Protein AF-A0A8H8JIV3-F1 (afdb_monomer_lite)

Radius of gyration: 29.28 Å; chains: 1; bounding box: 71×80×79 Å

Structure (mmCIF, N/CA/C/O backbone):
data_AF-A0A8H8JIV3-F1
#
_entry.id   AF-A0A8H8JIV3-F1
#
loop_
_atom_site.group_PDB
_atom_site.id
_atom_site.type_symbol
_atom_site.label_atom_id
_atom_site.label_alt_id
_atom_site.label_comp_id
_atom_site.label_asym_id
_atom_site.label_entity_id
_atom_site.label_seq_id
_atom_site.pdbx_PDB_ins_code
_atom_site.Cartn_x
_atom_site.Cartn_y
_atom_site.Cartn_z
_atom_site.occupancy
_atom_site.B_iso_or_equiv
_atom_site.auth_seq_id
_atom_site.auth_comp_id
_atom_site.auth_asym_id
_atom_site.auth_atom_id
_atom_site.pdbx_PDB_model_num
ATOM 1 N N . MET A 1 1 ? -18.073 11.926 1.848 1.00 63.22 1 MET A N 1
ATOM 2 C CA . MET A 1 1 ? -19.319 11.163 1.610 1.00 63.22 1 MET A CA 1
ATOM 3 C C . MET A 1 1 ? -19.344 9.820 2.353 1.00 63.22 1 MET A C 1
ATOM 5 O O . MET A 1 1 ? -20.202 9.626 3.211 1.00 63.22 1 MET A O 1
ATOM 9 N N . PHE A 1 2 ? -18.355 8.945 2.126 1.00 62.97 2 PHE A N 1
ATOM 10 C CA . PHE A 1 2 ? -18.285 7.580 2.681 1.00 62.97 2 PHE A CA 1
ATOM 11 C C . PHE A 1 2 ? -18.216 7.463 4.214 1.00 62.97 2 PHE A C 1
ATOM 13 O O . PHE A 1 2 ? -18.549 6.418 4.761 1.00 62.97 2 PHE A O 1
ATOM 20 N N . LEU A 1 3 ? -17.849 8.533 4.926 1.00 63.59 3 LEU A N 1
ATOM 21 C CA . LEU A 1 3 ? -17.873 8.586 6.397 1.00 63.59 3 LEU A CA 1
ATOM 22 C C . LEU A 1 3 ? -19.251 8.947 6.981 1.00 63.59 3 LEU A C 1
ATOM 24 O O . LEU A 1 3 ? -19.502 8.714 8.162 1.00 63.59 3 LEU A O 1
ATOM 28 N N . ILE A 1 4 ? -20.141 9.536 6.178 1.00 66.94 4 ILE A N 1
ATOM 29 C CA . ILE A 1 4 ? -21.389 10.140 6.664 1.00 66.94 4 ILE A CA 1
ATOM 30 C C . ILE A 1 4 ? -22.539 9.125 6.607 1.00 66.94 4 ILE A C 1
ATOM 32 O O . ILE A 1 4 ? -23.256 8.957 7.592 1.00 66.94 4 ILE A O 1
ATOM 36 N N . LEU A 1 5 ? -22.678 8.386 5.500 1.00 70.88 5 LEU A N 1
ATOM 37 C CA . LEU A 1 5 ? -23.732 7.377 5.339 1.00 70.88 5 LEU A CA 1
ATOM 38 C C . LEU A 1 5 ? -23.691 6.255 6.396 1.00 70.88 5 LEU A C 1
ATOM 40 O O . LEU A 1 5 ? -24.738 5.972 6.976 1.00 70.88 5 LEU A O 1
ATOM 44 N N . PRO A 1 6 ? -22.539 5.638 6.735 1.00 66.44 6 PRO A N 1
ATOM 45 C CA . PRO A 1 6 ? -22.508 4.548 7.717 1.00 66.44 6 PRO A CA 1
ATOM 46 C C . PRO A 1 6 ? -22.990 4.994 9.096 1.00 66.44 6 PRO A C 1
ATOM 48 O O . PRO A 1 6 ? -23.614 4.232 9.836 1.00 66.44 6 PRO A O 1
ATOM 51 N N . ARG A 1 7 ? -22.735 6.260 9.427 1.00 67.38 7 ARG A N 1
ATOM 52 C CA . ARG A 1 7 ? -23.234 6.879 10.644 1.00 67.38 7 ARG A CA 1
ATOM 53 C C . ARG A 1 7 ? -24.742 7.089 10.586 1.00 67.38 7 ARG A C 1
ATOM 55 O O . ARG A 1 7 ? -25.428 6.762 11.550 1.00 67.38 7 ARG A O 1
ATOM 62 N N . ILE A 1 8 ? -25.262 7.576 9.462 1.00 69.31 8 ILE A N 1
ATOM 63 C CA . ILE A 1 8 ? -26.705 7.744 9.269 1.00 69.31 8 ILE A CA 1
ATOM 64 C C . ILE A 1 8 ? -27.420 6.405 9.446 1.00 69.31 8 ILE A C 1
ATOM 66 O O . ILE A 1 8 ? -28.332 6.295 10.261 1.00 69.31 8 ILE A O 1
ATOM 70 N N . VAL A 1 9 ? -26.923 5.362 8.780 1.00 69.69 9 VAL A N 1
ATOM 71 C CA . VAL A 1 9 ? -27.421 3.986 8.905 1.00 69.69 9 VAL A CA 1
ATOM 72 C C . VAL A 1 9 ? -27.403 3.515 10.357 1.00 69.69 9 VAL A C 1
ATOM 74 O O . VAL A 1 9 ? -28.320 2.846 10.823 1.00 69.69 9 VAL A O 1
ATOM 77 N N . SER A 1 10 ? -26.367 3.871 11.107 1.00 66.56 10 SER A N 1
ATOM 78 C CA . SER A 1 10 ? -26.248 3.431 12.488 1.00 66.56 10 SER A CA 1
ATOM 79 C C . SER A 1 10 ? -27.172 4.112 13.486 1.00 66.56 10 SER A C 1
ATOM 81 O O . SER A 1 10 ? -27.567 3.476 14.461 1.00 66.56 10 SER A O 1
ATOM 83 N N . GLU A 1 11 ? -27.482 5.388 13.259 1.00 66.81 11 GLU A N 1
ATOM 84 C CA . GLU A 1 11 ? -28.339 6.181 14.136 1.00 66.81 11 GLU A CA 1
ATOM 85 C C . GLU A 1 11 ? -29.820 5.954 13.787 1.00 66.81 11 GLU A C 1
ATOM 87 O O . GLU A 1 11 ? -30.653 5.893 14.687 1.00 66.81 11 GLU A O 1
ATOM 92 N N . ALA A 1 12 ? -30.140 5.759 12.502 1.00 64.69 12 ALA A N 1
ATOM 93 C CA . ALA A 1 12 ? -31.498 5.517 12.013 1.00 64.69 12 ALA A CA 1
ATOM 94 C C . ALA A 1 12 ? -31.955 4.054 12.169 1.00 64.69 12 ALA A C 1
ATOM 96 O O . ALA A 1 12 ? -33.137 3.802 12.389 1.00 64.69 12 ALA A O 1
ATOM 97 N N . GLY A 1 13 ? -31.033 3.088 12.079 1.00 64.81 13 GLY A N 1
ATOM 98 C CA . GLY A 1 13 ? -31.314 1.664 12.265 1.00 64.81 13 GLY A CA 1
ATOM 99 C C . GLY A 1 13 ? -30.502 0.790 11.313 1.00 64.81 13 GLY A C 1
ATOM 100 O O . GLY A 1 13 ? -30.732 0.786 10.104 1.00 64.81 13 GLY A O 1
ATOM 101 N N . GLN A 1 14 ? -29.577 -0.005 11.864 1.00 65.12 14 GLN A N 1
ATOM 102 C CA . GLN A 1 14 ? -28.714 -0.899 11.072 1.00 65.12 14 GLN A CA 1
ATOM 103 C C . GLN A 1 14 ? -29.500 -1.982 10.323 1.00 65.12 14 GLN A C 1
ATOM 105 O O . GLN A 1 14 ? -29.014 -2.526 9.337 1.00 65.12 14 GLN A O 1
ATOM 110 N N . GLU A 1 15 ? -30.715 -2.274 10.780 1.00 67.19 15 GLU A N 1
ATOM 111 C CA . GLU A 1 15 ? -31.626 -3.283 10.237 1.00 67.19 15 GLU A CA 1
ATOM 112 C C . GLU A 1 15 ? -32.102 -2.956 8.817 1.00 67.19 15 GLU A C 1
ATOM 114 O O . GLU A 1 15 ? -32.460 -3.864 8.069 1.00 67.19 15 GLU A O 1
ATOM 119 N N . TYR A 1 16 ? -32.070 -1.680 8.421 1.00 68.62 16 TYR A N 1
ATOM 120 C CA . TYR A 1 16 ? -32.497 -1.215 7.099 1.00 68.62 16 TYR A CA 1
ATOM 121 C C . TYR A 1 16 ? -31.377 -1.239 6.046 1.00 68.62 16 TYR A C 1
ATOM 123 O O . TYR A 1 16 ? -31.653 -1.030 4.867 1.00 68.62 16 TYR A O 1
ATOM 131 N N . SER A 1 17 ? -30.127 -1.518 6.438 1.00 75.56 17 SER A N 1
ATOM 132 C CA . SER A 1 17 ? -28.978 -1.605 5.527 1.00 75.56 17 SER A CA 1
ATOM 133 C C . SER A 1 17 ? -28.548 -3.052 5.295 1.00 75.56 17 SER A C 1
ATOM 135 O O . SER A 1 17 ? -28.443 -3.839 6.236 1.00 75.56 17 SER A O 1
ATOM 137 N N . ARG A 1 18 ? -28.239 -3.404 4.040 1.00 70.88 18 ARG A N 1
ATOM 138 C CA . ARG A 1 18 ? -27.685 -4.724 3.683 1.00 70.88 18 ARG A CA 1
ATOM 139 C C . ARG A 1 18 ? -26.265 -4.923 4.206 1.00 70.88 18 ARG A C 1
ATOM 141 O O . ARG A 1 18 ? -25.898 -6.031 4.589 1.00 70.88 18 ARG A O 1
ATOM 148 N N . ILE A 1 19 ? -25.470 -3.855 4.218 1.00 70.25 19 ILE A N 1
ATOM 149 C CA . ILE A 1 19 ? -24.071 -3.889 4.642 1.00 70.25 19 ILE A CA 1
ATOM 150 C C . ILE A 1 19 ? -23.967 -3.281 6.050 1.00 70.25 19 ILE A C 1
ATOM 152 O O . ILE A 1 19 ? -24.551 -2.226 6.316 1.00 70.25 19 ILE A O 1
ATOM 156 N N . PRO A 1 20 ? -23.235 -3.907 6.988 1.00 65.44 20 PRO A N 1
ATOM 157 C CA . PRO A 1 20 ? -22.994 -3.305 8.289 1.00 65.44 20 PRO A CA 1
ATOM 158 C C . PRO A 1 20 ? -22.141 -2.031 8.136 1.00 65.44 20 PRO A C 1
ATOM 160 O O . PRO A 1 20 ? -21.166 -2.042 7.380 1.00 65.44 20 PRO A O 1
ATOM 163 N N . PRO A 1 21 ? -22.406 -0.960 8.909 1.00 60.12 21 PRO A N 1
ATOM 164 C CA . PRO A 1 21 ? -21.668 0.309 8.833 1.00 60.12 21 PRO A CA 1
ATOM 165 C C . PRO A 1 21 ? -20.136 0.190 8.873 1.00 60.12 21 PRO A C 1
ATOM 167 O O . PRO A 1 21 ? -19.432 1.023 8.313 1.00 60.12 21 PRO A O 1
ATOM 170 N N . ARG A 1 22 ? -19.605 -0.862 9.509 1.00 58.47 22 ARG A N 1
ATOM 171 C CA . ARG A 1 22 ? -18.157 -1.110 9.620 1.00 58.47 22 ARG A CA 1
ATOM 172 C C . ARG A 1 22 ? -17.501 -1.483 8.292 1.00 58.47 22 ARG A C 1
ATOM 174 O O . ARG A 1 22 ? -16.326 -1.194 8.108 1.00 58.47 22 ARG A O 1
ATOM 181 N N . LEU A 1 23 ? -18.239 -2.139 7.396 1.00 62.22 23 LEU A N 1
ATOM 182 C CA . LEU A 1 23 ? -17.708 -2.589 6.109 1.00 62.22 23 LEU A CA 1
ATOM 183 C C . LEU A 1 23 ? -17.752 -1.488 5.047 1.00 62.22 23 LEU A C 1
ATOM 185 O O . LEU A 1 23 ? -16.891 -1.481 4.176 1.00 62.22 23 LEU A O 1
ATOM 189 N N . TYR A 1 24 ? -18.675 -0.523 5.156 1.00 65.75 24 TYR A N 1
ATOM 190 C CA . TYR A 1 24 ? -18.757 0.607 4.222 1.00 65.75 24 TYR A CA 1
ATOM 191 C C . TYR A 1 24 ? -17.426 1.351 4.098 1.00 65.75 24 TYR A C 1
ATOM 193 O O . TYR A 1 24 ? -16.931 1.540 2.993 1.00 65.75 24 TYR A O 1
ATOM 201 N N . LEU A 1 25 ? -16.828 1.746 5.228 1.00 60.50 25 LEU A N 1
ATOM 202 C CA . LEU A 1 25 ? -15.588 2.517 5.196 1.00 60.50 25 LEU A CA 1
ATOM 203 C C . LEU A 1 25 ? -14.457 1.732 4.525 1.00 60.50 25 LEU A C 1
ATOM 205 O O . LEU A 1 25 ? -13.755 2.290 3.696 1.00 60.50 25 LEU A O 1
ATOM 209 N N . GLY A 1 26 ? -14.305 0.446 4.848 1.00 55.75 26 GLY A N 1
ATOM 210 C CA . GLY A 1 26 ? -13.262 -0.390 4.254 1.00 55.75 26 GLY A CA 1
ATOM 211 C C . GLY A 1 26 ? -13.440 -0.577 2.747 1.00 55.75 26 GLY A C 1
ATOM 212 O O . GLY A 1 26 ? -12.487 -0.393 2.000 1.00 55.75 26 GLY A O 1
ATOM 213 N N . ILE A 1 27 ? -14.655 -0.899 2.292 1.00 67.50 27 ILE A N 1
ATOM 214 C CA . ILE A 1 27 ? -14.933 -1.193 0.877 1.00 67.50 27 ILE A CA 1
ATOM 215 C C . ILE A 1 27 ? -14.764 0.060 0.009 1.00 67.50 27 ILE A C 1
ATOM 217 O O . ILE A 1 27 ? -14.041 0.029 -0.980 1.00 67.50 27 ILE A O 1
ATOM 221 N N . PHE A 1 28 ? -15.393 1.177 0.381 1.00 75.19 28 PHE A N 1
ATOM 222 C CA . PHE A 1 28 ? -15.387 2.365 -0.477 1.00 75.19 28 PHE A CA 1
ATOM 223 C C . PHE A 1 28 ? -14.063 3.132 -0.423 1.00 75.19 28 PHE A C 1
ATOM 225 O O . PHE A 1 28 ? -13.607 3.621 -1.449 1.00 75.19 28 PHE A O 1
ATOM 232 N N . LEU A 1 29 ? -13.396 3.180 0.737 1.00 68.69 29 LEU A N 1
ATOM 233 C CA . LEU A 1 29 ? -12.077 3.813 0.837 1.00 68.69 29 LEU A CA 1
ATOM 234 C C . LEU A 1 29 ? -11.025 3.056 0.022 1.00 68.69 29 LEU A C 1
ATOM 236 O O . LEU A 1 29 ? -10.192 3.680 -0.625 1.00 68.69 29 LEU A O 1
ATOM 240 N N . THR A 1 30 ? -11.053 1.721 0.051 1.00 63.06 30 THR A N 1
ATOM 241 C CA . THR A 1 30 ? -10.099 0.921 -0.731 1.00 63.06 30 THR A CA 1
ATOM 242 C C . THR A 1 30 ? -10.336 1.079 -2.228 1.00 63.06 30 THR A C 1
ATOM 244 O O . THR A 1 30 ? -9.365 1.218 -2.970 1.00 63.06 30 THR A O 1
ATOM 247 N N . ALA A 1 31 ? -11.596 1.143 -2.669 1.00 73.62 31 ALA A N 1
ATOM 248 C CA . ALA A 1 31 ? -11.933 1.415 -4.063 1.00 73.62 31 ALA A CA 1
ATOM 249 C C . ALA A 1 31 ? -11.438 2.800 -4.526 1.00 73.62 31 ALA A C 1
ATOM 251 O O . ALA A 1 31 ? -10.788 2.884 -5.566 1.00 73.62 31 ALA A O 1
ATOM 252 N N . ASP A 1 32 ? -11.661 3.855 -3.735 1.00 77.25 32 ASP A N 1
ATOM 253 C CA . ASP A 1 32 ? -11.202 5.220 -4.041 1.00 77.25 32 ASP A CA 1
ATOM 254 C C . ASP A 1 32 ? -9.674 5.325 -4.106 1.00 77.25 32 ASP A C 1
ATOM 256 O O . ASP A 1 32 ? -9.130 5.907 -5.042 1.00 77.25 32 ASP A O 1
ATOM 260 N N . VAL A 1 33 ? -8.965 4.748 -3.130 1.00 67.44 33 VAL A N 1
ATOM 261 C CA . VAL A 1 33 ? -7.493 4.752 -3.116 1.00 67.44 33 VAL A CA 1
ATOM 262 C C . VAL A 1 33 ? -6.946 3.992 -4.324 1.00 67.44 33 VAL A C 1
ATOM 264 O O . VAL A 1 33 ? -6.043 4.481 -4.996 1.00 67.44 33 VAL A O 1
ATOM 267 N N . THR A 1 34 ? -7.528 2.836 -4.651 1.00 73.31 34 THR A N 1
ATOM 268 C CA . THR A 1 34 ? -7.129 2.046 -5.827 1.00 73.31 34 THR A CA 1
ATOM 269 C C . THR A 1 34 ? -7.353 2.828 -7.120 1.00 73.31 34 THR A C 1
ATOM 271 O O . THR A 1 34 ? -6.463 2.886 -7.968 1.00 73.31 34 THR A O 1
ATOM 274 N N . ALA A 1 35 ? -8.516 3.469 -7.259 1.00 83.88 35 ALA A N 1
ATOM 275 C CA . ALA A 1 35 ? -8.834 4.311 -8.403 1.00 83.88 35 ALA A CA 1
ATOM 276 C C . ALA A 1 35 ? -7.855 5.484 -8.544 1.00 83.88 35 ALA A C 1
ATOM 278 O O . ALA A 1 35 ? -7.350 5.720 -9.640 1.00 83.88 35 ALA A O 1
ATOM 279 N N . LEU A 1 36 ? -7.541 6.170 -7.441 1.00 81.00 36 LEU A N 1
ATOM 280 C CA . LEU A 1 36 ? -6.585 7.277 -7.415 1.00 81.00 36 LEU A CA 1
ATOM 281 C C . LEU A 1 36 ? -5.194 6.817 -7.855 1.00 81.00 36 LEU A C 1
ATOM 283 O O . LEU A 1 36 ? -4.576 7.468 -8.695 1.00 81.00 36 LEU A O 1
ATOM 287 N N . CYS A 1 37 ? -4.713 5.683 -7.341 1.00 76.62 37 CYS A N 1
ATOM 288 C CA . CYS A 1 37 ? -3.421 5.131 -7.738 1.00 76.62 37 CYS A CA 1
ATOM 289 C C . CYS A 1 37 ? -3.386 4.789 -9.234 1.00 76.62 37 CYS A C 1
ATOM 291 O O . CYS A 1 37 ? -2.444 5.176 -9.921 1.00 76.62 37 CYS A O 1
ATOM 293 N N . LEU A 1 38 ? -4.419 4.125 -9.764 1.00 82.50 38 LEU A N 1
ATOM 294 C CA . LEU A 1 38 ? -4.502 3.799 -11.194 1.00 82.50 38 LEU A CA 1
ATOM 295 C C . LEU A 1 38 ? -4.555 5.052 -12.073 1.00 82.50 38 LEU A C 1
ATOM 297 O O . LEU A 1 38 ? -3.894 5.104 -13.107 1.00 82.50 38 LEU A O 1
ATOM 301 N N . GLN A 1 39 ? -5.290 6.081 -11.649 1.00 84.56 39 GLN A N 1
ATOM 302 C CA . GLN A 1 39 ? -5.355 7.358 -12.359 1.00 84.56 39 GLN A CA 1
ATOM 303 C C . GLN A 1 39 ? -4.009 8.086 -12.348 1.00 84.56 39 GLN A C 1
ATOM 305 O O . GLN A 1 39 ? -3.575 8.571 -13.389 1.00 84.56 39 GLN A O 1
ATOM 310 N N . ALA A 1 40 ? -3.318 8.115 -11.206 1.00 78.19 40 ALA A N 1
ATOM 311 C CA . ALA A 1 40 ? -1.997 8.723 -11.093 1.00 78.19 40 ALA A CA 1
ATOM 312 C C . ALA A 1 40 ? -0.964 8.006 -11.980 1.00 78.19 40 ALA A C 1
ATOM 314 O O . ALA A 1 40 ? -0.218 8.656 -12.711 1.00 78.19 40 ALA A O 1
ATOM 315 N N . VAL A 1 41 ? -0.964 6.669 -11.971 1.00 80.56 41 VAL A N 1
ATOM 316 C CA . VAL A 1 41 ? -0.083 5.846 -12.813 1.00 80.56 41 VAL A CA 1
ATOM 317 C C . VAL A 1 41 ? -0.401 6.030 -14.296 1.00 80.56 41 VAL A C 1
ATOM 319 O O . VAL A 1 41 ? 0.501 6.292 -15.090 1.00 80.56 41 VAL A O 1
ATOM 322 N N . GLY A 1 42 ? -1.675 5.928 -14.677 1.00 84.75 42 GLY A N 1
ATOM 323 C CA . GLY A 1 42 ? -2.111 6.090 -16.061 1.00 84.75 42 GLY A CA 1
ATOM 324 C C . GLY A 1 42 ? -1.830 7.489 -16.608 1.00 84.75 42 GLY A C 1
ATOM 325 O O . GLY A 1 42 ? -1.319 7.621 -17.719 1.00 84.75 42 GLY A O 1
ATOM 326 N N . GLY A 1 43 ? -2.074 8.530 -15.807 1.00 83.56 43 GLY A N 1
ATOM 327 C CA . GLY A 1 43 ? -1.752 9.914 -16.153 1.00 83.56 43 GLY A CA 1
ATOM 328 C C . GLY A 1 43 ? -0.249 10.143 -16.317 1.00 83.56 43 GLY A C 1
ATOM 329 O O . GLY A 1 43 ? 0.175 10.750 -17.301 1.00 83.56 43 GLY A O 1
ATOM 330 N N . ALA A 1 44 ? 0.576 9.598 -15.416 1.00 76.88 44 ALA A N 1
ATOM 331 C CA . ALA A 1 44 ? 2.029 9.694 -15.534 1.00 76.88 44 ALA A CA 1
ATOM 332 C C . ALA A 1 44 ? 2.549 8.995 -16.800 1.00 76.88 44 ALA A C 1
ATOM 334 O O . ALA A 1 44 ? 3.295 9.600 -17.570 1.00 76.88 44 ALA A O 1
ATOM 335 N N . LEU A 1 45 ? 2.092 7.767 -17.068 1.00 81.62 45 LEU A N 1
ATOM 336 C CA . LEU A 1 45 ? 2.401 7.038 -18.301 1.00 81.62 45 LEU A CA 1
ATOM 337 C C . LEU A 1 45 ? 1.980 7.804 -19.556 1.00 81.62 45 LEU A C 1
ATOM 339 O O . LEU A 1 45 ? 2.743 7.869 -20.517 1.00 81.62 45 LEU A O 1
ATOM 343 N N . ALA A 1 46 ? 0.781 8.390 -19.546 1.00 84.06 46 ALA A N 1
ATOM 344 C CA . ALA A 1 46 ? 0.285 9.133 -20.691 1.00 84.06 46 ALA A CA 1
ATOM 345 C C . ALA A 1 46 ? 1.112 10.399 -20.951 1.00 84.06 46 ALA A C 1
ATOM 347 O O . ALA A 1 46 ? 1.430 10.695 -22.097 1.00 84.06 46 ALA A O 1
ATOM 348 N N . SER A 1 47 ? 1.511 11.100 -19.884 1.00 80.38 47 SER A N 1
ATOM 349 C CA . SER A 1 47 ? 2.323 12.319 -19.967 1.00 80.38 47 SER A CA 1
ATOM 350 C C . SER A 1 47 ? 3.766 12.074 -20.420 1.00 80.38 47 SER A C 1
ATOM 352 O O . SER A 1 47 ? 4.370 12.935 -21.052 1.00 80.38 47 SER A O 1
ATOM 354 N N . ALA A 1 48 ? 4.326 10.903 -20.111 1.00 73.88 48 ALA A N 1
ATOM 355 C CA . ALA A 1 48 ? 5.692 10.542 -20.476 1.00 73.88 48 ALA A CA 1
ATOM 356 C C . ALA A 1 48 ? 5.810 9.884 -21.860 1.00 73.88 48 ALA A C 1
ATOM 358 O O . ALA A 1 48 ? 6.921 9.654 -22.340 1.00 73.88 48 ALA A O 1
ATOM 359 N N . ALA A 1 49 ? 4.688 9.547 -22.496 1.00 79.19 49 ALA A N 1
ATOM 360 C CA . ALA A 1 49 ? 4.694 8.907 -23.797 1.00 79.19 49 ALA A CA 1
ATOM 361 C C . ALA A 1 49 ? 5.128 9.886 -24.898 1.00 79.19 49 ALA A C 1
ATOM 363 O O . ALA A 1 49 ? 4.471 10.890 -25.152 1.00 79.19 49 ALA A O 1
ATOM 364 N N . GLY A 1 50 ? 6.201 9.548 -25.618 1.00 73.75 50 GLY A N 1
ATOM 365 C CA . GLY A 1 50 ? 6.637 10.292 -26.808 1.00 73.75 50 GLY A CA 1
ATOM 366 C C . GLY A 1 50 ? 5.789 10.032 -28.062 1.00 73.75 50 GLY A C 1
ATOM 367 O O . GLY A 1 50 ? 6.068 10.592 -29.117 1.00 73.75 50 GLY A O 1
ATOM 368 N N . ASN A 1 51 ? 4.781 9.156 -27.982 1.00 81.31 51 ASN A N 1
ATOM 369 C CA . ASN A 1 51 ? 3.904 8.795 -29.092 1.00 81.31 51 ASN A CA 1
ATOM 370 C C . ASN A 1 51 ? 2.446 8.595 -28.637 1.00 81.31 51 ASN A C 1
ATOM 372 O O . ASN A 1 51 ? 2.160 8.308 -27.473 1.00 81.31 51 ASN A O 1
ATOM 376 N N . LEU A 1 52 ? 1.508 8.693 -29.586 1.00 81.62 52 LEU A N 1
ATOM 377 C CA . LEU A 1 52 ? 0.071 8.576 -29.306 1.00 81.62 52 LEU A CA 1
ATOM 378 C C . LEU A 1 52 ? -0.318 7.188 -28.763 1.00 81.62 52 LEU A C 1
ATOM 380 O O . LEU A 1 52 ? -1.208 7.076 -27.927 1.00 81.62 52 LEU A O 1
ATOM 384 N N . GLN A 1 53 ? 0.369 6.120 -29.184 1.00 81.12 53 GLN A N 1
ATOM 385 C CA . GLN A 1 53 ? 0.104 4.768 -28.676 1.00 81.12 53 GLN A CA 1
ATOM 386 C C . GLN A 1 53 ? 0.450 4.619 -27.189 1.00 81.12 53 GLN A C 1
ATOM 388 O O . GLN A 1 53 ? -0.323 4.016 -26.445 1.00 81.12 53 GLN A O 1
ATOM 393 N N . GLY A 1 54 ? 1.580 5.171 -26.738 1.00 76.75 54 GLY A N 1
ATOM 394 C CA . GLY A 1 54 ? 1.941 5.195 -25.322 1.00 76.75 54 GLY A CA 1
ATOM 395 C C . GLY A 1 54 ? 0.972 6.053 -24.509 1.00 76.75 54 GLY A C 1
ATOM 396 O O . GLY A 1 54 ? 0.529 5.626 -23.443 1.00 76.75 54 GLY A O 1
ATOM 397 N N . ALA A 1 55 ? 0.554 7.199 -25.062 1.00 81.88 55 ALA A N 1
ATOM 398 C CA . ALA A 1 55 ? -0.443 8.066 -24.440 1.00 81.88 55 ALA A CA 1
ATOM 399 C C . ALA A 1 55 ? -1.788 7.342 -24.260 1.00 81.88 55 ALA A C 1
ATOM 401 O O . ALA A 1 55 ? -2.380 7.379 -23.181 1.00 81.88 55 ALA A O 1
ATOM 402 N N . ASN A 1 56 ? -2.232 6.595 -25.276 1.00 85.31 56 ASN A N 1
ATOM 403 C CA . ASN A 1 56 ? -3.444 5.775 -25.212 1.00 85.31 56 ASN A CA 1
ATOM 404 C C . ASN A 1 56 ? -3.326 4.636 -24.189 1.00 85.31 56 ASN A C 1
ATOM 406 O O . ASN A 1 56 ? -4.285 4.359 -23.475 1.00 85.31 56 ASN A O 1
ATOM 410 N N . ARG A 1 57 ? -2.155 3.994 -24.053 1.00 81.25 57 ARG A N 1
ATOM 411 C CA . ARG A 1 57 ? -1.934 2.966 -23.017 1.00 81.25 57 ARG A CA 1
ATOM 412 C C . ARG A 1 57 ? -2.056 3.542 -21.605 1.00 81.25 57 ARG A C 1
ATOM 414 O O . ARG A 1 57 ? -2.755 2.957 -20.779 1.00 81.25 57 ARG A O 1
ATOM 421 N N . GLY A 1 58 ? -1.430 4.691 -21.340 1.00 83.00 58 GLY A N 1
ATOM 422 C CA . GLY A 1 58 ? -1.597 5.407 -20.071 1.00 83.00 58 GLY A CA 1
ATOM 423 C C . GLY A 1 58 ? -3.049 5.841 -19.841 1.00 83.00 58 GLY A C 1
ATOM 424 O O . GLY A 1 58 ? -3.600 5.628 -18.761 1.00 83.00 58 GLY A O 1
ATOM 425 N N . GLY A 1 59 ? -3.708 6.338 -20.892 1.00 85.50 59 GLY A N 1
ATOM 426 C CA . GLY A 1 59 ? -5.132 6.680 -20.897 1.00 85.50 59 GLY A CA 1
ATOM 427 C C . GLY A 1 59 ? -6.036 5.503 -20.519 1.00 85.50 59 GLY A C 1
ATOM 428 O O . GLY A 1 59 ? -6.908 5.664 -19.673 1.00 85.50 59 GLY A O 1
ATOM 429 N N . ASN A 1 60 ? -5.779 4.301 -21.044 1.00 87.19 60 ASN A N 1
ATOM 430 C CA . ASN A 1 60 ? -6.537 3.089 -20.707 1.00 87.19 60 ASN A CA 1
ATOM 431 C C . ASN A 1 60 ? -6.379 2.680 -19.234 1.00 87.19 60 ASN A C 1
ATOM 433 O O . ASN A 1 60 ? -7.340 2.237 -18.606 1.00 87.19 60 ASN A O 1
ATOM 437 N N . ILE A 1 61 ? -5.183 2.842 -18.661 1.00 85.56 61 ILE A N 1
ATOM 438 C CA . ILE A 1 61 ? -4.938 2.569 -17.235 1.00 85.56 61 ILE A CA 1
ATOM 439 C C . ILE A 1 61 ? -5.661 3.604 -16.363 1.00 85.56 61 ILE A C 1
ATOM 441 O O . ILE A 1 61 ? -6.304 3.247 -15.374 1.00 85.56 61 ILE A O 1
ATOM 445 N N . MET A 1 62 ? -5.624 4.879 -16.759 1.00 87.62 62 MET A N 1
ATOM 446 C CA . MET A 1 62 ? -6.369 5.943 -16.086 1.00 87.62 62 MET A CA 1
ATOM 447 C C . MET A 1 62 ? -7.887 5.705 -16.166 1.00 87.62 62 MET A C 1
ATOM 449 O O . MET A 1 62 ? -8.585 5.838 -15.158 1.00 87.62 62 MET A O 1
ATOM 453 N N . LEU A 1 63 ? -8.383 5.268 -17.329 1.00 89.19 63 LEU A N 1
ATOM 454 C CA . LEU A 1 63 ? -9.775 4.879 -17.547 1.00 89.19 63 LEU A CA 1
ATOM 455 C C . LEU A 1 63 ? -10.183 3.722 -16.628 1.00 89.19 63 LEU A C 1
ATOM 457 O O . LEU A 1 63 ? -11.244 3.793 -16.015 1.00 89.19 63 LEU A O 1
ATOM 461 N N . ALA A 1 64 ? -9.342 2.696 -16.459 1.00 86.38 64 ALA A N 1
ATOM 462 C CA . ALA A 1 64 ? -9.623 1.596 -15.534 1.00 86.38 64 ALA A CA 1
ATOM 463 C C . ALA A 1 64 ? -9.833 2.092 -14.091 1.00 86.38 64 ALA A C 1
ATOM 465 O O . ALA A 1 64 ? -10.779 1.670 -13.422 1.00 86.38 64 ALA A O 1
ATOM 466 N N . GLY A 1 65 ? -9.009 3.041 -13.631 1.00 85.94 65 GLY A N 1
ATOM 467 C CA . GLY A 1 65 ? -9.189 3.686 -12.329 1.00 85.94 65 GLY A CA 1
ATOM 468 C C . GLY A 1 65 ? -10.517 4.442 -12.220 1.00 85.94 65 GLY A C 1
ATOM 469 O O . GLY A 1 65 ? -11.218 4.323 -11.217 1.00 85.94 65 GLY A O 1
ATOM 470 N N . ILE A 1 66 ? -10.903 5.182 -13.260 1.00 89.06 66 ILE A N 1
ATOM 471 C CA . ILE A 1 66 ? -12.174 5.927 -13.300 1.00 89.06 66 ILE A CA 1
ATOM 472 C C . ILE A 1 66 ? -13.381 4.989 -13.337 1.00 89.06 66 ILE A C 1
ATOM 474 O O . ILE A 1 66 ? -14.364 5.248 -12.649 1.00 89.06 66 ILE A O 1
ATOM 478 N N . VAL A 1 67 ? -13.305 3.870 -14.060 1.00 89.44 67 VAL A N 1
ATOM 479 C CA . VAL A 1 67 ? -14.371 2.857 -14.097 1.00 89.44 67 VAL A CA 1
ATOM 480 C C . VAL A 1 67 ? -14.549 2.195 -12.730 1.00 89.44 67 VAL A C 1
ATOM 482 O O . VAL A 1 67 ? -15.683 2.028 -12.282 1.00 89.44 67 VAL A O 1
ATOM 485 N N . ILE A 1 68 ? -13.457 1.866 -12.027 1.00 86.94 68 ILE A N 1
ATOM 486 C CA . ILE A 1 68 ? -13.521 1.348 -10.649 1.00 86.94 68 ILE A CA 1
ATOM 487 C C . ILE A 1 68 ? -14.182 2.372 -9.721 1.00 86.94 68 ILE A C 1
ATOM 489 O O . ILE A 1 68 ? -15.074 2.015 -8.949 1.00 86.94 68 ILE A O 1
ATOM 493 N N . GLN A 1 69 ? -13.792 3.645 -9.823 1.00 87.00 69 GLN A N 1
ATOM 494 C CA . GLN A 1 69 ? -14.399 4.722 -9.043 1.00 87.00 69 GLN A CA 1
ATOM 495 C C . GLN A 1 69 ? -15.893 4.878 -9.356 1.00 87.00 69 GLN A C 1
ATOM 497 O O . GLN A 1 69 ? -16.707 4.973 -8.440 1.00 87.00 69 GLN A O 1
ATOM 502 N N . LEU A 1 70 ? -16.272 4.851 -10.636 1.00 90.44 70 LEU A N 1
ATOM 503 C CA . LEU A 1 70 ? -17.662 4.927 -11.078 1.00 90.44 70 LEU A CA 1
ATOM 504 C C . LEU A 1 70 ? -18.477 3.746 -10.535 1.00 90.44 70 LEU A C 1
ATOM 506 O O . LEU A 1 70 ? -19.559 3.953 -9.991 1.00 90.44 70 LEU A O 1
ATOM 510 N N . ALA A 1 71 ? -17.952 2.521 -10.610 1.00 88.00 71 ALA A N 1
ATOM 511 C CA . ALA A 1 71 ? -18.596 1.335 -10.047 1.00 88.00 71 ALA A CA 1
ATOM 512 C C . ALA A 1 71 ? -18.782 1.450 -8.525 1.00 88.00 71 ALA A C 1
ATOM 514 O O . ALA A 1 71 ? -19.847 1.110 -8.006 1.00 88.00 71 ALA A O 1
ATOM 515 N N . ALA A 1 72 ? -17.781 1.973 -7.811 1.00 86.00 72 ALA A N 1
ATOM 516 C CA . ALA A 1 72 ? -17.855 2.204 -6.373 1.00 86.00 72 ALA A CA 1
ATOM 517 C C . ALA A 1 72 ? -18.908 3.265 -6.010 1.00 86.00 72 ALA A C 1
ATOM 519 O O . ALA A 1 72 ? -19.720 3.036 -5.114 1.00 86.00 72 ALA A O 1
ATOM 520 N N . VAL A 1 73 ? -18.951 4.392 -6.726 1.00 86.69 73 VAL A N 1
ATOM 521 C CA . VAL A 1 73 ? -19.956 5.449 -6.518 1.00 86.69 73 VAL A CA 1
ATOM 522 C C . VAL A 1 73 ? -21.362 4.943 -6.852 1.00 86.69 73 VAL A C 1
ATOM 524 O O . VAL A 1 73 ? -22.274 5.131 -6.052 1.00 86.69 73 VAL A O 1
ATOM 527 N N . MET A 1 74 ? -21.544 4.216 -7.959 1.00 88.50 74 MET A N 1
ATOM 528 C CA . MET A 1 74 ? -22.839 3.613 -8.307 1.00 88.50 74 MET A CA 1
ATOM 529 C C . MET A 1 74 ? -23.311 2.619 -7.244 1.00 88.50 74 MET A C 1
ATOM 531 O O . MET A 1 74 ? -24.469 2.655 -6.832 1.00 88.50 74 MET A O 1
ATOM 535 N N . LEU A 1 75 ? -22.422 1.746 -6.761 1.00 86.75 75 LEU A N 1
ATOM 536 C CA . LEU A 1 75 ? -22.747 0.816 -5.680 1.00 86.75 75 LEU A CA 1
ATOM 537 C C . LEU A 1 75 ? -23.134 1.566 -4.398 1.00 86.75 75 LEU A C 1
ATOM 539 O O . LEU A 1 75 ? -24.087 1.181 -3.720 1.00 86.75 75 LEU A O 1
ATOM 543 N N . PHE A 1 76 ? -22.412 2.636 -4.064 1.00 85.50 76 PHE A N 1
ATOM 544 C CA . PHE A 1 76 ? -22.723 3.474 -2.912 1.00 85.50 76 PHE A CA 1
ATOM 545 C C . PHE A 1 76 ? -24.100 4.132 -3.036 1.00 85.50 76 PHE A C 1
ATOM 547 O O . PHE A 1 76 ? -24.871 4.106 -2.073 1.00 85.50 76 PHE A O 1
ATOM 554 N N . ASP A 1 77 ? -24.435 4.668 -4.206 1.00 86.12 77 ASP A N 1
ATOM 555 C CA . ASP A 1 77 ? -25.715 5.325 -4.468 1.00 86.12 77 ASP A CA 1
ATOM 556 C C . ASP A 1 77 ? -26.874 4.330 -4.446 1.00 86.12 77 ASP A C 1
ATOM 558 O O . ASP A 1 77 ? -27.891 4.592 -3.804 1.00 86.12 77 ASP A O 1
ATOM 562 N N . LEU A 1 78 ? -26.700 3.142 -5.032 1.00 87.88 78 LEU A N 1
ATOM 563 C CA . LEU A 1 78 ? -27.686 2.060 -4.965 1.00 87.88 78 LEU A CA 1
ATOM 564 C C . LEU A 1 78 ? -27.958 1.627 -3.522 1.00 87.88 78 LEU A C 1
ATOM 566 O O . LEU A 1 78 ? -29.114 1.491 -3.126 1.00 87.88 78 LEU A O 1
ATOM 570 N N . LEU A 1 79 ? -26.910 1.451 -2.714 1.00 84.50 79 LEU A N 1
ATOM 571 C CA . LEU A 1 79 ? -27.054 1.101 -1.301 1.00 84.50 79 LEU A CA 1
ATOM 572 C C . LEU A 1 79 ? -27.681 2.236 -0.481 1.00 84.50 79 LEU A C 1
ATOM 574 O O . LEU A 1 79 ? -28.463 1.973 0.434 1.00 84.50 79 LEU A O 1
ATOM 578 N N . SER A 1 80 ? -27.346 3.489 -0.796 1.00 81.94 80 SER A N 1
ATOM 579 C CA . SER A 1 80 ? -27.914 4.678 -0.151 1.00 81.94 80 SER A CA 1
ATOM 580 C C . SER A 1 80 ? -29.402 4.821 -0.461 1.00 81.94 80 SER A C 1
ATOM 582 O O . SER A 1 80 ? -30.203 5.046 0.448 1.00 81.94 80 SER A O 1
ATOM 584 N N . LEU A 1 81 ? -29.778 4.645 -1.729 1.00 84.38 81 LEU A N 1
ATOM 585 C CA . LEU A 1 81 ? -31.158 4.684 -2.198 1.00 84.38 81 LEU A CA 1
ATOM 586 C C . LEU A 1 81 ? -31.963 3.524 -1.615 1.00 84.38 81 LEU A C 1
ATOM 588 O O . LEU A 1 81 ? -33.063 3.730 -1.111 1.00 84.38 81 LEU A O 1
ATOM 592 N N . GLU A 1 82 ? -31.404 2.314 -1.621 1.00 83.62 82 GLU A N 1
ATOM 593 C CA . GLU A 1 82 ? -32.028 1.145 -1.010 1.00 83.62 82 GLU A CA 1
ATOM 594 C C . GLU A 1 82 ? -32.300 1.375 0.480 1.00 83.62 82 GLU A C 1
ATOM 596 O O . GLU A 1 82 ? -33.409 1.111 0.950 1.00 83.62 82 GLU A O 1
ATOM 601 N N . PHE A 1 83 ? -31.319 1.901 1.217 1.00 82.44 83 PHE A N 1
ATOM 602 C CA . PHE A 1 83 ? -31.490 2.269 2.618 1.00 82.44 83 PHE A CA 1
ATOM 603 C C . PHE A 1 83 ? -32.602 3.314 2.788 1.00 82.44 83 PHE A C 1
ATOM 605 O O . PHE A 1 83 ? -33.493 3.118 3.612 1.00 82.44 83 PHE A O 1
ATOM 612 N N . ALA A 1 84 ? -32.603 4.381 1.984 1.00 80.94 84 ALA A N 1
ATOM 613 C CA . ALA A 1 84 ? -33.611 5.438 2.045 1.00 80.94 84 ALA A CA 1
ATOM 614 C C . ALA A 1 84 ? -35.032 4.920 1.750 1.00 80.94 84 ALA A C 1
ATOM 616 O O . ALA A 1 84 ? -35.969 5.229 2.486 1.00 80.94 84 ALA A O 1
ATOM 617 N N . VAL A 1 85 ? -35.199 4.086 0.719 1.00 82.44 85 VAL A N 1
ATOM 618 C CA . VAL A 1 85 ? -36.490 3.491 0.338 1.00 82.44 85 VAL A CA 1
ATOM 619 C C . VAL A 1 85 ? -36.975 2.512 1.405 1.00 82.44 85 VAL A C 1
ATOM 621 O O . VAL A 1 85 ? -38.129 2.584 1.826 1.00 82.44 85 VAL A O 1
ATOM 624 N N . ARG A 1 86 ? -36.108 1.620 1.898 1.00 77.62 86 ARG A N 1
ATOM 625 C CA . ARG A 1 86 ? -36.463 0.662 2.959 1.00 77.62 86 ARG A CA 1
ATOM 626 C C . ARG A 1 86 ? -36.812 1.358 4.267 1.00 77.62 86 ARG A C 1
ATOM 628 O O . ARG A 1 86 ? -37.771 0.954 4.923 1.00 77.62 86 ARG A O 1
ATOM 635 N N . PHE A 1 87 ? -36.071 2.408 4.611 1.00 77.56 87 PHE A N 1
ATOM 636 C CA . PHE A 1 87 ? -36.346 3.245 5.771 1.00 77.56 87 PHE A CA 1
ATOM 637 C C . PHE A 1 87 ? -37.674 4.003 5.617 1.00 77.56 87 PHE A C 1
ATOM 639 O O . PHE A 1 87 ? -38.442 4.103 6.569 1.00 77.56 87 PHE A O 1
ATOM 646 N N . SER A 1 88 ? -37.991 4.476 4.406 1.00 77.25 88 SER A N 1
ATOM 647 C CA . SER A 1 88 ? -39.272 5.121 4.091 1.00 77.25 88 SER A CA 1
ATOM 648 C C . SER A 1 88 ? -40.464 4.165 4.167 1.00 77.25 88 SER A C 1
ATOM 650 O O . SER A 1 88 ? -41.546 4.571 4.581 1.00 77.25 88 SER A O 1
ATOM 652 N N . LEU A 1 89 ? -40.283 2.919 3.721 1.00 78.19 89 LEU A N 1
ATOM 653 C CA . LEU A 1 89 ? -41.339 1.907 3.610 1.00 78.19 89 LEU A CA 1
ATOM 654 C C . LEU A 1 89 ? -41.446 0.992 4.836 1.00 78.19 89 LEU A C 1
ATOM 656 O O . LEU A 1 89 ? -42.271 0.081 4.830 1.00 78.19 89 LEU A O 1
ATOM 660 N N . ASN A 1 90 ? -40.625 1.199 5.869 1.00 73.81 90 ASN A N 1
ATOM 661 C CA . ASN A 1 90 ? -40.583 0.351 7.064 1.00 73.81 90 ASN A CA 1
ATOM 662 C C . ASN A 1 90 ? -40.337 -1.137 6.791 1.00 73.81 90 ASN A C 1
ATOM 664 O O . ASN A 1 90 ? -40.890 -2.013 7.452 1.00 73.81 90 ASN A O 1
ATOM 668 N N . ARG A 1 91 ? -39.485 -1.444 5.809 1.00 73.44 91 ARG A N 1
ATOM 669 C CA . ARG A 1 91 ? -39.143 -2.827 5.445 1.00 73.44 91 ARG A CA 1
ATOM 670 C C . ARG A 1 91 ? -37.695 -3.149 5.836 1.00 73.44 91 ARG A C 1
ATOM 672 O O . ARG A 1 91 ? -36.800 -2.946 5.008 1.00 73.44 91 ARG A O 1
ATOM 679 N N . PRO A 1 92 ? -37.429 -3.635 7.065 1.00 68.56 92 PRO A N 1
ATOM 680 C CA . PRO A 1 92 ? -36.077 -3.996 7.482 1.00 68.56 92 PRO A CA 1
ATOM 681 C C . PRO A 1 92 ? -35.547 -5.202 6.684 1.00 68.56 92 PRO A C 1
ATOM 683 O O . PRO A 1 92 ? -36.297 -6.082 6.265 1.00 68.56 92 PRO A O 1
ATOM 686 N N . VAL A 1 93 ? -34.235 -5.229 6.435 1.00 63.31 93 VAL A N 1
ATOM 687 C CA . VAL A 1 93 ? -33.522 -6.319 5.738 1.00 63.31 93 VAL A CA 1
ATOM 688 C C . VAL A 1 93 ? -33.384 -7.541 6.649 1.00 63.31 93 VAL A C 1
ATOM 690 O O . VAL A 1 93 ? -33.502 -8.676 6.193 1.00 63.31 93 VAL A O 1
ATOM 693 N N . ARG A 1 94 ? -33.123 -7.310 7.939 1.00 60.41 94 ARG A N 1
ATOM 694 C CA . ARG A 1 94 ? -33.095 -8.342 8.980 1.00 60.41 94 ARG A CA 1
ATOM 695 C C . ARG A 1 94 ? -34.364 -8.240 9.811 1.00 60.41 94 ARG A C 1
ATOM 697 O O . ARG A 1 94 ? -34.654 -7.169 10.330 1.00 60.41 94 ARG A O 1
ATOM 704 N N . LYS A 1 95 ? -35.093 -9.351 9.958 1.00 52.84 95 LYS A N 1
ATOM 705 C CA . LYS A 1 95 ? -36.157 -9.451 10.961 1.00 52.84 95 LYS A CA 1
ATOM 706 C C . LYS A 1 95 ? -35.510 -9.349 12.339 1.00 52.84 95 LYS A C 1
ATOM 708 O O . LYS A 1 95 ? -34.585 -10.103 12.632 1.00 52.84 95 LYS A O 1
ATOM 713 N N . VAL A 1 96 ? -35.965 -8.397 13.138 1.00 53.94 96 VAL A N 1
ATOM 714 C CA . VAL A 1 96 ? -35.628 -8.315 14.554 1.00 53.94 96 VAL A CA 1
ATOM 715 C C . VAL A 1 96 ? -36.893 -8.667 15.313 1.00 53.94 96 VAL A C 1
ATOM 717 O O . VAL A 1 96 ? -37.902 -7.979 15.173 1.00 53.94 96 VAL A O 1
ATOM 720 N N . ASP A 1 97 ? -36.843 -9.763 16.069 1.00 46.41 97 ASP A N 1
ATOM 721 C CA . ASP A 1 97 ? -37.915 -10.167 16.975 1.00 46.41 97 ASP A CA 1
ATOM 722 C C . ASP A 1 97 ? -37.892 -9.215 18.177 1.00 46.41 97 ASP A C 1
ATOM 724 O O . ASP A 1 97 ? -37.247 -9.474 19.192 1.00 46.41 97 ASP A O 1
ATOM 728 N N . HIS A 1 98 ? -38.520 -8.048 18.035 1.00 48.25 98 HIS A N 1
ATOM 729 C CA . HIS A 1 98 ? -38.763 -7.152 19.157 1.00 48.25 98 HIS A CA 1
ATOM 730 C C . HIS A 1 98 ? -40.258 -7.080 19.453 1.00 48.25 98 HIS A C 1
ATOM 732 O O . HIS A 1 98 ? -41.042 -6.550 18.673 1.00 48.25 98 HIS A O 1
ATOM 738 N N . ASP A 1 99 ? -40.600 -7.566 20.642 1.00 45.03 99 ASP A N 1
ATOM 739 C CA . ASP A 1 99 ? -41.917 -7.598 21.287 1.00 45.03 99 ASP A CA 1
ATOM 740 C C . ASP A 1 99 ? -42.449 -6.193 21.674 1.00 45.03 99 ASP A C 1
ATOM 742 O O . ASP A 1 99 ? -43.171 -6.025 22.649 1.00 45.03 99 ASP A O 1
ATOM 746 N N . ASN A 1 100 ? -42.033 -5.130 20.971 1.00 44.91 100 ASN A N 1
ATOM 747 C CA . ASN A 1 100 ? -42.411 -3.751 21.291 1.00 44.91 100 ASN A CA 1
ATOM 748 C C . ASN A 1 100 ? -42.539 -2.879 20.029 1.00 44.91 100 ASN A C 1
ATOM 750 O O . ASN A 1 100 ? -41.556 -2.450 19.425 1.00 44.91 100 ASN A O 1
ATOM 754 N N . ASP A 1 101 ? -43.788 -2.566 19.690 1.00 46.91 101 ASP A N 1
ATOM 755 C CA . ASP A 1 101 ? -44.295 -1.837 18.516 1.00 46.91 101 ASP A CA 1
ATOM 756 C C . ASP A 1 101 ? -43.971 -0.317 18.495 1.00 46.91 101 ASP A C 1
ATOM 758 O O . ASP A 1 101 ? -44.754 0.505 18.024 1.00 46.91 101 ASP A O 1
ATOM 762 N N . SER A 1 102 ? -42.827 0.126 19.034 1.00 47.22 102 SER A N 1
ATOM 763 C CA . SER A 1 102 ? -42.580 1.561 19.309 1.00 47.22 102 SER A CA 1
ATOM 764 C C . SER A 1 102 ? -41.480 2.248 18.485 1.00 47.22 102 SER A C 1
ATOM 766 O O . SER A 1 102 ? -41.254 3.447 18.650 1.00 47.22 102 SER A O 1
ATOM 768 N N . ARG A 1 103 ? -40.843 1.574 17.517 1.00 52.69 103 ARG A N 1
ATOM 769 C CA . ARG A 1 103 ? -39.982 2.239 16.513 1.00 52.69 103 ARG A CA 1
ATOM 770 C C . ARG A 1 103 ? -40.439 1.953 15.088 1.00 52.69 103 ARG A C 1
ATOM 772 O O . ARG A 1 103 ? -39.744 1.305 14.313 1.00 52.69 103 ARG A O 1
ATOM 779 N N . ARG A 1 104 ? -41.595 2.510 14.720 1.00 54.47 104 ARG A N 1
ATOM 780 C CA . ARG A 1 104 ? -41.953 2.693 13.307 1.00 54.47 104 ARG A CA 1
ATOM 781 C C . ARG A 1 104 ? -40.887 3.592 12.668 1.00 54.47 104 ARG A C 1
ATOM 783 O O . ARG A 1 104 ? -40.790 4.776 12.990 1.00 54.47 104 ARG A O 1
ATOM 790 N N . GLY A 1 105 ? -40.053 3.035 11.797 1.00 57.31 105 GLY A N 1
ATOM 791 C CA . GLY A 1 105 ? -39.220 3.821 10.889 1.00 57.31 105 GLY A CA 1
ATOM 792 C C . GLY A 1 105 ? -40.080 4.652 9.927 1.00 57.31 105 GLY A C 1
ATOM 793 O O . GLY A 1 105 ? -41.313 4.566 9.897 1.00 57.31 105 GLY A O 1
ATOM 794 N N . GLY A 1 106 ? -39.426 5.542 9.199 1.00 66.06 106 GLY A N 1
ATOM 795 C CA . GLY A 1 106 ? -40.078 6.540 8.361 1.00 66.06 106 GLY A CA 1
ATOM 796 C C . GLY A 1 106 ? -39.503 7.924 8.615 1.00 66.06 106 GLY A C 1
ATOM 797 O O . GLY A 1 106 ? -39.101 8.258 9.723 1.00 66.06 106 GLY A O 1
ATOM 798 N N . TRP A 1 107 ? -39.475 8.762 7.582 1.00 68.44 107 TRP A N 1
ATOM 799 C CA . TRP A 1 107 ? -38.779 10.057 7.595 1.00 68.44 107 TRP A CA 1
ATOM 800 C C . TRP A 1 107 ? -39.170 10.993 8.746 1.00 68.44 107 TRP A C 1
ATOM 802 O O . TRP A 1 107 ? -38.363 11.816 9.170 1.00 68.44 107 TRP A O 1
ATOM 812 N N . LYS A 1 108 ? -40.389 10.846 9.280 1.00 69.19 108 LYS A N 1
ATOM 813 C CA . LYS A 1 108 ? -40.900 11.635 10.408 1.00 69.19 108 LYS A CA 1
ATOM 814 C C . LYS A 1 108 ? -40.265 11.275 11.758 1.00 69.19 108 LYS A C 1
ATOM 816 O O . LYS A 1 108 ? -40.371 12.073 12.682 1.00 69.19 108 LYS A O 1
ATOM 821 N N . SER A 1 109 ? -39.623 10.110 11.887 1.00 67.94 109 SER A N 1
ATOM 822 C CA . SER A 1 109 ? -38.959 9.686 13.128 1.00 67.94 109 SER A CA 1
ATOM 823 C C . SER A 1 109 ? -37.522 10.210 13.256 1.00 67.94 109 SER A C 1
ATOM 825 O O . SER A 1 109 ? -36.953 10.171 14.347 1.00 67.94 109 SER A O 1
ATOM 827 N N . LEU A 1 110 ? -36.938 10.739 12.172 1.00 70.56 110 LEU A N 1
ATOM 828 C CA . LEU A 1 110 ? -35.576 11.270 12.170 1.00 70.56 110 LEU A CA 1
ATOM 829 C C . LEU A 1 110 ? -35.522 12.762 12.538 1.00 70.56 110 LEU A C 1
ATOM 831 O O . LEU A 1 110 ? -36.377 13.546 12.119 1.00 70.56 110 LEU A O 1
ATOM 835 N N . PRO A 1 111 ? -34.474 13.202 13.260 1.00 77.25 111 PRO A N 1
ATOM 836 C CA . PRO A 1 111 ? -34.239 14.620 13.490 1.00 77.25 111 PRO A CA 1
ATOM 837 C C . PRO A 1 111 ? -33.984 15.351 12.163 1.00 77.25 111 PRO A C 1
ATOM 839 O O . PRO A 1 111 ? -33.241 14.872 11.305 1.00 77.25 111 PRO A O 1
ATOM 842 N N . ARG A 1 112 ? -34.556 16.556 12.017 1.00 78.00 112 ARG A N 1
ATOM 843 C CA . ARG A 1 112 ? -34.527 17.359 10.774 1.00 78.00 112 ARG A CA 1
ATOM 844 C C . ARG A 1 112 ? -33.125 17.537 10.181 1.00 78.00 112 ARG A C 1
ATOM 846 O O . ARG A 1 112 ? -32.968 17.491 8.968 1.00 78.00 112 ARG A O 1
ATOM 853 N N . GLY A 1 113 ? -32.098 17.691 11.015 1.00 77.69 113 GLY A N 1
ATOM 854 C CA . GLY A 1 113 ? -30.720 17.840 10.540 1.00 77.69 113 GLY A CA 1
ATOM 855 C C . GLY A 1 113 ? -30.157 16.592 9.847 1.00 77.69 113 GLY A C 1
ATOM 856 O O . GLY A 1 113 ? -29.403 16.699 8.887 1.00 77.69 113 GLY A O 1
ATOM 857 N N . MET A 1 114 ? -30.573 15.399 10.266 1.00 75.81 114 MET A N 1
ATOM 858 C CA . MET A 1 114 ? -30.153 14.142 9.643 1.00 75.81 114 MET A CA 1
ATOM 859 C C . MET A 1 114 ? -30.838 13.928 8.290 1.00 75.81 114 MET A C 1
ATOM 861 O O . MET A 1 114 ? -30.192 13.492 7.342 1.00 75.81 114 MET A O 1
ATOM 865 N N . LEU A 1 115 ? -32.112 14.319 8.184 1.00 79.25 115 LEU A N 1
ATOM 866 C CA . LEU A 1 115 ? -32.852 14.353 6.921 1.00 79.25 115 LEU A CA 1
ATOM 867 C C . LEU A 1 115 ? -32.189 15.303 5.912 1.00 79.25 115 LEU A C 1
ATOM 869 O O . LEU A 1 115 ? -31.943 14.919 4.772 1.00 79.25 115 LEU A O 1
ATOM 873 N N . LEU A 1 116 ? -31.845 16.520 6.349 1.00 83.44 116 LEU A N 1
ATOM 874 C CA . LEU A 1 116 ? -31.141 17.503 5.520 1.00 83.44 116 LEU A CA 1
ATOM 875 C C . LEU A 1 116 ? -29.757 17.001 5.087 1.00 83.44 116 LEU A C 1
ATOM 877 O O . LEU A 1 116 ? -29.360 17.222 3.950 1.00 83.44 116 LEU A O 1
ATOM 881 N N . MET A 1 117 ? -29.044 16.273 5.949 1.00 83.06 117 MET A N 1
ATOM 882 C CA . MET A 1 117 ? -27.769 15.652 5.583 1.00 83.06 117 MET A CA 1
ATOM 883 C C . MET A 1 117 ? -27.940 14.542 4.538 1.00 83.06 117 MET A C 1
ATOM 885 O O . MET A 1 117 ? -27.143 14.450 3.611 1.00 83.06 117 MET A O 1
ATOM 889 N N . MET A 1 118 ? -28.966 13.696 4.662 1.00 81.38 118 MET A N 1
ATOM 890 C CA . MET A 1 118 ? -29.260 12.678 3.646 1.00 81.38 118 MET A CA 1
ATOM 891 C C . MET A 1 118 ? -29.596 13.313 2.296 1.00 81.38 118 MET A C 1
ATOM 893 O O . MET A 1 118 ? -29.120 12.838 1.269 1.00 81.38 118 MET A O 1
ATOM 897 N N . LEU A 1 119 ? -30.362 14.407 2.306 1.00 85.00 119 LEU A N 1
ATOM 898 C CA . LEU A 1 119 ? -30.664 15.179 1.105 1.00 85.00 119 LEU A CA 1
ATOM 899 C C . LEU A 1 119 ? -29.392 15.786 0.495 1.00 85.00 119 LEU A C 1
ATOM 901 O O . LEU A 1 119 ? -29.152 15.618 -0.696 1.00 85.00 119 LEU A O 1
ATOM 905 N N . GLY A 1 120 ? -28.547 16.428 1.307 1.00 85.88 120 GLY A N 1
ATOM 906 C CA . GLY A 1 120 ? -27.268 16.982 0.857 1.00 85.88 120 GLY A CA 1
ATOM 907 C C . GLY A 1 120 ? -26.326 15.916 0.293 1.00 85.88 120 GLY A C 1
ATOM 908 O O . GLY A 1 120 ? -25.695 16.134 -0.735 1.00 85.88 120 GLY A O 1
ATOM 909 N N . LEU A 1 121 ? -26.277 14.730 0.911 1.00 85.06 121 LEU A N 1
ATOM 910 C CA . LEU A 1 121 ? -25.535 13.586 0.381 1.00 85.06 121 LEU A CA 1
ATOM 911 C C . LEU A 1 121 ? -26.081 13.124 -0.969 1.00 85.06 121 LEU A C 1
ATOM 913 O O . LEU A 1 121 ? -25.280 12.897 -1.863 1.00 85.06 121 LEU A O 1
ATOM 917 N N . ALA A 1 122 ? -27.399 12.998 -1.130 1.00 86.31 122 ALA A N 1
ATOM 918 C CA . ALA A 1 122 ? -28.000 12.578 -2.395 1.00 86.31 122 ALA A CA 1
ATOM 919 C C . ALA A 1 122 ? -27.736 13.594 -3.519 1.00 86.31 122 ALA A C 1
ATOM 921 O O . ALA A 1 122 ? -27.361 13.215 -4.621 1.00 86.31 122 ALA A O 1
ATOM 922 N N . ILE A 1 123 ? -27.855 14.894 -3.232 1.00 88.75 123 ILE A N 1
ATOM 923 C CA . ILE A 1 123 ? -27.549 15.953 -4.206 1.00 88.75 123 ILE A CA 1
ATOM 924 C C . ILE A 1 123 ? -26.066 15.907 -4.601 1.00 88.75 123 ILE A C 1
ATOM 926 O O . ILE A 1 123 ? -25.738 15.920 -5.786 1.00 88.75 123 ILE A O 1
ATOM 930 N N . ALA A 1 124 ? -25.164 15.804 -3.620 1.00 88.06 124 ALA A N 1
ATOM 931 C CA . ALA A 1 124 ? -23.731 15.681 -3.871 1.00 88.06 124 ALA A CA 1
ATOM 932 C C . ALA A 1 124 ? -23.381 14.412 -4.668 1.00 88.06 124 ALA A C 1
ATOM 934 O O . ALA A 1 124 ? -22.492 14.456 -5.517 1.00 88.06 124 ALA A O 1
ATOM 935 N N . SER A 1 125 ? -24.079 13.297 -4.423 1.00 87.81 125 SER A N 1
ATOM 936 C CA . SER A 1 125 ? -23.850 12.031 -5.131 1.00 87.81 125 SER A CA 1
ATOM 937 C C . SER A 1 125 ? -24.126 12.156 -6.621 1.00 87.81 125 SER A C 1
ATOM 939 O O . SER A 1 125 ? -23.304 11.741 -7.432 1.00 87.81 125 SER A O 1
ATOM 941 N N . VAL A 1 126 ? -25.229 12.817 -6.979 1.00 89.75 126 VAL A N 1
ATOM 942 C CA . VAL A 1 126 ? -25.634 13.020 -8.372 1.00 89.75 126 VAL A CA 1
ATOM 943 C C . VAL A 1 126 ? -24.573 13.803 -9.143 1.00 89.75 126 VAL A C 1
ATOM 945 O O . VAL A 1 126 ? -24.206 13.409 -10.247 1.00 89.75 126 VAL A O 1
ATOM 948 N N . PHE A 1 127 ? -24.025 14.874 -8.566 1.00 90.31 127 PHE A N 1
ATOM 949 C CA . PHE A 1 127 ? -22.969 15.647 -9.228 1.00 90.31 127 PHE A CA 1
ATOM 950 C C . PHE A 1 127 ? -21.662 14.860 -9.378 1.00 90.31 127 PHE A C 1
ATOM 952 O O . PHE A 1 127 ? -21.025 14.933 -10.430 1.00 90.31 127 PHE A O 1
ATOM 959 N N . ILE A 1 128 ? -21.281 14.066 -8.373 1.00 89.06 128 ILE A N 1
ATOM 960 C CA . ILE A 1 128 ? -20.118 13.173 -8.475 1.00 89.06 128 ILE A CA 1
ATOM 961 C C . ILE A 1 128 ? -20.344 12.131 -9.578 1.00 89.06 128 ILE A C 1
ATOM 963 O O . ILE A 1 128 ? -19.444 11.902 -10.381 1.00 89.06 128 ILE A O 1
ATOM 967 N N . LEU A 1 129 ? -21.545 11.553 -9.673 1.00 89.31 129 LEU A N 1
ATOM 968 C CA . LEU A 1 129 ? -21.904 10.593 -10.716 1.00 89.31 129 LEU A CA 1
ATOM 969 C C . LEU A 1 129 ? -21.828 11.221 -12.116 1.00 89.31 129 LEU A C 1
ATOM 971 O O . LEU A 1 129 ? -21.230 10.628 -13.011 1.00 89.31 129 LEU A O 1
ATOM 975 N N . ILE A 1 130 ? -22.370 12.433 -12.295 1.00 89.62 130 ILE A N 1
ATOM 976 C CA . ILE A 1 130 ? -22.286 13.192 -13.556 1.00 89.62 130 ILE A CA 1
ATOM 977 C C . ILE A 1 130 ? -20.822 13.375 -13.971 1.00 89.62 130 ILE A C 1
ATOM 979 O O . ILE A 1 130 ? -20.463 13.059 -15.105 1.00 89.62 130 ILE A O 1
ATOM 983 N N . ARG A 1 131 ? -19.964 13.816 -13.042 1.00 88.69 131 ARG A N 1
ATOM 984 C CA . ARG A 1 131 ? -18.523 13.959 -13.285 1.00 88.69 131 ARG A CA 1
ATOM 985 C C . ARG A 1 131 ? -17.877 12.625 -13.662 1.00 88.69 131 ARG A C 1
ATOM 987 O O . ARG A 1 131 ? -17.125 12.567 -14.630 1.00 88.69 131 ARG A O 1
ATOM 994 N N . SER A 1 132 ? -18.148 11.555 -12.914 1.00 88.31 132 SER A N 1
ATOM 995 C CA . SER A 1 132 ? -17.565 10.231 -13.161 1.00 88.31 132 SER A CA 1
ATOM 996 C C . SER A 1 132 ? -17.978 9.657 -14.518 1.00 88.31 132 SER A C 1
ATOM 998 O O . SER A 1 132 ? -17.142 9.080 -15.212 1.00 88.31 132 SER A O 1
ATOM 1000 N N . VAL A 1 133 ? -19.233 9.851 -14.933 1.00 89.62 133 VAL A N 1
ATOM 1001 C CA . VAL A 1 133 ? -19.713 9.462 -16.267 1.00 89.62 133 VAL A CA 1
ATOM 1002 C C . VAL A 1 133 ? -19.024 10.298 -17.345 1.00 89.62 133 VAL A C 1
ATOM 1004 O O . VAL A 1 133 ? -18.471 9.722 -18.279 1.00 89.62 133 VAL A O 1
ATOM 1007 N N . TYR A 1 134 ? -18.978 11.627 -17.193 1.00 90.00 134 TYR A N 1
ATOM 1008 C CA . TYR A 1 134 ? -18.284 12.513 -18.133 1.00 90.00 134 TYR A CA 1
ATOM 1009 C C . TYR A 1 134 ? -16.814 12.117 -18.310 1.00 90.00 134 TYR A C 1
ATOM 1011 O O . TYR A 1 134 ? -16.374 11.918 -19.436 1.00 90.00 134 TYR A O 1
ATOM 1019 N N . ARG A 1 135 ? -16.074 11.918 -17.211 1.00 85.12 135 ARG A N 1
ATOM 1020 C CA . ARG A 1 135 ? -14.661 11.501 -17.240 1.00 85.12 135 ARG A CA 1
ATOM 1021 C C . ARG A 1 135 ? -14.448 10.147 -17.904 1.00 85.12 135 ARG A C 1
ATOM 1023 O O . ARG A 1 135 ? -13.435 9.945 -18.567 1.00 85.12 135 ARG A O 1
ATOM 1030 N N . THR A 1 136 ? -15.395 9.226 -17.735 1.00 86.81 136 THR A N 1
ATOM 1031 C CA . THR A 1 136 ? -15.353 7.930 -18.421 1.00 86.81 136 THR A CA 1
ATOM 1032 C C . THR A 1 136 ? -15.500 8.135 -19.927 1.00 86.81 136 THR A C 1
ATOM 1034 O O . THR A 1 136 ? -14.670 7.641 -20.681 1.00 86.81 136 THR A O 1
ATOM 1037 N N . ILE A 1 137 ? -16.499 8.914 -20.357 1.00 86.88 137 ILE A N 1
ATOM 1038 C CA . ILE A 1 137 ? -16.755 9.198 -21.777 1.00 86.88 137 ILE A CA 1
ATOM 1039 C C . ILE A 1 137 ? -15.568 9.948 -22.411 1.00 86.88 137 ILE A C 1
ATOM 1041 O O . ILE A 1 137 ? -15.092 9.554 -23.474 1.00 86.88 137 ILE A O 1
ATOM 1045 N N . GLU A 1 138 ? -15.055 10.978 -21.733 1.00 85.38 138 GLU A N 1
ATOM 1046 C CA . GLU A 1 138 ? -13.908 11.792 -22.161 1.00 85.38 138 GLU A CA 1
ATOM 1047 C C . GLU A 1 138 ? -12.685 10.925 -22.485 1.00 85.38 138 GLU A C 1
ATOM 1049 O O . GLU A 1 138 ? -12.060 11.101 -23.527 1.00 85.38 138 GLU A O 1
ATOM 1054 N N . LEU A 1 139 ? -12.364 9.955 -21.627 1.00 82.75 139 LEU A N 1
ATOM 1055 C CA . LEU A 1 139 ? -11.190 9.101 -21.814 1.00 82.75 139 LEU A CA 1
ATOM 1056 C C . LEU A 1 139 ? -11.435 7.897 -22.718 1.00 82.75 139 LEU A C 1
ATOM 1058 O O . LEU A 1 139 ? -10.478 7.390 -23.298 1.00 82.75 139 LEU A O 1
ATOM 1062 N N . THR A 1 140 ? -12.686 7.458 -22.885 1.00 84.06 140 THR A N 1
ATOM 1063 C CA . THR A 1 140 ? -13.024 6.469 -23.921 1.00 84.06 140 THR A CA 1
ATOM 1064 C C . THR A 1 140 ? -12.918 7.040 -25.334 1.00 84.06 140 THR A C 1
ATOM 1066 O O . THR A 1 140 ? -12.592 6.290 -26.248 1.00 84.06 140 THR A O 1
ATOM 1069 N N . ASP A 1 141 ? -13.144 8.348 -25.511 1.00 82.12 141 ASP A N 1
ATOM 1070 C CA . ASP A 1 141 ? -12.990 9.047 -26.801 1.00 82.12 141 ASP A CA 1
ATOM 1071 C C . ASP A 1 141 ? -11.502 9.244 -27.179 1.00 82.12 141 ASP A C 1
ATOM 1073 O O . ASP A 1 141 ? -11.155 9.522 -28.327 1.00 82.12 141 ASP A O 1
ATOM 1077 N N . GLY A 1 142 ? -10.595 9.040 -26.215 1.00 78.81 142 GLY A N 1
ATOM 1078 C CA . GLY A 1 142 ? -9.149 9.119 -26.400 1.00 78.81 142 GLY A CA 1
ATOM 1079 C C . GLY A 1 142 ? -8.611 10.553 -26.493 1.00 78.81 142 GLY A C 1
ATOM 1080 O O . GLY A 1 142 ? -9.345 11.538 -26.487 1.00 78.81 142 GLY A O 1
ATOM 1081 N N . TRP A 1 143 ? -7.286 10.688 -26.593 1.00 75.94 143 TRP A N 1
ATOM 1082 C CA . TRP A 1 143 ? -6.604 11.994 -26.551 1.00 75.94 143 TRP A CA 1
ATOM 1083 C C . TRP A 1 143 ? -6.855 12.891 -27.772 1.00 75.94 143 TRP A C 1
ATOM 1085 O O . TRP A 1 143 ? -6.585 14.087 -27.717 1.00 75.94 143 TRP A O 1
ATOM 1095 N N . THR A 1 144 ? -7.365 12.329 -28.868 1.00 76.94 144 THR A N 1
ATOM 1096 C CA . THR A 1 144 ? -7.781 13.068 -30.074 1.00 76.94 144 THR A CA 1
ATOM 1097 C C . THR A 1 144 ? -9.300 13.240 -30.158 1.00 76.94 144 THR A C 1
ATOM 1099 O O . THR A 1 144 ? -9.805 13.685 -31.187 1.00 76.94 144 THR A O 1
ATOM 1102 N N . GLY A 1 145 ? -10.026 12.841 -29.111 1.00 77.94 145 GLY A N 1
ATOM 1103 C CA . GLY A 1 145 ? -11.476 12.907 -29.036 1.00 77.94 145 GLY A CA 1
ATOM 1104 C C . GLY A 1 145 ? -12.014 14.335 -29.129 1.00 77.94 145 GLY A C 1
ATOM 1105 O O . GLY A 1 145 ? -11.386 15.310 -28.706 1.00 77.94 145 GLY A O 1
ATOM 1106 N N . THR A 1 146 ? -13.224 14.480 -29.655 1.00 76.06 146 THR A N 1
ATOM 1107 C CA . THR A 1 146 ? -13.872 15.800 -29.750 1.00 76.06 146 THR A CA 1
ATOM 1108 C C . THR A 1 146 ? -14.204 16.363 -28.368 1.00 76.06 146 THR A C 1
ATOM 1110 O O . THR A 1 146 ? -14.163 17.579 -28.161 1.00 76.06 146 THR A O 1
ATOM 1113 N N . ILE A 1 147 ? -14.453 15.484 -27.395 1.00 79.44 147 ILE A N 1
ATOM 1114 C CA . ILE A 1 147 ? -14.857 15.858 -26.039 1.00 79.44 147 ILE A CA 1
ATOM 1115 C C . ILE A 1 147 ? -13.690 16.479 -25.266 1.00 79.44 147 ILE A C 1
ATOM 1117 O O . ILE A 1 147 ? -13.861 17.560 -24.706 1.00 79.44 147 ILE A O 1
ATOM 1121 N N . ILE A 1 148 ? -12.495 15.876 -25.313 1.00 75.12 148 ILE A N 1
ATOM 1122 C CA . ILE A 1 148 ? -11.306 16.405 -24.618 1.00 75.12 148 ILE A CA 1
ATOM 1123 C C . ILE A 1 148 ? -10.822 17.732 -25.223 1.00 75.12 148 ILE A C 1
ATOM 1125 O O . ILE A 1 148 ? -10.286 18.584 -24.519 1.00 75.12 148 ILE A O 1
ATOM 1129 N N . SER A 1 149 ? -11.054 17.941 -26.525 1.00 76.38 149 SER A N 1
ATOM 1130 C CA . SER A 1 149 ? -10.707 19.192 -27.215 1.00 76.38 149 SER A CA 1
ATOM 1131 C C . SER A 1 149 ? -11.686 20.345 -26.943 1.00 76.38 149 SER A C 1
ATOM 1133 O O . SER A 1 149 ? -11.374 21.502 -27.224 1.00 76.38 149 SER A O 1
ATOM 1135 N N . THR A 1 150 ? -12.869 20.054 -26.387 1.00 84.50 150 THR A N 1
ATOM 1136 C CA . THR A 1 150 ? -13.923 21.052 -26.175 1.00 84.50 150 THR A CA 1
ATOM 1137 C C . THR A 1 150 ? -13.960 21.522 -24.723 1.00 84.50 150 THR A C 1
ATOM 1139 O O . THR A 1 150 ? -14.596 20.916 -23.861 1.00 84.50 150 THR A O 1
ATOM 1142 N N . GLU A 1 151 ? -13.376 22.693 -24.469 1.00 86.38 151 GLU A N 1
ATOM 1143 C CA . GLU A 1 151 ? -13.284 23.301 -23.131 1.00 86.38 151 GLU A CA 1
ATOM 1144 C C . GLU A 1 151 ? -14.647 23.463 -22.426 1.00 86.38 151 GLU A C 1
ATOM 1146 O O . GLU A 1 151 ? -14.765 23.302 -21.211 1.00 86.38 151 GLU A O 1
ATOM 1151 N N . LYS A 1 152 ? -15.717 23.744 -23.185 1.00 88.06 152 LYS A N 1
ATOM 1152 C CA . LYS A 1 152 ? -17.059 23.977 -22.623 1.00 88.06 152 LYS A CA 1
ATOM 1153 C C . LYS A 1 152 ? -17.564 22.782 -21.810 1.00 88.06 152 LYS A C 1
ATOM 1155 O O . LYS A 1 152 ? -18.108 22.981 -20.726 1.00 88.06 152 LYS A O 1
ATOM 1160 N N . TRP A 1 153 ? -17.394 21.561 -22.314 1.00 85.19 153 TRP A N 1
ATOM 1161 C CA . TRP A 1 153 ? -17.890 20.360 -21.637 1.00 85.19 153 TRP A CA 1
ATOM 1162 C C . TRP A 1 153 ? -17.085 20.046 -20.382 1.00 85.19 153 TRP A C 1
ATOM 1164 O O . TRP A 1 153 ? -17.673 19.753 -19.341 1.00 85.19 153 TRP A O 1
ATOM 1174 N N . PHE A 1 154 ? -15.769 20.226 -20.459 1.00 83.62 154 PHE A N 1
ATOM 1175 C CA . PHE A 1 154 ? -14.870 20.123 -19.320 1.00 83.62 154 PHE A CA 1
ATOM 1176 C C . PHE A 1 154 ? -15.261 21.098 -18.195 1.00 83.62 154 PHE A C 1
ATOM 1178 O O . PHE A 1 154 ? -15.448 20.693 -17.046 1.00 83.62 154 PHE A O 1
ATOM 1185 N N . ASN A 1 155 ? -15.491 22.373 -18.521 1.00 87.12 155 ASN A N 1
ATOM 1186 C CA . ASN A 1 155 ? -15.842 23.390 -17.526 1.00 87.12 155 ASN A CA 1
ATOM 1187 C C . ASN A 1 155 ? -17.171 23.091 -16.813 1.00 87.12 155 ASN A C 1
ATOM 1189 O O . ASN A 1 155 ? -17.261 23.263 -15.598 1.00 87.12 155 ASN A O 1
ATOM 1193 N N . TRP A 1 156 ? -18.194 22.614 -17.528 1.00 88.44 156 TRP A N 1
ATOM 1194 C CA . TRP A 1 156 ? -19.506 22.327 -16.935 1.00 88.44 156 TRP A CA 1
ATOM 1195 C C . TRP A 1 156 ? -19.556 20.995 -16.182 1.00 88.44 156 TRP A C 1
ATOM 1197 O O . TRP A 1 156 ? -19.975 20.959 -15.022 1.00 88.44 156 TRP A O 1
ATOM 1207 N N . PHE A 1 157 ? -19.146 19.900 -16.825 1.00 88.38 157 PHE A N 1
ATOM 1208 C CA . PHE A 1 157 ? -19.332 18.554 -16.282 1.00 88.38 157 PHE A CA 1
ATOM 1209 C C . PHE A 1 157 ? -18.205 18.100 -15.358 1.00 88.38 157 PHE A C 1
ATOM 1211 O O . PHE A 1 157 ? -18.450 17.274 -14.480 1.00 88.38 157 PHE A O 1
ATOM 1218 N N . ASP A 1 158 ? -17.001 18.659 -15.493 1.00 85.56 158 ASP A N 1
ATOM 1219 C CA . ASP A 1 158 ? -15.905 18.384 -14.568 1.00 85.56 158 ASP A CA 1
ATOM 1220 C C . ASP A 1 158 ? -15.842 19.442 -13.460 1.00 85.56 158 ASP A C 1
ATOM 1222 O O . ASP A 1 158 ? -16.026 19.127 -12.278 1.00 85.56 158 ASP A O 1
ATOM 1226 N N . GLY A 1 159 ? -15.618 20.700 -13.850 1.00 82.81 159 GLY A N 1
ATOM 1227 C CA . GLY A 1 159 ? -15.460 21.827 -12.928 1.00 82.81 159 GLY A CA 1
ATOM 1228 C C . GLY A 1 159 ? -16.762 22.190 -12.212 1.00 82.81 159 GLY A C 1
ATOM 1229 O O . GLY A 1 159 ? -16.823 22.192 -10.980 1.00 82.81 159 GLY A O 1
ATOM 1230 N N . GLY A 1 160 ? -17.827 22.439 -12.975 1.00 90.50 160 GLY A N 1
ATOM 1231 C CA . GLY A 1 160 ? -19.139 22.832 -12.457 1.00 90.50 160 GLY A CA 1
ATOM 1232 C C . GLY A 1 160 ? -19.745 21.792 -11.514 1.00 90.50 160 GLY A C 1
ATOM 1233 O O . GLY A 1 160 ? -20.256 22.149 -10.451 1.00 90.50 160 GLY A O 1
ATOM 1234 N N . ALA A 1 161 ? -19.612 20.503 -11.835 1.00 89.19 161 ALA A N 1
ATOM 1235 C CA . ALA A 1 161 ? -20.061 19.415 -10.969 1.00 89.19 161 ALA A CA 1
ATOM 1236 C C . ALA A 1 161 ? -19.335 19.394 -9.606 1.00 89.19 161 ALA A C 1
ATOM 1238 O O . ALA A 1 161 ? -19.977 19.197 -8.568 1.00 89.19 161 ALA A O 1
ATOM 1239 N N . ILE A 1 162 ? -18.018 19.653 -9.565 1.00 87.50 162 ILE A N 1
ATOM 1240 C CA . ILE A 1 162 ? -17.289 19.783 -8.289 1.00 87.50 162 ILE A CA 1
ATOM 1241 C C . ILE A 1 162 ? -17.763 21.005 -7.515 1.00 87.50 162 ILE A C 1
ATOM 1243 O O . ILE A 1 162 ? -18.026 20.893 -6.317 1.00 87.50 162 ILE A O 1
ATOM 1247 N N . VAL A 1 163 ? -17.891 22.158 -8.172 1.00 90.12 163 VAL A N 1
ATOM 1248 C CA . VAL A 1 163 ? -18.338 23.393 -7.512 1.00 90.12 163 VAL A CA 1
ATOM 1249 C C . VAL A 1 163 ? -19.724 23.198 -6.897 1.00 90.12 163 VAL A C 1
ATOM 1251 O O . VAL A 1 163 ? -19.930 23.544 -5.734 1.00 90.12 163 VAL A O 1
ATOM 1254 N N . ALA A 1 164 ? -20.652 22.562 -7.616 1.00 90.88 164 ALA A N 1
ATOM 1255 C CA . ALA A 1 164 ? -21.982 22.233 -7.110 1.00 90.88 164 ALA A CA 1
ATOM 1256 C C . ALA A 1 164 ? -21.936 21.257 -5.919 1.00 90.88 164 ALA A C 1
ATOM 1258 O O . ALA A 1 164 ? -22.649 21.436 -4.927 1.00 90.88 164 ALA A O 1
ATOM 1259 N N . THR A 1 165 ? -21.047 20.262 -5.968 1.00 87.38 165 THR A N 1
ATOM 1260 C CA . THR A 1 165 ? -20.807 19.330 -4.855 1.00 87.38 165 THR A CA 1
ATOM 1261 C C . THR A 1 165 ? -20.280 20.065 -3.617 1.00 87.38 165 THR A C 1
ATOM 1263 O O . THR A 1 165 ? -20.790 19.873 -2.512 1.00 87.38 165 THR A O 1
ATOM 1266 N N . MET A 1 166 ? -19.289 20.945 -3.787 1.00 85.81 166 MET A N 1
ATOM 1267 C CA . MET A 1 166 ? -18.721 21.757 -2.706 1.00 85.81 166 MET A CA 1
ATOM 1268 C C . MET A 1 166 ? -19.754 22.721 -2.119 1.00 85.81 166 MET A C 1
ATOM 1270 O O . MET A 1 166 ? -19.892 22.801 -0.899 1.00 85.81 166 MET A O 1
ATOM 1274 N N . ALA A 1 167 ? -20.531 23.400 -2.967 1.00 90.12 167 ALA A N 1
ATOM 1275 C CA . ALA A 1 167 ? -21.622 24.270 -2.540 1.00 90.12 167 ALA A CA 1
ATOM 1276 C C . ALA A 1 167 ? -22.658 23.496 -1.711 1.00 90.12 167 ALA A C 1
ATOM 1278 O O . ALA A 1 167 ? -23.066 23.952 -0.642 1.00 90.12 167 ALA A O 1
ATOM 1279 N N . THR A 1 168 ? -23.008 22.282 -2.144 1.00 88.56 168 THR A N 1
ATOM 1280 C CA . THR A 1 168 ? -23.905 21.388 -1.403 1.00 88.56 168 THR A CA 1
ATOM 1281 C C . THR A 1 168 ? -23.333 21.049 -0.023 1.00 88.56 168 THR A C 1
ATOM 1283 O O . THR A 1 168 ? -24.039 21.184 0.971 1.00 88.56 168 THR A O 1
ATOM 1286 N N . PHE A 1 169 ? -22.053 20.680 0.094 1.00 82.69 169 PHE A N 1
ATOM 1287 C CA . PHE A 1 169 ? -21.446 20.389 1.403 1.00 82.69 169 PHE A CA 1
ATOM 1288 C C . PHE A 1 169 ? -21.264 21.619 2.299 1.00 82.69 169 PHE A C 1
ATOM 1290 O O . PHE A 1 169 ? -21.301 21.472 3.521 1.00 82.69 169 PHE A O 1
ATOM 1297 N N . ASN A 1 170 ? -21.111 22.813 1.727 1.00 84.81 170 ASN A N 1
ATOM 1298 C CA . ASN A 1 170 ? -21.084 24.060 2.491 1.00 84.81 170 ASN A CA 1
ATOM 1299 C C . ASN A 1 170 ? -22.460 24.379 3.093 1.00 84.81 170 ASN A C 1
ATOM 1301 O O . ASN A 1 170 ? -22.547 24.753 4.261 1.00 84.81 170 ASN A O 1
ATOM 1305 N N . VAL A 1 171 ? -23.539 24.178 2.328 1.00 86.12 171 VAL A N 1
ATOM 1306 C CA . VAL A 1 171 ? -24.920 24.377 2.804 1.00 86.12 171 VAL A CA 1
ATOM 1307 C C . VAL A 1 171 ? -25.325 23.281 3.794 1.00 86.12 171 VAL A C 1
ATOM 1309 O O . VAL A 1 171 ? -25.832 23.561 4.879 1.00 86.12 171 VAL A O 1
ATOM 1312 N N . PHE A 1 172 ? -25.064 22.020 3.453 1.00 83.44 172 PHE A N 1
ATOM 1313 C CA . PHE A 1 172 ? -25.426 20.846 4.247 1.00 83.44 172 PHE A CA 1
ATOM 1314 C C . PHE A 1 172 ? -24.257 20.353 5.108 1.00 83.44 172 PHE A C 1
ATOM 1316 O O . PHE A 1 172 ? -23.972 19.155 5.179 1.00 83.44 172 PHE A O 1
ATOM 1323 N N . HIS A 1 173 ? -23.557 21.275 5.771 1.00 78.25 173 HIS A N 1
ATOM 1324 C CA . HIS A 1 173 ? -22.339 20.922 6.486 1.00 78.25 173 HIS A CA 1
ATOM 1325 C C . HIS A 1 173 ? -22.624 20.038 7.726 1.00 78.25 173 HIS A C 1
ATOM 1327 O O . HIS A 1 173 ? -23.492 20.364 8.551 1.00 78.25 173 HIS A O 1
ATOM 1333 N N . PRO A 1 174 ? -21.872 18.934 7.934 1.00 67.75 174 PRO A N 1
ATOM 1334 C CA . PRO A 1 174 ? -22.140 17.981 9.014 1.00 67.75 174 PRO A CA 1
ATOM 1335 C C . PRO A 1 174 ? -22.072 18.550 10.424 1.00 67.75 174 PRO A C 1
ATOM 1337 O O . PRO A 1 174 ? -22.801 18.088 11.304 1.00 67.75 174 PRO A O 1
ATOM 1340 N N . SER A 1 175 ? -21.214 19.547 10.652 1.00 67.50 175 SER A N 1
ATOM 1341 C CA . SER A 1 175 ? -21.068 20.161 11.976 1.00 67.50 175 SER A CA 1
ATOM 1342 C C . SER A 1 175 ? -22.295 20.970 12.399 1.00 67.50 175 SER A C 1
ATOM 1344 O O . SER A 1 175 ? -22.576 21.032 13.595 1.00 67.50 175 SER A O 1
ATOM 1346 N N . TYR A 1 176 ? -23.036 21.550 11.448 1.00 73.75 176 TYR A N 1
ATOM 1347 C CA . TYR A 1 176 ? -24.216 22.369 11.738 1.00 73.75 176 TYR A CA 1
ATOM 1348 C C . TYR A 1 176 ? -25.470 21.517 11.913 1.00 73.75 176 TYR A C 1
ATOM 1350 O O . TYR A 1 176 ? -26.283 21.770 12.800 1.00 73.75 176 TYR A O 1
ATOM 1358 N N . LEU A 1 177 ? -25.618 20.481 11.085 1.00 70.12 177 LEU A N 1
ATOM 1359 C CA . LEU A 1 177 ? -26.852 19.704 11.015 1.00 70.12 177 LEU A CA 1
ATOM 1360 C C . LEU A 1 177 ? -26.940 18.593 12.066 1.00 70.12 177 LEU A C 1
ATOM 1362 O O . LEU A 1 177 ? -28.036 18.224 12.487 1.00 70.12 177 LEU A O 1
ATOM 1366 N N . ILE A 1 178 ? -25.811 18.064 12.534 1.00 66.19 178 ILE A N 1
ATOM 1367 C CA . ILE A 1 178 ? -25.799 16.984 13.521 1.00 66.19 178 ILE A CA 1
ATOM 1368 C C . ILE A 1 178 ? -25.146 17.508 14.804 1.00 66.19 178 ILE A C 1
ATOM 1370 O O . ILE A 1 178 ? -23.923 17.572 14.927 1.00 66.19 178 ILE A O 1
ATOM 1374 N N . LYS A 1 179 ? -25.962 17.877 15.804 1.00 59.41 179 LYS A N 1
ATOM 1375 C CA . LYS A 1 179 ? -25.463 18.294 17.129 1.00 59.41 179 LYS A CA 1
ATOM 1376 C C . LYS A 1 179 ? -24.606 17.183 17.749 1.00 59.41 179 LYS A C 1
ATOM 1378 O O . LYS A 1 179 ? -25.090 16.083 18.041 1.00 59.41 179 LYS A O 1
ATOM 1383 N N . GLY A 1 180 ? -23.327 17.493 17.963 1.00 54.22 180 GLY A N 1
ATOM 1384 C CA . GLY A 1 180 ? -22.324 16.530 18.412 1.00 54.22 180 GLY A CA 1
ATOM 1385 C C . GLY A 1 180 ? -21.777 15.649 17.288 1.00 54.22 180 GLY A C 1
ATOM 1386 O O . GLY A 1 180 ? -21.353 14.535 17.568 1.00 54.22 180 GLY A O 1
ATOM 1387 N N . PHE A 1 181 ? -21.777 16.089 16.020 1.00 46.28 181 PHE A N 1
ATOM 1388 C CA . PHE A 1 181 ? -21.194 15.319 14.914 1.00 46.28 181 PHE A CA 1
ATOM 1389 C C . PHE A 1 181 ? -19.767 14.869 15.263 1.00 46.28 181 PHE A C 1
ATOM 1391 O O . PHE A 1 181 ? -19.480 13.676 15.222 1.00 46.28 181 PHE A O 1
ATOM 1398 N N . GLY A 1 182 ? -18.927 15.788 15.745 1.00 44.19 182 GLY A N 1
ATOM 1399 C CA . GLY A 1 182 ? -17.592 15.472 16.252 1.00 44.19 182 GLY A CA 1
ATOM 1400 C C . GLY A 1 182 ? -17.621 14.432 17.374 1.00 44.19 182 GLY A C 1
ATOM 1401 O O . GLY A 1 182 ? -17.156 13.322 17.158 1.00 44.19 182 GLY A O 1
ATOM 1402 N N . SER A 1 183 ? -18.224 14.748 18.529 1.00 45.81 183 SER A N 1
ATOM 1403 C CA . SER A 1 183 ? -18.175 13.910 19.746 1.00 45.81 183 SER A CA 1
ATOM 1404 C C . SER A 1 183 ? -18.940 12.582 19.663 1.00 45.81 183 SER A C 1
ATOM 1406 O O . SER A 1 183 ? -18.583 11.623 20.337 1.00 45.81 183 SER A O 1
ATOM 1408 N N . LYS A 1 184 ? -19.974 12.480 18.823 1.00 44.47 184 LYS A N 1
ATOM 1409 C CA . LYS A 1 184 ? -20.771 11.257 18.646 1.00 44.47 184 LYS A CA 1
ATOM 1410 C C . LYS A 1 184 ? -20.287 10.370 17.501 1.00 44.47 184 LYS A C 1
ATOM 1412 O O . LYS A 1 184 ? -20.571 9.185 17.571 1.00 44.47 184 LYS A O 1
ATOM 1417 N N . ILE A 1 185 ? -19.516 10.862 16.512 1.00 41.66 185 ILE A N 1
ATOM 1418 C CA . ILE A 1 185 ? -18.673 9.954 15.692 1.00 41.66 185 ILE A CA 1
ATOM 1419 C C . ILE A 1 185 ? -17.773 9.177 16.639 1.00 41.66 185 ILE A C 1
ATOM 1421 O O . ILE A 1 185 ? -17.592 7.968 16.482 1.00 41.66 185 ILE A O 1
ATOM 1425 N N . LEU A 1 186 ? -17.282 9.879 17.668 1.00 42.09 186 LEU A N 1
ATOM 1426 C CA . LEU A 1 186 ? -16.391 9.269 18.620 1.00 42.09 186 LEU A CA 1
ATOM 1427 C C . LEU A 1 186 ? -17.069 8.147 19.414 1.00 42.09 186 LEU A C 1
ATOM 1429 O O . LEU A 1 186 ? -16.573 7.024 19.507 1.00 42.09 186 LEU A O 1
ATOM 1433 N N . ASP A 1 187 ? -18.238 8.444 19.972 1.00 42.44 187 ASP A N 1
ATOM 1434 C CA . ASP A 1 187 ? -19.014 7.461 20.724 1.00 42.44 187 ASP A CA 1
ATOM 1435 C C . ASP A 1 187 ? -19.645 6.377 19.841 1.00 42.44 187 ASP A C 1
ATOM 1437 O O . ASP A 1 187 ? -19.887 5.265 20.309 1.00 42.44 187 ASP A O 1
ATOM 1441 N N . PHE A 1 188 ? -19.908 6.661 18.567 1.00 42.16 188 PHE A N 1
ATOM 1442 C CA . PHE A 1 188 ? -20.458 5.699 17.623 1.00 42.16 188 PHE A CA 1
ATOM 1443 C C . PHE A 1 188 ? -19.431 4.632 17.227 1.00 42.16 188 PHE A C 1
ATOM 1445 O O . PHE A 1 188 ? -19.732 3.441 17.345 1.00 42.16 188 PHE A O 1
ATOM 1452 N N . ASN A 1 189 ? -18.208 5.032 16.856 1.00 42.16 189 ASN A N 1
ATOM 1453 C CA . ASN A 1 189 ? -17.111 4.078 16.662 1.00 42.16 189 ASN A CA 1
ATOM 1454 C C . ASN A 1 189 ? -16.898 3.257 17.950 1.00 42.16 189 ASN A C 1
ATOM 1456 O O . ASN A 1 189 ? -16.802 2.026 17.896 1.00 42.16 189 ASN A O 1
ATOM 1460 N N . ARG A 1 190 ? -17.011 3.909 19.120 1.00 41.31 190 ARG A N 1
ATOM 1461 C CA . ARG A 1 190 ? -16.896 3.259 20.432 1.00 41.31 190 ARG A CA 1
ATOM 1462 C C . ARG A 1 190 ? -17.966 2.211 20.689 1.00 41.31 190 ARG A C 1
ATOM 1464 O O . ARG A 1 190 ? -17.636 1.116 21.137 1.00 41.31 190 ARG A O 1
ATOM 1471 N N . LYS A 1 191 ? -19.229 2.502 20.370 1.00 39.97 191 LYS A N 1
ATOM 1472 C CA . LYS A 1 191 ? -20.358 1.562 20.496 1.00 39.97 191 LYS A CA 1
ATOM 1473 C C . LYS A 1 191 ? -20.311 0.435 19.461 1.00 39.97 191 LYS A C 1
ATOM 1475 O O . LYS A 1 191 ? -20.736 -0.681 19.751 1.00 39.97 191 LYS A O 1
ATOM 1480 N N . LEU A 1 192 ? -19.755 0.684 18.274 1.00 40.06 192 LEU A N 1
ATOM 1481 C CA . LEU A 1 192 ? -19.427 -0.376 17.321 1.00 40.06 192 LEU A CA 1
ATOM 1482 C C . LEU A 1 192 ? -18.308 -1.277 17.867 1.00 40.06 192 LEU A C 1
ATOM 1484 O O . LEU A 1 192 ? -18.369 -2.489 17.702 1.00 40.06 192 LEU A O 1
ATOM 1488 N N . SER A 1 193 ? -17.306 -0.752 18.564 1.00 39.19 193 SER A N 1
ATOM 1489 C CA . SER A 1 193 ? -16.243 -1.605 19.102 1.00 39.19 193 SER A CA 1
ATOM 1490 C C . SER A 1 193 ? -16.675 -2.472 20.297 1.00 39.19 193 SER A C 1
ATOM 1492 O O . SER A 1 193 ? -15.970 -3.434 20.604 1.00 39.19 193 SER A O 1
ATOM 1494 N N . THR A 1 194 ? -17.780 -2.158 20.984 1.00 34.66 194 THR A N 1
ATOM 1495 C CA . THR A 1 194 ? -18.128 -2.772 22.281 1.00 34.66 194 THR A CA 1
ATOM 1496 C C . THR A 1 194 ? -19.313 -3.734 22.284 1.00 34.66 194 THR A C 1
ATOM 1498 O O . THR A 1 194 ? -19.551 -4.331 23.328 1.00 34.66 194 THR A O 1
ATOM 1501 N N . LYS A 1 195 ? -20.043 -3.953 21.179 1.00 33.31 195 LYS A N 1
ATOM 1502 C CA . LYS A 1 195 ? -21.055 -5.030 21.139 1.00 33.31 195 LYS A CA 1
ATOM 1503 C C . LYS A 1 195 ? -20.378 -6.392 20.889 1.00 33.31 195 LYS A C 1
ATOM 1505 O O . LYS A 1 195 ? -19.927 -6.613 19.757 1.00 33.31 195 LYS A O 1
ATOM 1510 N N . PRO A 1 196 ? -20.275 -7.300 21.885 1.00 35.34 196 PRO A N 1
ATOM 1511 C CA . PRO A 1 196 ? -19.975 -8.699 21.598 1.00 35.34 196 PRO A CA 1
ATOM 1512 C C . PRO A 1 196 ? -21.121 -9.298 20.761 1.00 35.34 196 PRO A C 1
ATOM 1514 O O . PRO A 1 196 ? -22.222 -8.747 20.761 1.00 35.34 196 PRO A O 1
ATOM 1517 N N . PRO A 1 197 ? -20.878 -10.384 20.007 1.00 35.28 197 PRO A N 1
ATOM 1518 C CA . PRO A 1 197 ? -21.955 -11.093 19.325 1.00 35.28 197 PRO A CA 1
ATOM 1519 C C . PRO A 1 197 ? -22.982 -11.556 20.366 1.00 35.28 197 PRO A C 1
ATOM 1521 O O . PRO A 1 197 ? -22.605 -12.167 21.368 1.00 35.28 197 PRO A O 1
ATOM 1524 N N . ASP A 1 198 ? -24.247 -11.210 20.134 1.00 41.06 198 ASP A N 1
ATOM 1525 C CA . ASP A 1 198 ? -25.371 -11.545 21.005 1.00 41.06 198 ASP A CA 1
ATOM 1526 C C . ASP A 1 198 ? -25.389 -13.065 21.268 1.00 41.06 198 ASP A C 1
ATOM 1528 O O . ASP A 1 198 ? -25.364 -13.860 20.327 1.00 41.06 198 ASP A O 1
ATOM 1532 N N . GLY A 1 199 ? -25.361 -13.460 22.548 1.00 41.78 199 GLY A N 1
ATOM 1533 C CA . GLY A 1 199 ? -25.498 -14.861 22.975 1.00 41.78 199 GLY A CA 1
ATOM 1534 C C . GLY A 1 199 ? -24.494 -15.397 24.006 1.00 41.78 199 GLY A C 1
ATOM 1535 O O . GLY A 1 199 ? -24.664 -16.524 24.458 1.00 41.78 199 GLY A O 1
ATOM 1536 N N . ALA A 1 200 ? -23.473 -14.645 24.429 1.00 31.72 200 ALA A N 1
ATOM 1537 C CA . ALA A 1 200 ? -22.605 -15.092 25.527 1.00 31.72 200 ALA A CA 1
ATOM 1538 C C . ALA A 1 200 ? -23.112 -14.539 26.875 1.00 31.72 200 ALA A C 1
ATOM 1540 O O . ALA A 1 200 ? -23.138 -13.314 27.038 1.00 31.72 200 ALA A O 1
ATOM 1541 N N . PRO A 1 201 ? -23.502 -15.380 27.854 1.00 27.56 201 PRO A N 1
ATOM 1542 C CA . PRO A 1 201 ? -23.893 -14.885 29.166 1.00 27.56 201 PRO A CA 1
ATOM 1543 C C . PRO A 1 201 ? -22.694 -14.189 29.820 1.00 27.56 201 PRO A C 1
ATOM 1545 O O . PRO A 1 201 ? -21.606 -14.757 29.934 1.00 27.56 201 PRO A O 1
ATOM 1548 N N . MET A 1 202 ? -22.889 -12.940 30.248 1.00 27.14 202 MET A N 1
ATOM 1549 C CA . MET A 1 202 ? -21.925 -12.223 31.079 1.00 27.14 202 MET A CA 1
ATOM 1550 C C . MET A 1 202 ? -21.792 -12.958 32.417 1.00 27.14 202 MET A C 1
ATOM 1552 O O . MET A 1 202 ? -22.592 -12.755 33.328 1.00 27.14 202 MET A O 1
ATOM 1556 N N . ARG A 1 203 ? -20.763 -13.800 32.563 1.00 26.64 203 ARG A N 1
ATOM 1557 C CA . ARG A 1 203 ? -20.324 -14.252 33.886 1.00 26.64 203 ARG A CA 1
ATOM 1558 C C . ARG A 1 203 ? -19.713 -13.049 34.602 1.00 26.64 203 ARG A C 1
ATOM 1560 O O . ARG A 1 203 ? -18.568 -12.680 34.347 1.00 26.64 203 ARG A O 1
ATOM 1567 N N . ARG A 1 204 ? -20.489 -12.426 35.494 1.00 24.73 204 ARG A N 1
ATOM 1568 C CA . ARG A 1 204 ? -19.932 -11.609 36.576 1.00 24.73 204 ARG A CA 1
ATOM 1569 C C . ARG A 1 204 ? -19.090 -12.547 37.435 1.00 24.73 204 ARG A C 1
ATOM 1571 O O . ARG A 1 204 ? -19.638 -13.380 38.144 1.00 24.73 204 ARG A O 1
ATOM 1578 N N . LEU A 1 205 ? -17.770 -12.439 37.346 1.00 28.30 205 LEU A N 1
ATOM 1579 C CA . LEU A 1 205 ? -16.891 -12.960 38.386 1.00 28.30 205 LEU A CA 1
ATOM 1580 C C . LEU A 1 205 ? -17.014 -12.008 39.578 1.00 28.30 205 LEU A C 1
ATOM 1582 O O . LEU A 1 205 ? -16.305 -11.008 39.662 1.00 28.30 205 LEU A O 1
ATOM 1586 N N . SER A 1 206 ? -17.986 -12.284 40.450 1.00 26.72 206 SER A N 1
ATOM 1587 C CA . SER A 1 206 ? -17.973 -11.767 41.812 1.00 26.72 206 SER A CA 1
ATOM 1588 C C . SER A 1 206 ? -16.867 -12.495 42.561 1.00 26.72 206 SER A C 1
ATOM 1590 O O . SER A 1 206 ? -16.854 -13.723 42.645 1.00 26.72 206 SER A O 1
ATOM 1592 N N . SER A 1 207 ? -15.922 -11.711 43.058 1.00 34.84 207 SER A N 1
ATOM 1593 C CA . SER A 1 207 ? -14.967 -12.130 44.066 1.00 34.84 207 SER A CA 1
ATOM 1594 C C . SER A 1 207 ? -15.746 -12.583 45.295 1.00 34.84 207 SER A C 1
ATOM 1596 O O . SER A 1 207 ? -16.301 -11.728 45.965 1.00 34.84 207 SER A O 1
ATOM 1598 N N . ASP A 1 208 ? -15.805 -13.888 45.553 1.00 25.97 208 ASP A N 1
ATOM 1599 C CA . ASP A 1 208 ? -15.887 -14.436 46.904 1.00 25.97 208 ASP A CA 1
ATOM 1600 C C . ASP A 1 208 ? -15.445 -15.903 46.924 1.00 25.97 208 ASP A C 1
ATOM 1602 O O . ASP A 1 208 ? -15.688 -16.686 46.005 1.00 25.97 208 ASP A O 1
ATOM 1606 N N . ARG A 1 209 ? -14.691 -16.221 47.975 1.00 26.62 209 ARG A N 1
ATOM 1607 C CA . ARG A 1 209 ? -14.033 -17.497 48.268 1.00 26.62 209 ARG A CA 1
ATOM 1608 C C . ARG A 1 209 ? -15.022 -18.660 48.253 1.00 26.62 209 ARG A C 1
ATOM 1610 O O . ARG A 1 209 ? -15.967 -18.603 49.028 1.00 26.62 209 ARG A O 1
ATOM 1617 N N . ILE A 1 210 ? -14.721 -19.759 47.550 1.00 23.55 210 ILE A N 1
ATOM 1618 C CA . ILE A 1 210 ? -15.203 -21.099 47.937 1.00 23.55 210 ILE A CA 1
ATOM 1619 C C . ILE A 1 210 ? -14.115 -22.158 47.682 1.00 23.55 210 ILE A C 1
ATOM 1621 O O . ILE A 1 210 ? -13.706 -22.417 46.554 1.00 23.55 210 ILE A O 1
ATOM 1625 N N . VAL A 1 211 ? -13.632 -22.674 48.813 1.00 24.25 211 VAL A N 1
ATOM 1626 C CA . VAL A 1 211 ? -13.132 -24.014 49.160 1.00 24.25 211 VAL A CA 1
ATOM 1627 C C . VAL A 1 211 ? -13.169 -25.075 48.047 1.00 24.25 211 VAL A C 1
ATOM 1629 O O . VAL A 1 211 ? -14.214 -25.365 47.473 1.00 24.25 211 VAL A O 1
ATOM 1632 N N . ILE A 1 212 ? -12.018 -25.712 47.810 1.00 23.20 212 ILE A N 1
ATOM 1633 C CA . ILE A 1 212 ? -11.906 -26.951 47.032 1.00 23.20 212 ILE A CA 1
ATOM 1634 C C . ILE A 1 212 ? -12.254 -28.107 47.977 1.00 23.20 212 ILE A C 1
ATOM 1636 O O . ILE A 1 212 ? -11.403 -28.546 48.747 1.00 23.20 212 ILE A O 1
ATOM 1640 N N . GLU A 1 213 ? -13.493 -28.590 47.923 1.00 24.89 213 GLU A N 1
ATOM 1641 C CA . GLU A 1 213 ? -13.838 -29.936 48.386 1.00 24.89 213 GLU A CA 1
ATOM 1642 C C . GLU A 1 213 ? -13.960 -30.859 47.173 1.00 24.89 213 GLU A C 1
ATOM 1644 O O . GLU A 1 213 ? -14.632 -30.553 46.186 1.00 24.89 213 GLU A O 1
ATOM 1649 N N . GLY A 1 214 ? -13.232 -31.973 47.230 1.00 26.81 214 GLY A N 1
ATOM 1650 C CA . GLY A 1 214 ? -13.301 -33.035 46.241 1.00 26.81 214 GLY A CA 1
ATOM 1651 C C . GLY A 1 214 ? -14.558 -33.883 46.411 1.00 26.81 214 GLY A C 1
ATOM 1652 O O . GLY A 1 214 ? -15.029 -34.102 47.522 1.00 26.81 214 GLY A O 1
ATOM 1653 N N . GLY A 1 215 ? -15.052 -34.427 45.301 1.00 23.62 215 GLY A N 1
ATOM 1654 C CA . GLY A 1 215 ? -16.043 -35.495 45.334 1.00 23.62 215 GLY A CA 1
ATOM 1655 C C . GLY A 1 215 ? -16.779 -35.684 44.014 1.00 23.62 215 GLY A C 1
ATOM 1656 O O . GLY A 1 215 ? -17.370 -34.748 43.492 1.00 23.62 215 GLY A O 1
ATOM 1657 N N . GLY A 1 216 ? -16.783 -36.926 43.524 1.00 24.58 216 GLY A N 1
ATOM 1658 C CA . GLY A 1 216 ? -17.892 -37.456 42.729 1.00 24.58 216 GLY A CA 1
ATOM 1659 C C . GLY A 1 216 ? -17.722 -37.446 41.213 1.00 24.58 216 GLY A C 1
ATOM 1660 O O . GLY A 1 216 ? -18.259 -36.589 40.521 1.00 24.58 216 GLY A O 1
ATOM 1661 N N . TYR A 1 217 ? -17.065 -38.479 40.685 1.00 28.09 217 TYR A N 1
ATOM 1662 C CA . TYR A 1 217 ? -17.349 -38.961 39.335 1.00 28.09 217 TYR A CA 1
ATOM 1663 C C . TYR A 1 217 ? -18.750 -39.574 39.330 1.00 28.09 217 TYR A C 1
ATOM 1665 O O . TYR A 1 217 ? -18.961 -40.600 39.979 1.00 28.09 217 TYR A O 1
ATOM 1673 N N . GLU A 1 218 ? -19.684 -38.992 38.578 1.00 27.39 218 GLU A N 1
ATOM 1674 C CA . GLU A 1 218 ? -20.972 -39.626 38.306 1.00 27.39 218 GLU A CA 1
ATOM 1675 C C . GLU A 1 218 ? -21.138 -39.916 36.810 1.00 27.39 218 GLU A C 1
ATOM 1677 O O . GLU A 1 218 ? -20.839 -39.109 35.929 1.00 27.39 218 GLU A O 1
ATOM 1682 N N . LYS A 1 219 ? -21.510 -41.171 36.566 1.00 25.77 219 LYS A N 1
ATOM 1683 C CA . LYS A 1 219 ? -21.485 -41.915 35.309 1.00 25.77 219 LYS A CA 1
ATOM 1684 C C . LYS A 1 219 ? -22.532 -41.403 34.318 1.00 25.77 219 LYS A C 1
ATOM 1686 O O . LYS A 1 219 ? -23.695 -41.253 34.673 1.00 25.77 219 LYS A O 1
ATOM 1691 N N . TYR A 1 220 ? -22.154 -41.318 33.044 1.00 25.00 220 TYR A N 1
ATOM 1692 C CA . TYR A 1 220 ? -23.096 -41.345 31.924 1.00 25.00 220 TYR A CA 1
ATOM 1693 C C . TYR A 1 220 ? -22.929 -42.682 31.189 1.00 25.00 220 TYR A C 1
ATOM 1695 O O . TYR A 1 220 ? -21.880 -42.934 30.601 1.00 25.00 220 TYR A O 1
ATOM 1703 N N . ASN A 1 221 ? -23.942 -43.551 31.262 1.00 25.53 221 ASN A N 1
ATOM 1704 C CA . ASN A 1 221 ? -24.064 -44.755 30.433 1.00 25.53 221 ASN A CA 1
ATOM 1705 C C . ASN A 1 221 ? -25.316 -44.602 29.542 1.00 25.53 221 ASN A C 1
ATOM 1707 O O . ASN A 1 221 ? -26.307 -44.029 30.001 1.00 25.53 221 ASN A O 1
ATOM 1711 N N . PRO A 1 222 ? -25.274 -45.048 28.275 1.00 33.53 222 PRO A N 1
ATOM 1712 C CA . PRO A 1 222 ? -26.098 -44.537 27.192 1.00 33.53 222 PRO A CA 1
ATOM 1713 C C . PRO A 1 222 ? -27.389 -45.344 27.016 1.00 33.53 222 PRO A C 1
ATOM 1715 O O . PRO A 1 222 ? -27.505 -46.475 27.484 1.00 33.53 222 PRO A O 1
ATOM 1718 N N . SER A 1 223 ? -28.339 -44.786 26.263 1.00 26.55 223 SER A N 1
ATOM 1719 C CA . SER A 1 223 ? -29.402 -45.571 25.631 1.00 26.55 223 SER A CA 1
ATOM 1720 C C . SER A 1 223 ? -29.250 -45.593 24.108 1.00 26.55 223 SER A C 1
ATOM 1722 O O . SER A 1 223 ? -28.755 -44.621 23.528 1.00 26.55 223 SER A O 1
ATOM 1724 N N . PRO A 1 224 ? -29.643 -46.701 23.454 1.00 35.72 224 PRO A N 1
ATOM 1725 C CA . PRO A 1 224 ? -29.109 -47.114 22.169 1.00 35.72 224 PRO A CA 1
ATOM 1726 C C . PRO A 1 224 ? -30.176 -46.982 21.083 1.00 35.72 224 PRO A C 1
ATOM 1728 O O . PRO A 1 224 ? -31.104 -47.778 21.032 1.00 35.72 224 PRO A O 1
ATOM 1731 N N . ASN A 1 225 ? -30.058 -45.985 20.208 1.00 31.50 225 ASN A N 1
ATOM 1732 C CA . ASN A 1 225 ? -30.555 -46.089 18.834 1.00 31.50 225 ASN A CA 1
ATOM 1733 C C . ASN A 1 225 ? -30.233 -44.815 18.058 1.00 31.50 225 ASN A C 1
ATOM 1735 O O . ASN A 1 225 ? -30.877 -43.786 18.261 1.00 31.50 225 ASN A O 1
ATOM 1739 N N . LYS A 1 226 ? -29.243 -44.906 17.168 1.00 30.16 226 LYS A N 1
ATOM 1740 C CA . LYS A 1 226 ? -29.152 -44.186 15.889 1.00 30.16 226 LYS A CA 1
ATOM 1741 C C . LYS A 1 226 ? -27.902 -44.684 15.169 1.00 30.16 226 LYS A C 1
ATOM 1743 O O . LYS A 1 226 ? -26.782 -44.472 15.624 1.00 30.16 226 LYS A O 1
ATOM 1748 N N . SER A 1 227 ? -28.126 -45.412 14.083 1.00 31.05 227 SER A N 1
ATOM 1749 C CA . SER A 1 227 ? -27.108 -45.910 13.163 1.00 31.05 227 SER A CA 1
ATOM 1750 C C . SER A 1 227 ? -26.314 -44.760 12.519 1.00 31.05 227 SER A C 1
ATOM 1752 O O . SER A 1 227 ? -26.859 -43.667 12.336 1.00 31.05 227 SER A O 1
ATOM 1754 N N . PRO A 1 228 ? -25.037 -44.984 12.165 1.00 29.12 228 PRO A N 1
ATOM 1755 C CA . PRO A 1 228 ? -24.179 -43.962 11.579 1.00 29.12 228 PRO A CA 1
ATOM 1756 C C . PRO A 1 228 ? -24.589 -43.641 10.135 1.00 29.12 228 PRO A C 1
ATOM 1758 O O . PRO A 1 228 ? -24.876 -44.538 9.344 1.00 29.12 228 PRO A O 1
ATOM 1761 N N . PHE A 1 229 ? -24.575 -42.353 9.783 1.00 26.69 229 PHE A N 1
ATOM 1762 C CA . PHE A 1 229 ? -24.617 -41.904 8.392 1.00 26.69 229 PHE A CA 1
ATOM 1763 C C . PHE A 1 229 ? -23.304 -42.305 7.708 1.00 26.69 229 PHE A C 1
ATOM 1765 O O . PHE A 1 229 ? -22.264 -41.678 7.904 1.00 26.69 229 PHE A O 1
ATOM 1772 N N . ILE A 1 230 ? -23.372 -43.383 6.933 1.00 25.09 230 ILE A N 1
ATOM 1773 C CA . ILE A 1 230 ? -22.343 -43.828 5.997 1.00 25.09 230 ILE A CA 1
ATOM 1774 C C . ILE A 1 230 ? -22.552 -43.037 4.701 1.00 25.09 230 ILE A C 1
ATOM 1776 O O . ILE A 1 230 ? -23.640 -43.057 4.129 1.00 25.09 230 ILE A O 1
ATOM 1780 N N . PHE A 1 231 ? -21.527 -42.316 4.247 1.00 27.03 231 PHE A N 1
ATOM 1781 C CA . PHE A 1 231 ? -21.502 -41.753 2.898 1.00 27.03 231 PHE A CA 1
ATOM 1782 C C . PHE A 1 231 ? -21.085 -42.878 1.944 1.00 27.03 231 PHE A C 1
ATOM 1784 O O . PHE A 1 231 ? -19.904 -43.194 1.810 1.00 27.03 231 PHE A O 1
ATOM 1791 N N . GLU A 1 232 ? -22.073 -43.536 1.346 1.00 25.91 232 GLU A N 1
ATOM 1792 C CA . GLU A 1 232 ? -21.879 -44.565 0.329 1.00 25.91 232 GLU A CA 1
ATOM 1793 C C . GLU A 1 232 ? -21.634 -43.875 -1.022 1.00 25.91 232 GLU A C 1
ATOM 1795 O O . GLU A 1 232 ? -22.497 -43.185 -1.567 1.00 25.91 232 GLU A O 1
ATOM 1800 N N . VAL A 1 233 ? -20.409 -43.994 -1.538 1.00 30.36 233 VAL A N 1
ATOM 1801 C CA . VAL A 1 233 ? -20.038 -43.500 -2.867 1.00 30.36 233 VAL A CA 1
ATOM 1802 C C . VAL A 1 233 ? -20.572 -44.490 -3.898 1.00 30.36 233 VAL A C 1
ATOM 1804 O O . VAL A 1 233 ? -20.112 -45.626 -3.971 1.00 30.36 233 VAL A O 1
ATOM 1807 N N . ASN A 1 234 ? -21.545 -44.057 -4.699 1.00 28.36 234 ASN A N 1
ATOM 1808 C CA . ASN A 1 234 ? -22.099 -44.841 -5.800 1.00 28.36 234 ASN A CA 1
ATOM 1809 C C . ASN A 1 234 ? -21.018 -45.085 -6.887 1.00 28.36 234 ASN A C 1
ATOM 1811 O O . ASN A 1 234 ? -20.548 -44.111 -7.481 1.00 28.36 234 ASN A O 1
ATOM 1815 N N . PRO A 1 235 ? -20.629 -46.337 -7.207 1.00 31.80 235 PRO A N 1
ATOM 1816 C CA . PRO A 1 235 ? -19.545 -46.619 -8.153 1.00 31.80 235 PRO A CA 1
ATOM 1817 C C . PRO A 1 235 ? -19.949 -46.595 -9.641 1.00 31.80 235 PRO A C 1
ATOM 1819 O O . PRO A 1 235 ? -19.170 -47.027 -10.487 1.00 31.80 235 PRO A O 1
ATOM 1822 N N . SER A 1 236 ? -21.135 -46.100 -10.008 1.00 29.06 236 SER A N 1
ATOM 1823 C CA . SER A 1 236 ? -21.654 -46.217 -11.385 1.00 29.06 236 SER A CA 1
ATOM 1824 C C . SER A 1 236 ? -21.557 -44.959 -12.269 1.00 29.06 236 SER A C 1
ATOM 1826 O O . SER A 1 236 ? -22.063 -44.968 -13.387 1.00 29.06 236 SER A O 1
ATOM 1828 N N . ILE A 1 237 ? -20.826 -43.913 -11.857 1.00 32.81 237 ILE A N 1
ATOM 1829 C CA . ILE A 1 237 ? -20.583 -42.698 -12.677 1.00 32.81 237 ILE A CA 1
ATOM 1830 C C . ILE A 1 237 ? -19.095 -42.580 -13.062 1.00 32.81 237 ILE A C 1
ATOM 1832 O O . ILE A 1 237 ? -18.453 -41.548 -12.901 1.00 32.81 237 ILE A O 1
ATOM 1836 N N . LEU A 1 238 ? -18.518 -43.676 -13.559 1.00 29.88 238 LEU A N 1
ATOM 1837 C CA . LEU A 1 238 ? -17.177 -43.708 -14.157 1.00 29.88 238 LEU A CA 1
ATOM 1838 C C . LEU A 1 238 ? -17.216 -44.347 -15.548 1.00 29.88 238 LEU A C 1
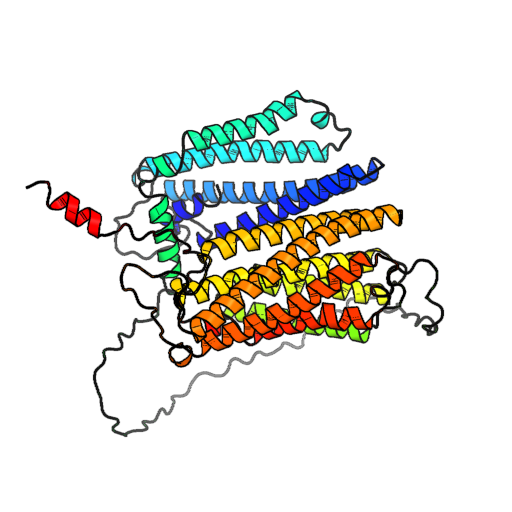ATOM 1840 O O . LEU A 1 238 ? -16.524 -45.326 -15.810 1.00 29.88 238 LEU A O 1
ATOM 1844 N N . ARG A 1 239 ? -18.020 -43.795 -16.461 1.00 35.19 239 ARG A N 1
ATOM 1845 C CA . ARG A 1 239 ? -17.839 -43.986 -17.908 1.00 35.19 239 ARG A CA 1
ATOM 1846 C C . ARG A 1 239 ? -18.340 -42.765 -18.660 1.00 35.19 239 ARG A C 1
ATOM 1848 O O . ARG A 1 239 ? -19.480 -42.740 -19.082 1.00 35.19 239 ARG A O 1
ATOM 1855 N N . GLU A 1 240 ? -17.456 -41.793 -18.828 1.00 30.73 240 GLU A N 1
ATOM 1856 C CA . GLU A 1 240 ? -17.319 -41.009 -20.059 1.00 30.73 240 GLU A CA 1
ATOM 1857 C C . GLU A 1 240 ? -16.002 -40.230 -19.956 1.00 30.73 240 GLU A C 1
ATOM 1859 O O . GLU A 1 240 ? -15.831 -39.346 -19.120 1.00 30.73 240 GLU A O 1
ATOM 1864 N N . LYS A 1 241 ? -15.006 -40.658 -20.739 1.00 27.52 241 LYS A N 1
ATOM 1865 C CA . LYS A 1 241 ? -13.710 -39.983 -20.852 1.00 27.52 241 LYS A CA 1
ATOM 1866 C C . LYS A 1 241 ? -13.878 -38.797 -21.809 1.00 27.52 241 LYS A C 1
ATOM 1868 O O . LYS A 1 241 ? -14.200 -39.052 -22.969 1.00 27.52 241 LYS A O 1
ATOM 1873 N N . PRO A 1 242 ? -13.580 -37.546 -21.423 1.00 27.41 242 PRO A N 1
ATOM 1874 C CA . PRO A 1 242 ? -13.224 -36.547 -22.412 1.00 27.41 242 PRO A CA 1
ATOM 1875 C C . PRO A 1 242 ? -11.814 -36.881 -22.912 1.00 27.41 242 PRO A C 1
ATOM 1877 O O . PRO A 1 242 ? -10.845 -36.896 -22.150 1.00 27.41 242 PRO A O 1
ATOM 1880 N N . VAL A 1 243 ? -11.720 -37.222 -24.195 1.00 30.94 243 VAL A N 1
ATOM 1881 C CA . VAL A 1 243 ? -10.460 -37.402 -24.919 1.00 30.94 243 VAL A CA 1
ATOM 1882 C C . VAL A 1 243 ? -9.788 -36.033 -25.015 1.00 30.94 243 VAL A C 1
ATOM 1884 O O . VAL A 1 243 ? -10.097 -35.232 -25.889 1.00 30.94 243 VAL A O 1
ATOM 1887 N N . ILE A 1 244 ? -8.899 -35.748 -24.069 1.00 30.64 244 ILE A N 1
ATOM 1888 C CA . ILE A 1 244 ? -7.890 -34.700 -24.206 1.00 30.64 244 ILE A CA 1
ATOM 1889 C C . ILE A 1 244 ? -6.773 -35.338 -25.041 1.00 30.64 244 ILE A C 1
ATOM 1891 O O . ILE A 1 244 ? -6.258 -36.375 -24.614 1.00 30.64 244 ILE A O 1
ATOM 1895 N N . PRO A 1 245 ? -6.413 -34.810 -26.223 1.00 28.22 245 PRO A N 1
ATOM 1896 C CA . PRO A 1 245 ? -5.300 -35.355 -26.985 1.00 28.22 245 PRO A CA 1
ATOM 1897 C C . PRO A 1 245 ? -4.003 -35.179 -26.181 1.00 28.22 245 PRO A C 1
ATOM 1899 O O . PRO A 1 245 ? -3.473 -34.078 -26.046 1.00 28.22 245 PRO A O 1
ATOM 1902 N N . LEU A 1 246 ? -3.524 -36.287 -25.609 1.00 33.47 246 LEU A N 1
ATOM 1903 C CA . LEU A 1 246 ? -2.149 -36.458 -25.155 1.00 33.47 246 LEU A CA 1
ATOM 1904 C C . LEU A 1 246 ? -1.281 -36.638 -26.401 1.00 33.47 246 LEU A C 1
ATOM 1906 O O . LEU A 1 246 ? -1.018 -37.757 -26.810 1.00 33.47 246 LEU A O 1
ATOM 1910 N N . ASP A 1 247 ? -0.884 -35.523 -26.996 1.00 29.69 247 ASP A N 1
ATOM 1911 C CA . ASP A 1 247 ? 0.363 -35.407 -27.750 1.00 29.69 247 ASP A CA 1
ATOM 1912 C C . ASP A 1 247 ? 0.846 -33.963 -27.603 1.00 29.69 247 ASP A C 1
ATOM 1914 O O . ASP A 1 247 ? 0.814 -33.132 -28.504 1.00 29.69 247 ASP A O 1
ATOM 1918 N N . MET A 1 248 ? 1.251 -33.647 -26.377 1.00 33.38 248 MET A N 1
ATOM 1919 C CA . MET A 1 248 ? 2.269 -32.638 -26.147 1.00 33.38 248 MET A CA 1
ATOM 1920 C C . MET A 1 248 ? 3.420 -33.391 -25.499 1.00 33.38 248 MET A C 1
ATOM 1922 O O . MET A 1 248 ? 3.576 -33.408 -24.278 1.00 33.38 248 MET A O 1
ATOM 1926 N N . THR A 1 249 ? 4.190 -34.092 -26.331 1.00 28.94 249 THR A N 1
ATOM 1927 C CA . THR A 1 249 ? 5.597 -34.332 -26.036 1.00 28.94 249 THR A CA 1
ATOM 1928 C C . THR A 1 249 ? 6.169 -32.982 -25.643 1.00 28.94 249 THR A C 1
ATOM 1930 O O . THR A 1 249 ? 6.324 -32.085 -26.468 1.00 28.94 249 THR A O 1
ATOM 1933 N N . ILE A 1 250 ? 6.394 -32.809 -24.342 1.00 35.16 250 ILE A N 1
ATOM 1934 C CA . ILE A 1 250 ? 7.339 -31.825 -23.851 1.00 35.16 250 ILE A CA 1
ATOM 1935 C C . ILE A 1 250 ? 8.643 -32.270 -24.493 1.00 35.16 250 ILE A C 1
ATOM 1937 O O . ILE A 1 250 ? 9.271 -33.220 -24.024 1.00 35.16 250 ILE A O 1
ATOM 1941 N N . ASP A 1 251 ? 8.991 -31.642 -25.615 1.00 25.86 251 ASP A N 1
ATOM 1942 C CA . ASP A 1 251 ? 10.365 -31.620 -26.070 1.00 25.86 251 ASP A CA 1
ATOM 1943 C C . ASP A 1 251 ? 11.140 -31.054 -24.888 1.00 25.86 251 ASP A C 1
ATOM 1945 O O . ASP A 1 251 ? 11.131 -29.853 -24.602 1.00 25.86 251 ASP A O 1
ATOM 1949 N N . LEU A 1 252 ? 11.754 -31.961 -24.130 1.00 34.94 252 LEU A N 1
ATOM 1950 C CA . LEU A 1 252 ? 12.892 -31.647 -23.301 1.00 34.94 252 LEU A CA 1
ATOM 1951 C C . LEU A 1 252 ? 13.946 -31.167 -24.289 1.00 34.94 252 LEU A C 1
ATOM 1953 O O . LEU A 1 252 ? 14.763 -31.951 -24.772 1.00 34.94 252 LEU A O 1
ATOM 1957 N N . ALA A 1 253 ? 13.870 -29.878 -24.633 1.00 33.03 253 ALA A N 1
ATOM 1958 C CA . ALA A 1 253 ? 14.934 -29.185 -25.319 1.00 33.03 253 ALA A CA 1
ATOM 1959 C C . ALA A 1 253 ? 16.231 -29.593 -24.605 1.00 33.03 253 ALA A C 1
ATOM 1961 O O . ALA A 1 253 ? 16.253 -29.606 -23.363 1.00 33.03 253 ALA A O 1
ATOM 1962 N N . PRO A 1 254 ? 17.268 -30.012 -25.352 1.00 33.66 254 PRO A N 1
ATOM 1963 C CA . PRO A 1 254 ? 18.490 -30.505 -24.750 1.00 33.66 254 PRO A CA 1
ATOM 1964 C C . PRO A 1 254 ? 18.949 -29.475 -23.732 1.00 33.66 254 PRO A C 1
ATOM 1966 O O . PRO A 1 254 ? 18.897 -28.278 -24.012 1.00 33.66 254 PRO A O 1
ATOM 1969 N N . ARG A 1 255 ? 19.332 -29.962 -22.550 1.00 37.78 255 ARG A N 1
ATOM 1970 C CA . ARG A 1 255 ? 19.895 -29.203 -21.433 1.00 37.78 255 ARG A CA 1
ATOM 1971 C C . ARG A 1 255 ? 20.949 -28.240 -21.992 1.00 37.78 255 ARG A C 1
ATOM 1973 O O . ARG A 1 255 ? 22.094 -28.625 -22.185 1.00 37.78 255 ARG A O 1
ATOM 1980 N N . ALA A 1 256 ? 20.532 -27.024 -22.333 1.00 34.28 256 ALA A N 1
ATOM 1981 C CA . ALA A 1 256 ? 21.431 -25.998 -22.811 1.00 34.28 256 ALA A CA 1
ATOM 1982 C C . ALA A 1 256 ? 22.178 -25.533 -21.572 1.00 34.28 256 ALA A C 1
ATOM 1984 O O . ALA A 1 256 ? 21.568 -25.042 -20.618 1.00 34.28 256 ALA A O 1
ATOM 1985 N N . ASP A 1 257 ? 23.476 -25.797 -21.557 1.00 34.19 257 ASP A N 1
ATOM 1986 C CA . ASP A 1 257 ? 24.367 -25.443 -20.470 1.00 34.19 257 ASP A CA 1
ATOM 1987 C C . ASP A 1 257 ? 24.110 -23.996 -20.028 1.00 34.19 257 ASP A C 1
ATOM 1989 O O . ASP A 1 257 ? 24.102 -23.061 -20.835 1.00 34.19 257 ASP A O 1
ATOM 1993 N N . ALA A 1 258 ? 23.886 -23.811 -18.724 1.00 41.12 258 ALA A N 1
ATOM 1994 C CA . ALA A 1 258 ? 23.560 -22.528 -18.097 1.00 41.12 258 ALA A CA 1
ATOM 1995 C C . ALA A 1 258 ? 24.651 -21.446 -18.274 1.00 41.12 258 ALA A C 1
ATOM 1997 O O . ALA A 1 258 ? 24.495 -20.330 -17.786 1.00 41.12 258 ALA A O 1
ATOM 1998 N N . SER A 1 259 ? 25.749 -21.759 -18.968 1.00 38.03 259 SER A N 1
ATOM 1999 C CA . SER A 1 259 ? 26.852 -20.856 -19.282 1.00 38.03 259 SER A CA 1
ATOM 2000 C C . SER A 1 259 ? 26.682 -20.062 -20.584 1.00 38.03 259 SER A C 1
ATOM 2002 O O . SER A 1 259 ? 27.421 -19.105 -20.768 1.00 38.03 259 SER A O 1
ATOM 2004 N N . ASN A 1 260 ? 25.732 -20.404 -21.469 1.00 38.69 260 ASN A N 1
ATOM 2005 C CA . ASN A 1 260 ? 25.604 -19.758 -22.793 1.00 38.69 260 ASN A CA 1
ATOM 2006 C C . ASN A 1 260 ? 24.366 -18.852 -22.975 1.00 38.69 260 ASN A C 1
ATOM 2008 O O . ASN A 1 260 ? 24.118 -18.381 -24.082 1.00 38.69 260 ASN A O 1
ATOM 2012 N N . GLN A 1 261 ? 23.589 -18.574 -21.919 1.00 46.25 261 GLN A N 1
ATOM 2013 C CA . GLN A 1 261 ? 22.393 -17.707 -21.990 1.00 46.25 261 GLN A CA 1
ATOM 2014 C C . GLN A 1 261 ? 22.595 -16.282 -21.442 1.00 46.25 261 GLN A C 1
ATOM 2016 O O . GLN A 1 261 ? 21.631 -15.536 -21.283 1.00 46.25 261 GLN A O 1
ATOM 2021 N N . THR A 1 262 ? 23.831 -15.857 -21.181 1.00 47.66 262 THR A N 1
ATOM 2022 C CA . THR A 1 262 ? 24.162 -14.462 -20.827 1.00 47.66 262 THR A CA 1
ATOM 2023 C C . THR A 1 262 ? 24.246 -13.557 -22.064 1.00 47.66 262 THR A C 1
ATOM 2025 O O . THR A 1 262 ? 25.083 -12.662 -22.121 1.00 47.66 262 THR A O 1
ATOM 2028 N N . GLY A 1 263 ? 23.429 -13.829 -23.086 1.00 44.94 263 GLY A N 1
ATOM 2029 C CA . GLY A 1 263 ? 23.367 -13.027 -24.305 1.00 44.94 263 GLY A CA 1
ATOM 2030 C C . GLY A 1 263 ? 22.695 -11.681 -24.045 1.00 44.94 263 GLY A C 1
ATOM 2031 O O . GLY A 1 263 ? 21.724 -11.605 -23.287 1.00 44.94 263 GLY A O 1
ATOM 2032 N N . ASP A 1 264 ? 23.230 -10.639 -24.679 1.00 52.62 264 ASP A N 1
ATOM 2033 C CA . ASP A 1 264 ? 22.745 -9.258 -24.653 1.00 52.62 264 ASP A CA 1
ATOM 2034 C C . ASP A 1 264 ? 21.207 -9.197 -24.732 1.00 52.62 264 ASP A C 1
ATOM 2036 O O . ASP A 1 264 ? 20.609 -9.504 -25.764 1.00 52.62 264 ASP A O 1
ATOM 2040 N N . GLY A 1 265 ? 20.555 -8.836 -23.619 1.00 62.91 265 GLY A N 1
ATOM 2041 C CA . GLY A 1 265 ? 19.095 -8.688 -23.551 1.00 62.91 265 GLY A CA 1
ATOM 2042 C C . GLY A 1 265 ? 18.384 -9.380 -22.384 1.00 62.91 265 GLY A C 1
ATOM 2043 O O . GLY A 1 265 ? 17.173 -9.217 -22.268 1.00 62.91 265 GLY A O 1
ATOM 2044 N N . ASN A 1 266 ? 19.079 -10.118 -21.508 1.00 76.38 266 ASN A N 1
ATOM 2045 C CA . ASN A 1 266 ? 18.484 -10.626 -20.263 1.00 76.38 266 ASN A CA 1
ATOM 2046 C C . ASN A 1 266 ? 18.387 -9.505 -19.199 1.00 76.38 266 ASN A C 1
ATOM 2048 O O . ASN A 1 266 ? 19.423 -9.107 -18.664 1.00 76.38 266 ASN A O 1
ATOM 2052 N N . PRO A 1 267 ? 17.180 -9.044 -18.808 1.00 75.19 267 PRO A N 1
ATOM 2053 C CA . PRO A 1 267 ? 17.008 -7.981 -17.811 1.00 75.19 267 PRO A CA 1
ATOM 2054 C C . PRO A 1 267 ? 17.516 -8.357 -16.413 1.00 75.19 267 PRO A C 1
ATOM 2056 O O . PRO A 1 267 ? 17.820 -7.483 -15.607 1.00 75.19 267 PRO A O 1
ATOM 2059 N N . PHE A 1 268 ? 17.595 -9.654 -16.107 1.00 67.69 268 PHE A N 1
ATOM 2060 C CA . PHE A 1 268 ? 18.108 -10.148 -14.834 1.00 67.69 268 PHE A CA 1
ATOM 2061 C C . PHE A 1 268 ? 19.641 -10.163 -14.789 1.00 67.69 268 PHE A C 1
ATOM 2063 O O . PHE A 1 268 ? 20.194 -10.264 -13.701 1.00 67.69 268 PHE A O 1
ATOM 2070 N N . ASN A 1 269 ? 20.342 -10.102 -15.929 1.00 75.62 269 ASN A N 1
ATOM 2071 C CA . ASN A 1 269 ? 21.791 -10.343 -16.064 1.00 75.62 269 ASN A CA 1
ATOM 2072 C C . ASN A 1 269 ? 22.272 -11.755 -15.631 1.00 75.62 269 ASN A C 1
ATOM 2074 O O . ASN A 1 269 ? 23.443 -12.089 -15.791 1.00 75.62 269 ASN A O 1
ATOM 2078 N N . TYR A 1 270 ? 21.378 -12.607 -15.119 1.00 79.44 270 TYR A N 1
ATOM 2079 C CA . TYR A 1 270 ? 21.592 -14.017 -14.773 1.00 79.44 270 TYR A CA 1
ATOM 2080 C C . TYR A 1 270 ? 20.301 -14.815 -14.995 1.00 79.44 270 TYR A C 1
ATOM 2082 O O . TYR A 1 270 ? 19.233 -14.245 -15.216 1.00 79.44 270 TYR A O 1
ATOM 2090 N N . VAL A 1 271 ? 20.371 -16.145 -14.927 1.00 80.00 271 VAL A N 1
ATOM 2091 C CA . VAL A 1 271 ? 19.179 -17.007 -14.971 1.00 80.00 271 VAL A CA 1
ATOM 2092 C C . VAL A 1 271 ? 18.695 -17.257 -13.536 1.00 80.00 271 VAL A C 1
ATOM 2094 O O . VAL A 1 271 ? 19.452 -17.849 -12.765 1.00 80.00 271 VAL A O 1
ATOM 2097 N N . PRO A 1 272 ? 17.479 -16.822 -13.138 1.00 85.25 272 PRO A N 1
ATOM 2098 C CA . PRO A 1 272 ? 16.968 -17.044 -11.783 1.00 85.25 272 PRO A CA 1
ATOM 2099 C C . PRO A 1 272 ? 16.932 -18.527 -11.419 1.00 85.25 272 PRO A C 1
ATOM 2101 O O . PRO A 1 272 ? 16.557 -19.357 -12.242 1.00 85.25 272 PRO A O 1
ATOM 2104 N N . THR A 1 273 ? 17.274 -18.893 -10.188 1.00 89.00 273 THR A N 1
ATOM 2105 C CA . THR A 1 273 ? 17.322 -20.308 -9.802 1.00 89.00 273 THR A CA 1
ATOM 2106 C C . THR A 1 273 ? 15.915 -20.863 -9.518 1.00 89.00 273 THR A C 1
ATOM 2108 O O . THR A 1 273 ? 15.240 -20.417 -8.585 1.00 89.00 273 THR A O 1
ATOM 2111 N N . LEU A 1 274 ? 15.480 -21.888 -10.269 1.00 86.38 274 LEU A N 1
ATOM 2112 C CA . LEU A 1 274 ? 14.110 -22.436 -10.223 1.00 86.38 274 LEU A CA 1
ATOM 2113 C C . LEU A 1 274 ? 13.656 -22.844 -8.814 1.00 86.38 274 LEU A C 1
ATOM 2115 O O . LEU A 1 274 ? 12.593 -22.418 -8.359 1.00 86.38 274 LEU A O 1
ATOM 2119 N N . TRP A 1 275 ? 14.455 -23.650 -8.105 1.00 88.31 275 TRP A N 1
ATOM 2120 C CA . TRP A 1 275 ? 14.063 -24.164 -6.786 1.00 88.31 275 TRP A CA 1
ATOM 2121 C C . TRP A 1 275 ? 13.938 -23.047 -5.742 1.00 88.31 275 TRP A C 1
ATOM 2123 O O . TRP A 1 275 ? 13.081 -23.137 -4.865 1.00 88.31 275 TRP A O 1
ATOM 2133 N N . ILE A 1 276 ? 14.739 -21.978 -5.857 1.00 90.25 276 ILE A N 1
ATOM 2134 C CA . ILE A 1 276 ? 14.668 -20.825 -4.951 1.00 90.25 276 ILE A CA 1
ATOM 2135 C C . ILE A 1 276 ? 13.370 -20.056 -5.190 1.00 90.25 276 ILE A C 1
ATOM 2137 O O . ILE A 1 276 ? 12.669 -19.713 -4.240 1.00 90.25 276 ILE A O 1
ATOM 2141 N N . CYS A 1 277 ? 13.006 -19.840 -6.455 1.00 90.44 277 CYS A N 1
ATOM 2142 C CA . CYS A 1 277 ? 11.754 -19.174 -6.804 1.00 90.44 277 CYS A CA 1
ATOM 2143 C C . CYS A 1 277 ? 10.545 -19.960 -6.277 1.00 90.44 277 CYS A C 1
ATOM 2145 O O . CYS A 1 277 ? 9.676 -19.391 -5.618 1.00 90.44 277 CYS A O 1
ATOM 2147 N N . ALA A 1 278 ? 10.526 -21.280 -6.493 1.00 91.56 278 ALA A N 1
ATOM 2148 C CA . ALA A 1 278 ? 9.475 -22.156 -5.981 1.00 91.56 278 ALA A CA 1
ATOM 2149 C C . ALA A 1 278 ? 9.404 -22.154 -4.442 1.00 91.56 278 ALA A C 1
ATOM 2151 O O . ALA A 1 278 ? 8.309 -22.122 -3.878 1.00 91.56 278 ALA A O 1
ATOM 2152 N N . LEU A 1 279 ? 10.556 -22.132 -3.761 1.00 94.25 279 LEU A N 1
ATOM 2153 C CA . LEU A 1 279 ? 10.630 -22.045 -2.303 1.00 94.25 279 LEU A CA 1
ATOM 2154 C C . LEU A 1 279 ? 9.976 -20.759 -1.782 1.00 94.25 279 LEU A C 1
ATOM 2156 O O . LEU A 1 279 ? 9.140 -20.831 -0.884 1.00 94.25 279 LEU A O 1
ATOM 2160 N N . PHE A 1 280 ? 10.312 -19.594 -2.341 1.00 93.00 280 PHE A N 1
ATOM 2161 C CA . PHE A 1 280 ? 9.722 -18.328 -1.898 1.00 93.00 280 PHE A CA 1
ATOM 2162 C C . PHE A 1 280 ? 8.222 -18.253 -2.187 1.00 93.00 280 PHE A C 1
ATOM 2164 O O . PHE A 1 280 ? 7.469 -17.844 -1.306 1.00 93.00 280 PHE A O 1
ATOM 2171 N N . ILE A 1 281 ? 7.758 -18.731 -3.348 1.00 94.31 281 ILE A N 1
ATOM 2172 C CA . ILE A 1 281 ? 6.317 -18.835 -3.641 1.00 94.31 281 ILE A CA 1
ATOM 2173 C C . ILE A 1 281 ? 5.614 -19.698 -2.586 1.00 94.31 281 ILE A C 1
ATOM 2175 O O . ILE A 1 281 ? 4.566 -19.309 -2.070 1.00 94.31 281 ILE A O 1
ATOM 2179 N N . ALA A 1 282 ? 6.197 -20.844 -2.218 1.00 95.12 282 ALA A N 1
ATOM 2180 C CA . ALA A 1 282 ? 5.637 -21.718 -1.192 1.00 95.12 282 ALA A CA 1
ATOM 2181 C C . ALA A 1 282 ? 5.631 -21.058 0.199 1.00 95.12 282 ALA A C 1
ATOM 2183 O O . ALA A 1 282 ? 4.629 -21.140 0.911 1.00 95.12 282 ALA A O 1
ATOM 2184 N N . LEU A 1 283 ? 6.712 -20.368 0.582 1.00 94.25 283 LEU A N 1
ATOM 2185 C CA . LEU A 1 283 ? 6.818 -19.663 1.864 1.00 94.25 283 LEU A CA 1
ATOM 2186 C C . LEU A 1 283 ? 5.812 -18.507 1.965 1.00 94.25 283 LEU A C 1
ATOM 2188 O O . LEU A 1 283 ? 5.087 -18.416 2.961 1.00 94.25 283 LEU A O 1
ATOM 2192 N N . PHE A 1 284 ? 5.706 -17.656 0.942 1.00 94.94 284 PHE A N 1
ATOM 2193 C CA . PHE A 1 284 ? 4.710 -16.581 0.904 1.00 94.94 284 PHE A CA 1
ATOM 2194 C C . PHE A 1 284 ? 3.283 -17.127 0.826 1.00 94.94 284 PHE A C 1
ATOM 2196 O O . PHE A 1 284 ? 2.408 -16.647 1.545 1.00 94.94 284 PHE A O 1
ATOM 2203 N N . GLY A 1 285 ? 3.045 -18.184 0.048 1.00 93.12 285 GLY A N 1
ATOM 2204 C CA . GLY A 1 285 ? 1.757 -18.877 -0.015 1.00 93.12 285 GLY A CA 1
ATOM 2205 C C . GLY A 1 285 ? 1.310 -19.401 1.349 1.00 93.12 285 GLY A C 1
ATOM 2206 O O . GLY A 1 285 ? 0.229 -19.055 1.830 1.00 93.12 285 GLY A O 1
ATOM 2207 N N . LEU A 1 286 ? 2.166 -20.179 2.017 1.00 95.56 286 LEU A N 1
ATOM 2208 C CA . LEU A 1 286 ? 1.865 -20.762 3.323 1.00 95.56 286 LEU A CA 1
ATOM 2209 C C . LEU A 1 286 ? 1.640 -19.679 4.383 1.00 95.56 286 LEU A C 1
ATOM 2211 O O . LEU A 1 286 ? 0.645 -19.716 5.108 1.00 95.56 286 LEU A O 1
ATOM 2215 N N . THR A 1 287 ? 2.534 -18.691 4.461 1.00 93.75 287 THR A N 1
ATOM 2216 C CA . THR A 1 287 ? 2.412 -17.600 5.438 1.00 93.75 287 THR A CA 1
ATOM 2217 C C . THR A 1 287 ? 1.162 -16.755 5.205 1.00 93.75 287 THR A C 1
ATOM 2219 O O . THR A 1 287 ? 0.515 -16.382 6.184 1.00 93.75 287 THR A O 1
ATOM 2222 N N . THR A 1 288 ? 0.774 -16.506 3.951 1.00 92.50 288 THR A N 1
ATOM 2223 C CA . THR A 1 288 ? -0.457 -15.780 3.599 1.00 92.50 288 THR A CA 1
ATOM 2224 C C . THR A 1 288 ? -1.703 -16.559 4.006 1.00 92.50 288 THR A C 1
ATOM 2226 O O . THR A 1 288 ? -2.600 -15.989 4.624 1.00 92.50 288 THR A O 1
ATOM 2229 N N . ILE A 1 289 ? -1.755 -17.868 3.731 1.00 93.81 289 ILE A N 1
ATOM 2230 C CA . ILE A 1 289 ? -2.876 -18.730 4.143 1.00 93.81 289 ILE A CA 1
ATOM 2231 C C . ILE A 1 289 ? -3.037 -18.706 5.666 1.00 93.81 289 ILE A C 1
ATOM 2233 O O . ILE A 1 289 ? -4.151 -18.537 6.170 1.00 93.81 289 ILE A O 1
ATOM 2237 N N . VAL A 1 290 ? -1.929 -18.823 6.405 1.00 93.31 290 VAL A N 1
ATOM 2238 C CA . VAL A 1 290 ? -1.940 -18.748 7.871 1.00 93.31 290 VAL A CA 1
ATOM 2239 C C . VAL A 1 290 ? -2.445 -17.380 8.339 1.00 93.31 290 VAL A C 1
ATOM 2241 O O . VAL A 1 290 ? -3.331 -17.339 9.193 1.00 93.31 290 VAL A O 1
ATOM 2244 N N . HIS A 1 291 ? -1.981 -16.274 7.751 1.00 89.62 291 HIS A N 1
ATOM 2245 C CA . HIS A 1 291 ? -2.456 -14.922 8.080 1.00 89.62 291 HIS A CA 1
ATOM 2246 C C . HIS A 1 291 ? -3.953 -14.750 7.842 1.00 89.62 291 HIS A C 1
ATOM 2248 O O . HIS A 1 291 ? -4.663 -14.249 8.714 1.00 89.62 291 HIS A O 1
ATOM 2254 N N . VAL A 1 292 ? -4.460 -15.201 6.693 1.00 84.12 292 VAL A N 1
ATOM 2255 C CA . VAL A 1 292 ? -5.893 -15.142 6.370 1.00 84.12 292 VAL A CA 1
ATOM 2256 C C . VAL A 1 292 ? -6.698 -15.961 7.376 1.00 84.12 292 VAL A C 1
ATOM 2258 O O . VAL A 1 292 ? -7.678 -15.464 7.937 1.00 84.12 292 VAL A O 1
ATOM 2261 N N . PHE A 1 293 ? -6.260 -17.187 7.673 1.00 89.38 293 PHE A N 1
ATOM 2262 C CA . PHE A 1 293 ? -6.910 -18.043 8.660 1.00 89.38 293 PHE A CA 1
ATOM 2263 C C . PHE A 1 293 ? -6.935 -17.395 10.053 1.00 89.38 293 PHE A C 1
ATOM 2265 O O . PHE A 1 293 ? -7.993 -17.323 10.686 1.00 89.38 293 PHE A O 1
ATOM 2272 N N . GLN A 1 294 ? -5.800 -16.870 10.525 1.00 84.56 294 GLN A N 1
ATOM 2273 C CA . GLN A 1 294 ? -5.698 -16.194 11.818 1.00 84.56 294 GLN A CA 1
ATOM 2274 C C . GLN A 1 294 ? -6.566 -14.929 11.866 1.00 84.56 294 GLN A C 1
ATOM 2276 O O . GLN A 1 294 ? -7.297 -14.722 12.843 1.00 84.56 294 GLN A O 1
ATOM 2281 N N . ALA A 1 295 ? -6.559 -14.124 10.800 1.00 79.25 295 ALA A N 1
ATOM 2282 C CA . ALA A 1 295 ? -7.335 -12.896 10.703 1.00 79.25 295 ALA A CA 1
ATOM 2283 C C . ALA A 1 295 ? -8.845 -13.158 10.754 1.00 79.25 295 ALA A C 1
ATOM 2285 O O . ALA A 1 295 ? -9.559 -12.494 11.516 1.00 79.25 295 ALA A O 1
ATOM 2286 N N . VAL A 1 296 ? -9.327 -14.167 10.020 1.00 80.00 296 VAL A N 1
ATOM 2287 C CA . VAL A 1 296 ? -10.739 -14.579 10.010 1.00 80.00 296 VAL A CA 1
ATOM 2288 C C . VAL A 1 296 ? -11.138 -15.193 11.352 1.00 80.00 296 VAL A C 1
ATOM 2290 O O . VAL A 1 296 ? -12.127 -14.773 11.961 1.00 80.00 296 VAL A O 1
ATOM 2293 N N . ARG A 1 297 ? -10.345 -16.138 11.878 1.00 82.00 297 ARG A N 1
ATOM 2294 C CA . ARG A 1 297 ? -10.641 -16.833 13.141 1.00 82.00 297 ARG A CA 1
ATOM 2295 C C . ARG A 1 297 ? -10.700 -15.874 14.328 1.00 82.00 297 ARG A C 1
ATOM 2297 O O . ARG A 1 297 ? -11.545 -16.046 15.209 1.00 82.00 297 ARG A O 1
ATOM 2304 N N . ARG A 1 298 ? -9.809 -14.878 14.359 1.00 77.56 298 ARG A N 1
ATOM 2305 C CA . ARG A 1 298 ? -9.679 -13.894 15.449 1.00 77.56 298 ARG A CA 1
ATOM 2306 C C . ARG A 1 298 ? -10.407 -12.578 15.177 1.00 77.56 298 ARG A C 1
ATOM 2308 O O . ARG A 1 298 ? -10.406 -11.704 16.042 1.00 77.56 298 ARG A O 1
ATOM 2315 N N . ARG A 1 299 ? -11.073 -12.453 14.023 1.00 73.56 299 ARG A N 1
ATOM 2316 C CA . ARG A 1 299 ? -11.832 -11.264 13.599 1.00 73.56 299 ARG A CA 1
ATOM 2317 C C . ARG A 1 299 ? -10.995 -9.975 13.621 1.00 73.56 299 ARG A C 1
ATOM 2319 O O . ARG A 1 299 ? -11.517 -8.904 13.936 1.00 73.56 299 ARG A O 1
ATOM 2326 N N . VAL A 1 300 ? -9.706 -10.065 13.282 1.00 73.62 300 VAL A N 1
ATOM 2327 C CA . VAL A 1 300 ? -8.805 -8.907 13.128 1.00 73.62 300 VAL A CA 1
ATOM 2328 C C . VAL A 1 300 ? -8.742 -8.477 11.663 1.00 73.62 300 VAL A C 1
ATOM 2330 O O . VAL A 1 300 ? -7.727 -8.584 10.987 1.00 73.62 300 VAL A O 1
ATOM 2333 N N . TRP A 1 301 ? -9.871 -7.978 11.162 1.00 70.62 301 TRP A N 1
ATOM 2334 C CA . TRP A 1 301 ? -10.088 -7.690 9.739 1.00 70.62 301 TRP A CA 1
ATOM 2335 C C . TRP A 1 301 ? -9.072 -6.732 9.105 1.00 70.62 301 TRP A C 1
ATOM 2337 O O . TRP A 1 301 ? -8.837 -6.831 7.909 1.00 70.62 301 TRP A O 1
ATOM 2347 N N . TYR A 1 302 ? -8.440 -5.845 9.882 1.00 75.38 302 TYR A N 1
ATOM 2348 C CA . TYR A 1 302 ? -7.421 -4.919 9.370 1.00 75.38 302 TYR A CA 1
ATOM 2349 C C . TYR A 1 302 ? -6.126 -5.620 8.919 1.00 75.38 302 TYR A C 1
ATOM 2351 O O . TYR A 1 302 ? -5.374 -5.039 8.143 1.00 75.38 302 TYR A O 1
ATOM 2359 N N . MET A 1 303 ? -5.872 -6.861 9.360 1.00 79.19 303 MET A N 1
ATOM 2360 C CA . MET A 1 303 ? -4.721 -7.665 8.917 1.00 79.19 303 MET A CA 1
ATOM 2361 C C . MET A 1 303 ? -4.878 -8.170 7.472 1.00 79.19 303 MET A C 1
ATOM 2363 O O . MET A 1 303 ? -3.883 -8.470 6.819 1.00 79.19 303 MET A O 1
ATOM 2367 N N . LEU A 1 304 ? -6.114 -8.242 6.954 1.00 77.69 304 LEU A N 1
ATOM 2368 C CA . LEU A 1 304 ? -6.382 -8.677 5.579 1.00 77.69 304 LEU A CA 1
ATOM 2369 C C . LEU A 1 304 ? -5.879 -7.662 4.532 1.00 77.69 304 LEU A C 1
ATOM 2371 O O . LEU A 1 304 ? -5.036 -8.040 3.725 1.00 77.69 304 LEU A O 1
ATOM 2375 N N . PRO A 1 305 ? -6.301 -6.379 4.543 1.00 76.56 305 PRO A N 1
ATOM 2376 C CA . PRO A 1 305 ? -5.807 -5.394 3.578 1.00 76.56 305 PRO A CA 1
ATOM 2377 C C . PRO A 1 305 ? -4.355 -4.955 3.831 1.00 76.56 305 PRO A C 1
ATOM 2379 O O . PRO A 1 305 ? -3.844 -4.127 3.090 1.00 76.56 305 PRO A O 1
ATOM 2382 N N . THR A 1 306 ? -3.700 -5.461 4.882 1.00 84.69 306 THR A N 1
ATOM 2383 C CA . THR A 1 306 ? -2.303 -5.149 5.209 1.00 84.69 306 THR A CA 1
ATOM 2384 C C . THR A 1 306 ? -1.410 -6.369 4.959 1.00 84.69 306 THR A C 1
ATOM 2386 O O . THR A 1 306 ? -0.970 -6.600 3.838 1.00 84.69 306 THR A O 1
ATOM 2389 N N . VAL A 1 307 ? -1.179 -7.215 5.962 1.00 87.56 307 VAL A N 1
ATOM 2390 C CA . VAL A 1 307 ? -0.204 -8.315 5.875 1.00 87.56 307 VAL A CA 1
ATOM 2391 C C . VAL A 1 307 ? -0.609 -9.396 4.865 1.00 87.56 307 VAL A C 1
ATOM 2393 O O . VAL A 1 307 ? 0.252 -9.915 4.159 1.00 87.56 307 VAL A O 1
ATOM 2396 N N . ALA A 1 308 ? -1.900 -9.726 4.740 1.00 88.19 308 ALA A N 1
ATOM 2397 C CA . ALA A 1 308 ? -2.323 -10.723 3.748 1.00 88.19 308 ALA A CA 1
ATOM 2398 C C . ALA A 1 308 ? -2.194 -10.199 2.306 1.00 88.19 308 ALA A C 1
ATOM 2400 O O . ALA A 1 308 ? -1.794 -10.949 1.418 1.00 88.19 308 ALA A O 1
ATOM 2401 N N . LEU A 1 309 ? -2.477 -8.910 2.083 1.00 85.19 309 LEU A N 1
ATOM 2402 C CA . LEU A 1 309 ? -2.269 -8.267 0.786 1.00 85.19 309 LEU A CA 1
ATOM 2403 C C . LEU A 1 309 ? -0.779 -8.203 0.416 1.00 85.19 309 LEU A C 1
ATOM 2405 O O . LEU A 1 309 ? -0.438 -8.502 -0.723 1.00 85.19 309 LEU A O 1
ATOM 2409 N N . CYS A 1 310 ? 0.106 -7.912 1.379 1.00 91.12 310 CYS A N 1
ATOM 2410 C CA . CYS A 1 310 ? 1.557 -8.016 1.186 1.00 91.12 310 CYS A CA 1
ATOM 2411 C C . CYS A 1 310 ? 1.953 -9.397 0.649 1.00 91.12 310 CYS A C 1
ATOM 2413 O O . CYS A 1 310 ? 2.593 -9.500 -0.394 1.00 91.12 310 CYS A O 1
ATOM 2415 N N . GLY A 1 311 ? 1.509 -10.457 1.329 1.00 91.25 311 GLY A N 1
ATOM 2416 C CA . GLY A 1 311 ? 1.822 -11.828 0.943 1.00 91.25 311 GLY A CA 1
ATOM 2417 C C . GLY A 1 311 ? 1.322 -12.197 -0.452 1.00 91.25 311 GLY A C 1
ATOM 2418 O O . GLY A 1 311 ? 2.046 -12.819 -1.221 1.00 91.25 311 GLY A O 1
ATOM 2419 N N . PHE A 1 312 ? 0.117 -11.753 -0.818 1.00 89.81 312 PHE A N 1
ATOM 2420 C CA . PHE A 1 312 ? -0.412 -11.950 -2.168 1.00 89.81 312 PHE A CA 1
ATOM 2421 C C . PHE A 1 312 ? 0.436 -11.247 -3.240 1.00 89.81 312 PHE A C 1
ATOM 2423 O O . PHE A 1 312 ? 0.725 -11.839 -4.278 1.00 89.81 312 PHE A O 1
ATOM 2430 N N . ILE A 1 313 ? 0.870 -10.011 -2.983 1.00 89.06 313 ILE A N 1
ATOM 2431 C CA . ILE A 1 313 ? 1.706 -9.244 -3.916 1.00 89.06 313 ILE A CA 1
ATOM 2432 C C . ILE A 1 313 ? 3.106 -9.869 -4.042 1.00 89.06 313 ILE A C 1
ATOM 2434 O O . ILE A 1 313 ? 3.608 -9.992 -5.158 1.00 89.06 313 ILE A O 1
ATOM 2438 N N . GLU A 1 314 ? 3.709 -10.341 -2.945 1.00 94.12 314 GLU A N 1
ATOM 2439 C CA . GLU A 1 314 ? 4.977 -11.089 -2.990 1.00 94.12 314 GLU A CA 1
ATOM 2440 C C . GLU A 1 314 ? 4.839 -12.369 -3.828 1.00 94.12 314 GLU A C 1
ATOM 2442 O O . GLU A 1 314 ? 5.682 -12.636 -4.681 1.00 94.12 314 GLU A O 1
ATOM 2447 N N . ILE A 1 315 ? 3.749 -13.135 -3.682 1.00 94.44 315 ILE A N 1
ATOM 2448 C CA . ILE A 1 315 ? 3.514 -14.330 -4.515 1.00 94.44 315 ILE A CA 1
ATOM 2449 C C . ILE A 1 315 ? 3.529 -13.972 -6.005 1.00 94.44 315 ILE A C 1
ATOM 2451 O O . ILE A 1 315 ? 4.135 -14.702 -6.788 1.00 94.44 315 ILE A O 1
ATOM 2455 N N . ILE A 1 316 ? 2.911 -12.854 -6.405 1.00 92.12 316 ILE A N 1
ATOM 2456 C CA . ILE A 1 316 ? 2.941 -12.388 -7.801 1.00 92.12 316 ILE A CA 1
ATOM 2457 C C . ILE A 1 316 ? 4.380 -12.081 -8.232 1.00 92.12 316 ILE A C 1
ATOM 2459 O O . ILE A 1 316 ? 4.806 -12.528 -9.298 1.00 92.12 316 ILE A O 1
ATOM 2463 N N . GLY A 1 317 ? 5.150 -11.381 -7.399 1.00 90.75 317 GLY A N 1
ATOM 2464 C CA . GLY A 1 317 ? 6.535 -11.032 -7.709 1.00 90.75 317 GLY A CA 1
ATOM 2465 C C . GLY A 1 317 ? 7.446 -12.241 -7.881 1.00 90.75 317 GLY A C 1
ATOM 2466 O O . GLY A 1 317 ? 8.148 -12.359 -8.888 1.00 90.75 317 GLY A O 1
ATOM 2467 N N . TRP A 1 318 ? 7.373 -13.194 -6.953 1.00 93.31 318 TRP A N 1
ATOM 2468 C CA . TRP A 1 318 ? 8.147 -14.435 -7.019 1.00 93.31 318 TRP A CA 1
ATOM 2469 C C . TRP A 1 318 ? 7.667 -15.375 -8.128 1.00 93.31 318 TRP A C 1
ATOM 2471 O O . TRP A 1 318 ? 8.483 -16.076 -8.727 1.00 93.31 318 TRP A O 1
ATOM 2481 N N . SER A 1 319 ? 6.379 -15.335 -8.483 1.00 92.00 319 SER A N 1
ATOM 2482 C CA . SER A 1 319 ? 5.857 -16.015 -9.678 1.00 92.00 319 SER A CA 1
ATOM 2483 C C . SER A 1 319 ? 6.416 -15.403 -10.963 1.00 92.00 319 SER A C 1
ATOM 2485 O O . SER A 1 319 ? 6.745 -16.132 -11.895 1.00 92.00 319 SER A O 1
ATOM 2487 N N . GLY A 1 320 ? 6.599 -14.080 -11.005 1.00 88.50 320 GLY A N 1
ATOM 2488 C CA . GLY A 1 320 ? 7.275 -13.401 -12.114 1.00 88.50 320 GLY A CA 1
ATOM 2489 C C . GLY A 1 320 ? 8.727 -13.801 -12.247 1.00 88.50 320 GLY A C 1
ATOM 2490 O O . GLY A 1 320 ? 9.187 -14.091 -13.347 1.00 88.50 320 GLY A O 1
ATOM 2491 N N . ARG A 1 321 ? 9.424 -13.940 -11.122 1.00 89.75 321 ARG A N 1
ATOM 2492 C CA . ARG A 1 321 ? 10.787 -14.469 -11.105 1.00 89.75 321 ARG A CA 1
ATOM 2493 C C . ARG A 1 321 ? 10.868 -15.905 -11.624 1.00 89.75 321 ARG A C 1
ATOM 2495 O O . ARG A 1 321 ? 11.736 -16.211 -12.438 1.00 89.75 321 ARG A O 1
ATOM 2502 N N . LEU A 1 322 ? 9.946 -16.771 -11.195 1.00 90.06 322 LEU A N 1
ATOM 2503 C CA . LEU A 1 322 ? 9.857 -18.148 -11.687 1.00 90.06 322 LEU A CA 1
ATOM 2504 C C . LEU A 1 322 ? 9.573 -18.185 -13.194 1.00 90.06 322 LEU A C 1
ATOM 2506 O O . LEU A 1 322 ? 10.174 -18.975 -13.912 1.00 90.06 322 LEU A O 1
ATOM 2510 N N . TRP A 1 323 ? 8.698 -17.313 -13.693 1.00 87.44 323 TRP A N 1
ATOM 2511 C CA . TRP A 1 323 ? 8.455 -17.193 -15.129 1.00 87.44 323 TRP A CA 1
ATOM 2512 C C . TRP A 1 323 ? 9.704 -16.706 -15.882 1.00 87.44 323 TRP A C 1
ATOM 2514 O O . TRP A 1 323 ? 10.030 -17.245 -16.940 1.00 87.44 323 TRP A O 1
ATOM 2524 N N . GLY A 1 324 ? 10.455 -15.766 -15.302 1.00 85.38 324 GLY A N 1
ATOM 2525 C CA . GLY A 1 324 ? 11.734 -15.287 -15.830 1.00 85.38 324 GLY A CA 1
ATOM 2526 C C . GLY A 1 324 ? 12.813 -16.370 -15.943 1.00 85.38 324 GLY A C 1
ATOM 2527 O O . GLY A 1 324 ? 13.691 -16.247 -16.787 1.00 85.38 324 GLY A O 1
ATOM 2528 N N . HIS A 1 325 ? 12.732 -17.464 -15.172 1.00 84.56 325 HIS A N 1
ATOM 2529 C CA . HIS A 1 325 ? 13.614 -18.626 -15.353 1.00 84.56 325 HIS A CA 1
ATOM 2530 C C . HIS A 1 325 ? 13.388 -19.325 -16.701 1.00 84.56 325 HIS A C 1
ATOM 2532 O O . HIS A 1 325 ? 14.345 -19.711 -17.364 1.00 84.56 325 HIS A O 1
ATOM 2538 N N . PHE A 1 326 ? 12.126 -19.487 -17.109 1.00 83.19 326 PHE A N 1
ATOM 2539 C CA . PHE A 1 326 ? 11.777 -20.145 -18.372 1.00 83.19 326 PHE A CA 1
ATOM 2540 C C . PHE A 1 326 ? 11.879 -19.205 -19.579 1.00 83.19 326 PHE A C 1
ATOM 2542 O O . PHE A 1 326 ? 12.064 -19.671 -20.697 1.00 83.19 326 PHE A O 1
ATOM 2549 N N . ASN A 1 327 ? 11.737 -17.893 -19.361 1.00 81.62 327 ASN A N 1
ATOM 2550 C CA . ASN A 1 327 ? 11.766 -16.865 -20.403 1.00 81.62 327 ASN A CA 1
ATOM 2551 C C . ASN A 1 327 ? 12.660 -15.688 -19.977 1.00 81.62 327 ASN A C 1
ATOM 2553 O O . ASN A 1 327 ? 12.182 -14.624 -19.582 1.00 81.62 327 ASN A O 1
ATOM 2557 N N . THR A 1 328 ? 13.973 -15.896 -20.059 1.00 76.31 328 THR A N 1
ATOM 2558 C CA . THR A 1 328 ? 15.012 -14.987 -19.541 1.00 76.31 328 THR A CA 1
ATOM 2559 C C . THR A 1 328 ? 15.159 -13.688 -20.334 1.00 76.31 328 THR A C 1
ATOM 2561 O O . THR A 1 328 ? 15.555 -12.674 -19.774 1.00 76.31 328 THR A O 1
ATOM 2564 N N . THR A 1 329 ? 14.805 -13.674 -21.619 1.00 77.31 329 THR A N 1
ATOM 2565 C CA . THR A 1 329 ? 14.899 -12.484 -22.488 1.00 77.31 329 THR A CA 1
ATOM 2566 C C . THR A 1 329 ? 13.670 -11.575 -22.417 1.00 77.31 329 THR A C 1
ATOM 2568 O O . THR A 1 329 ? 13.668 -10.480 -22.975 1.00 77.31 329 THR A O 1
ATOM 2571 N N . ASN A 1 330 ? 12.603 -12.002 -21.735 1.00 78.56 330 ASN A N 1
ATOM 2572 C CA . ASN A 1 330 ? 11.383 -11.216 -21.615 1.00 78.56 330 ASN A CA 1
ATOM 2573 C C . ASN A 1 330 ? 11.489 -10.233 -20.436 1.00 78.56 330 ASN A C 1
ATOM 2575 O O . ASN A 1 330 ? 11.688 -10.630 -19.288 1.00 78.56 330 ASN A O 1
ATOM 2579 N N . SER A 1 331 ? 11.296 -8.942 -20.706 1.00 77.75 331 SER A N 1
ATOM 2580 C CA . SER A 1 331 ? 11.292 -7.878 -19.693 1.00 77.75 331 SER A CA 1
ATOM 2581 C C . SER A 1 331 ? 10.026 -7.833 -18.838 1.00 77.75 331 SER A C 1
ATOM 2583 O O . SER A 1 331 ? 10.064 -7.311 -17.725 1.00 77.75 331 SER A O 1
ATOM 2585 N N . GLY A 1 332 ? 8.920 -8.426 -19.294 1.00 82.25 332 GLY A N 1
ATOM 2586 C CA . GLY A 1 332 ? 7.658 -8.494 -18.552 1.00 82.25 332 GLY A CA 1
ATOM 2587 C C . GLY A 1 332 ? 7.775 -9.206 -17.195 1.00 82.25 332 GLY A C 1
ATOM 2588 O O . GLY A 1 332 ? 7.422 -8.604 -16.180 1.00 82.25 332 GLY A O 1
ATOM 2589 N N . PRO A 1 333 ? 8.298 -10.448 -17.132 1.00 86.44 333 PRO A N 1
ATOM 2590 C CA . PRO A 1 333 ? 8.533 -11.166 -15.876 1.00 86.44 333 PRO A CA 1
ATOM 2591 C C . PRO A 1 333 ? 9.418 -10.400 -14.882 1.00 86.44 333 PRO A C 1
ATOM 2593 O O . PRO A 1 333 ? 9.112 -10.358 -13.688 1.00 86.44 333 PRO A O 1
ATOM 2596 N N . PHE A 1 334 ? 10.474 -9.747 -15.376 1.00 85.69 334 PHE A N 1
ATOM 2597 C CA . PHE A 1 334 ? 11.365 -8.915 -14.566 1.00 85.69 334 PHE A CA 1
ATOM 2598 C C . PHE A 1 334 ? 10.649 -7.687 -13.993 1.00 85.69 334 PHE A C 1
ATOM 2600 O O . PHE A 1 334 ? 10.713 -7.440 -12.788 1.00 85.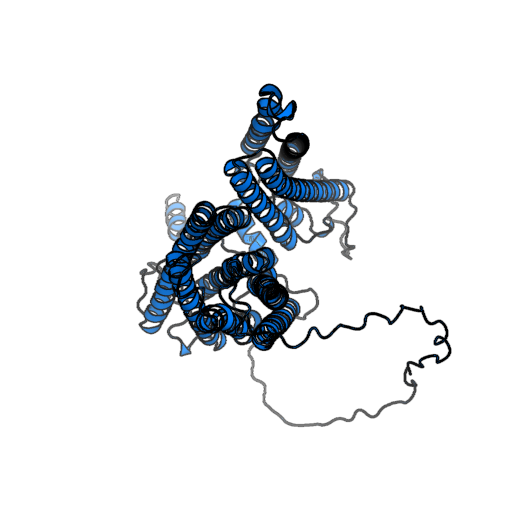69 334 PHE A O 1
ATOM 2607 N N . MET A 1 335 ? 9.900 -6.959 -14.829 1.00 84.88 335 MET A N 1
ATOM 2608 C CA . MET A 1 335 ? 9.115 -5.799 -14.398 1.00 84.88 335 MET A CA 1
ATOM 2609 C C . MET A 1 335 ? 8.024 -6.192 -13.399 1.00 84.88 335 MET A C 1
ATOM 2611 O O . MET A 1 335 ? 7.819 -5.510 -12.395 1.00 84.88 335 MET A O 1
ATOM 2615 N N . MET A 1 336 ? 7.355 -7.325 -13.626 1.00 87.62 336 MET A N 1
ATOM 2616 C CA . MET A 1 336 ? 6.375 -7.858 -12.685 1.00 87.62 336 MET A CA 1
ATOM 2617 C C . MET A 1 336 ? 7.017 -8.145 -11.328 1.00 87.62 336 MET A C 1
ATOM 2619 O O . MET A 1 336 ? 6.469 -7.722 -10.312 1.00 87.62 336 MET A O 1
ATOM 2623 N N . GLN A 1 337 ? 8.184 -8.800 -11.299 1.00 91.44 337 GLN A N 1
ATOM 2624 C CA . GLN A 1 337 ? 8.928 -9.042 -10.064 1.00 91.44 337 GLN A CA 1
ATOM 2625 C C . GLN A 1 337 ? 9.282 -7.728 -9.364 1.00 91.44 337 GLN A C 1
ATOM 2627 O O . GLN A 1 337 ? 8.938 -7.549 -8.196 1.00 91.44 337 GLN A O 1
ATOM 2632 N N . ILE A 1 338 ? 9.981 -6.817 -10.044 1.00 88.44 338 ILE A N 1
ATOM 2633 C CA . ILE A 1 338 ? 10.546 -5.641 -9.379 1.00 88.44 338 ILE A CA 1
ATOM 2634 C C . ILE A 1 338 ? 9.452 -4.704 -8.853 1.00 88.44 338 ILE A C 1
ATOM 2636 O O . ILE A 1 338 ? 9.508 -4.310 -7.693 1.00 88.44 338 ILE A O 1
ATOM 2640 N N . CYS A 1 339 ? 8.398 -4.438 -9.632 1.00 87.75 339 CYS A N 1
ATOM 2641 C CA . CYS A 1 339 ? 7.306 -3.562 -9.204 1.00 87.75 339 CYS A CA 1
ATOM 2642 C C . CYS A 1 339 ? 6.540 -4.135 -8.004 1.00 87.75 339 CYS A C 1
ATOM 2644 O O . CYS A 1 339 ? 6.291 -3.433 -7.025 1.00 87.75 339 CYS A O 1
ATOM 2646 N N . THR A 1 340 ? 6.172 -5.417 -8.052 1.00 89.31 340 THR A N 1
ATOM 2647 C CA . THR A 1 340 ? 5.364 -6.031 -6.985 1.00 89.31 340 THR A CA 1
ATOM 2648 C C . THR A 1 340 ? 6.161 -6.229 -5.702 1.00 89.31 340 THR A C 1
ATOM 2650 O O . THR A 1 340 ? 5.669 -5.886 -4.629 1.00 89.31 340 THR A O 1
ATOM 2653 N N . THR A 1 341 ? 7.412 -6.691 -5.798 1.00 91.69 341 THR A N 1
ATOM 2654 C CA . THR A 1 341 ? 8.280 -6.817 -4.620 1.00 91.69 341 THR A CA 1
ATOM 2655 C C . THR A 1 341 ? 8.532 -5.444 -3.996 1.00 91.69 341 THR A C 1
ATOM 2657 O O . THR A 1 341 ? 8.398 -5.296 -2.790 1.00 91.69 341 THR A O 1
ATOM 2660 N N . ILE A 1 342 ? 8.756 -4.379 -4.765 1.00 90.62 342 ILE A N 1
ATOM 2661 C CA . ILE A 1 342 ? 8.942 -3.041 -4.175 1.00 90.62 342 ILE A CA 1
ATOM 2662 C C . ILE A 1 342 ? 7.702 -2.555 -3.402 1.00 90.62 342 ILE A C 1
ATOM 2664 O O . ILE A 1 342 ? 7.852 -2.022 -2.305 1.00 90.62 342 ILE A O 1
ATOM 2668 N N . MET A 1 343 ? 6.491 -2.791 -3.915 1.00 88.25 343 MET A N 1
ATOM 2669 C CA . MET A 1 343 ? 5.247 -2.313 -3.289 1.00 88.25 343 MET A CA 1
ATOM 2670 C C . MET A 1 343 ? 4.779 -3.149 -2.088 1.00 88.25 343 MET A C 1
ATOM 2672 O O . MET A 1 343 ? 4.141 -2.631 -1.170 1.00 88.25 343 MET A O 1
ATOM 2676 N N . ALA A 1 344 ? 5.046 -4.456 -2.086 1.00 90.69 344 ALA A N 1
ATOM 2677 C CA . ALA A 1 344 ? 4.575 -5.371 -1.051 1.00 90.69 344 ALA A CA 1
ATOM 2678 C C . ALA A 1 344 ? 4.884 -4.954 0.410 1.00 90.69 344 ALA A C 1
ATOM 2680 O O . ALA A 1 344 ? 3.959 -4.992 1.233 1.00 90.69 344 ALA A O 1
ATOM 2681 N N . PRO A 1 345 ? 6.118 -4.565 0.796 1.00 91.25 345 PRO A N 1
ATOM 2682 C CA . PRO A 1 345 ? 6.469 -4.285 2.191 1.00 91.25 345 PRO A CA 1
ATOM 2683 C C . PRO A 1 345 ? 5.710 -3.101 2.798 1.00 91.25 345 PRO A C 1
ATOM 2685 O O . PRO A 1 345 ? 5.486 -3.103 4.011 1.00 91.25 345 PRO A O 1
ATOM 2688 N N . SER A 1 346 ? 5.245 -2.145 1.985 1.00 89.12 346 SER A N 1
ATOM 2689 C CA . SER A 1 346 ? 4.452 -0.997 2.454 1.00 89.12 346 SER A CA 1
ATOM 2690 C C . SER A 1 346 ? 3.161 -1.422 3.163 1.00 89.12 346 SER A C 1
ATOM 2692 O O . SER A 1 346 ? 2.650 -0.768 4.071 1.00 89.12 346 SER A O 1
ATOM 2694 N N . PHE A 1 347 ? 2.613 -2.579 2.796 1.00 89.06 347 PHE A N 1
ATOM 2695 C CA . PHE A 1 347 ? 1.428 -3.099 3.467 1.00 89.06 347 PHE A CA 1
ATOM 2696 C C . PHE A 1 347 ? 1.745 -3.685 4.854 1.00 89.06 347 PHE A C 1
ATOM 2698 O O . PHE A 1 347 ? 0.879 -3.672 5.733 1.00 89.06 347 PHE A O 1
ATOM 2705 N N . ILE A 1 348 ? 2.976 -4.153 5.099 1.00 90.88 348 ILE A N 1
ATOM 2706 C CA . ILE A 1 348 ? 3.416 -4.582 6.437 1.00 90.88 348 ILE A CA 1
ATOM 2707 C C . ILE A 1 348 ? 3.702 -3.365 7.322 1.00 90.88 348 ILE A C 1
ATOM 2709 O O . ILE A 1 348 ? 3.267 -3.337 8.476 1.00 90.88 348 ILE A O 1
ATOM 2713 N N . THR A 1 349 ? 4.360 -2.331 6.793 1.00 90.50 349 THR A N 1
ATOM 2714 C CA . THR A 1 349 ? 4.584 -1.069 7.521 1.00 90.50 349 THR A CA 1
ATOM 2715 C C . THR A 1 349 ? 3.261 -0.405 7.890 1.00 90.50 349 THR A C 1
ATOM 2717 O O . THR A 1 349 ? 3.086 0.007 9.038 1.00 90.50 349 THR A O 1
ATOM 2720 N N . ALA A 1 350 ? 2.259 -0.438 7.006 1.00 86.69 350 ALA A N 1
ATOM 2721 C CA . ALA A 1 350 ? 0.899 -0.012 7.336 1.00 86.69 350 ALA A CA 1
ATOM 2722 C C . ALA A 1 350 ? 0.302 -0.782 8.537 1.00 86.69 350 ALA A C 1
ATOM 2724 O O . ALA A 1 350 ? -0.326 -0.174 9.409 1.00 86.69 350 ALA A O 1
ATOM 2725 N N . ALA A 1 351 ? 0.526 -2.100 8.647 1.00 87.69 351 ALA A N 1
ATOM 2726 C CA . ALA A 1 351 ? 0.112 -2.866 9.828 1.00 87.69 351 ALA A CA 1
ATOM 2727 C C . ALA A 1 351 ? 0.850 -2.407 11.098 1.00 87.69 351 ALA A C 1
ATOM 2729 O O . ALA A 1 351 ? 0.227 -2.233 12.149 1.00 87.69 351 ALA A O 1
ATOM 2730 N N . MET A 1 352 ? 2.158 -2.159 11.014 1.00 89.56 352 MET A N 1
ATOM 2731 C CA . MET A 1 352 ? 2.965 -1.663 12.136 1.00 89.56 352 MET A CA 1
ATOM 2732 C C . MET A 1 352 ? 2.483 -0.294 12.630 1.00 89.56 352 MET A C 1
ATOM 2734 O O . MET A 1 352 ? 2.329 -0.094 13.840 1.00 89.56 352 MET A O 1
ATOM 2738 N N . PHE A 1 353 ? 2.153 0.612 11.704 1.00 85.12 353 PHE A N 1
ATOM 2739 C CA . PHE A 1 353 ? 1.605 1.939 12.001 1.00 85.12 353 PHE A CA 1
ATOM 2740 C C . PHE A 1 353 ? 0.221 1.885 12.657 1.00 85.12 353 PHE A C 1
ATOM 2742 O O . PHE A 1 353 ? -0.178 2.842 13.316 1.00 85.12 353 PHE A O 1
ATOM 2749 N N . LEU A 1 354 ? -0.499 0.765 12.550 1.00 81.19 354 LEU A N 1
ATOM 2750 C CA . LEU A 1 354 ? -1.743 0.524 13.286 1.00 81.19 354 LEU A CA 1
ATOM 2751 C C . LEU A 1 354 ? -1.492 -0.075 14.678 1.00 81.19 354 LEU A C 1
ATOM 2753 O O . LEU A 1 354 ? -2.192 0.255 15.638 1.00 81.19 354 LEU A O 1
ATOM 2757 N N . ILE A 1 355 ? -0.500 -0.956 14.814 1.00 85.62 355 ILE A N 1
ATOM 2758 C CA . ILE A 1 355 ? -0.257 -1.713 16.047 1.00 85.62 355 ILE A CA 1
ATOM 2759 C C . ILE A 1 355 ? 0.446 -0.857 17.109 1.00 85.62 355 ILE A C 1
ATOM 2761 O O . ILE A 1 355 ? 0.001 -0.842 18.259 1.00 85.62 355 ILE A O 1
ATOM 2765 N N . LEU A 1 356 ? 1.516 -0.132 16.765 1.00 85.81 356 LEU A N 1
ATOM 2766 C CA . LEU A 1 356 ? 2.287 0.624 17.762 1.00 85.81 356 LEU A CA 1
ATOM 2767 C C . LEU A 1 356 ? 1.446 1.701 18.475 1.00 85.81 356 LEU A C 1
ATOM 2769 O O . LEU A 1 356 ? 1.453 1.726 19.709 1.00 85.81 356 LEU A O 1
ATOM 2773 N N . PRO A 1 357 ? 0.663 2.552 17.780 1.00 79.62 357 PRO A N 1
ATOM 2774 C CA . PRO A 1 357 ? -0.155 3.568 18.445 1.00 79.62 357 PRO A CA 1
ATOM 2775 C C . PRO A 1 357 ? -1.168 2.977 19.428 1.00 79.62 357 PRO A C 1
ATOM 2777 O O . PRO A 1 357 ? -1.485 3.607 20.439 1.00 79.62 357 PRO A O 1
ATOM 2780 N N . ARG A 1 358 ? -1.646 1.754 19.159 1.00 78.31 358 ARG A N 1
ATOM 2781 C CA . ARG A 1 358 ? -2.516 1.000 20.068 1.00 78.31 358 ARG A CA 1
ATOM 2782 C C . ARG A 1 358 ? -1.775 0.634 21.351 1.00 78.31 358 ARG A C 1
ATOM 2784 O O . ARG A 1 358 ? -2.285 0.920 22.431 1.00 78.31 358 ARG A O 1
ATOM 2791 N N . ILE A 1 359 ? -0.564 0.087 21.243 1.00 81.56 359 ILE A N 1
ATOM 2792 C CA . ILE A 1 359 ? 0.277 -0.242 22.404 1.00 81.56 359 ILE A CA 1
ATOM 2793 C C . ILE A 1 359 ? 0.569 1.019 23.231 1.00 81.56 359 ILE A C 1
ATOM 2795 O O . ILE A 1 359 ? 0.322 1.039 24.436 1.00 81.56 359 ILE A O 1
ATOM 2799 N N . VAL A 1 360 ? 0.996 2.106 22.581 1.00 82.38 360 VAL A N 1
ATOM 2800 C CA . VAL A 1 360 ? 1.283 3.392 23.244 1.00 82.38 360 VAL A CA 1
ATOM 2801 C C . VAL A 1 360 ? 0.051 3.943 23.966 1.00 82.38 360 VAL A C 1
ATOM 2803 O O . VAL A 1 360 ? 0.158 4.467 25.075 1.00 82.38 360 VAL A O 1
ATOM 2806 N N . SER A 1 361 ? -1.134 3.828 23.359 1.00 76.00 361 SER A N 1
ATOM 2807 C CA . SER A 1 361 ? -2.373 4.331 23.958 1.00 76.00 361 SER A CA 1
ATOM 2808 C C . SER A 1 361 ? -2.802 3.587 25.224 1.00 76.00 361 SER A C 1
ATOM 2810 O O . SER A 1 361 ? -3.485 4.183 26.054 1.00 76.00 361 SER A O 1
ATOM 2812 N N . GLU A 1 362 ? -2.388 2.329 25.374 1.00 73.44 362 GLU A N 1
ATOM 2813 C CA . GLU A 1 362 ? -2.780 1.462 26.488 1.00 73.44 362 GLU A CA 1
ATOM 2814 C C . GLU A 1 362 ? -1.755 1.433 27.617 1.00 73.44 362 GLU A C 1
ATOM 2816 O O . GLU A 1 362 ? -2.145 1.410 28.784 1.00 73.44 362 GLU A O 1
ATOM 2821 N N . ILE A 1 363 ? -0.460 1.460 27.284 1.00 75.88 363 ILE A N 1
ATOM 2822 C CA . ILE A 1 363 ? 0.615 1.526 28.279 1.00 75.88 363 ILE A CA 1
ATOM 2823 C C . ILE A 1 363 ? 0.630 2.910 28.936 1.00 75.88 363 ILE A C 1
ATOM 2825 O O . ILE A 1 363 ? 0.562 3.015 30.156 1.00 75.88 363 ILE A O 1
ATOM 2829 N N . GLY A 1 364 ? 0.689 3.974 28.133 1.00 70.88 364 GLY A N 1
ATOM 2830 C CA . GLY A 1 364 ? 0.793 5.337 28.639 1.00 70.88 364 GLY A CA 1
ATOM 2831 C C . GLY A 1 364 ? 1.262 6.305 27.561 1.00 70.88 364 GLY A C 1
ATOM 2832 O O . GLY A 1 364 ? 2.363 6.184 27.021 1.00 70.88 364 GLY A O 1
ATOM 2833 N N . ARG A 1 365 ? 0.437 7.316 27.271 1.00 70.69 365 ARG A N 1
ATOM 2834 C CA . ARG A 1 365 ? 0.761 8.367 26.290 1.00 70.69 365 ARG A CA 1
ATOM 2835 C C . ARG A 1 365 ? 1.878 9.298 26.765 1.00 70.69 365 ARG A C 1
ATOM 2837 O O . ARG A 1 365 ? 2.466 9.987 25.941 1.00 70.69 365 ARG A O 1
ATOM 2844 N N . GLU A 1 366 ? 2.164 9.324 28.064 1.00 70.62 366 GLU A N 1
ATOM 2845 C CA . GLU A 1 366 ? 3.221 10.142 28.672 1.00 70.62 366 GLU A CA 1
ATOM 2846 C C . GLU A 1 366 ? 4.635 9.769 28.214 1.00 70.62 366 GLU A C 1
ATOM 2848 O O . GLU A 1 366 ? 5.506 10.638 28.169 1.00 70.62 366 GLU A O 1
ATOM 2853 N N . TYR A 1 367 ? 4.867 8.510 27.833 1.00 71.81 367 TYR A N 1
ATOM 2854 C CA . TYR A 1 367 ? 6.183 8.026 27.404 1.00 71.81 367 TYR A CA 1
ATOM 2855 C C . TYR A 1 367 ? 6.455 8.225 25.909 1.00 71.81 367 TYR A C 1
ATOM 2857 O O . TYR A 1 367 ? 7.603 8.111 25.485 1.00 71.81 367 TYR A O 1
ATOM 2865 N N . SER A 1 368 ? 5.435 8.536 25.102 1.00 75.44 368 SER A N 1
ATOM 2866 C CA . SER A 1 368 ? 5.599 8.788 23.667 1.00 75.44 368 SER A CA 1
ATOM 2867 C C . SER A 1 368 ? 5.652 10.286 23.371 1.00 75.44 368 SER A C 1
ATOM 2869 O O . SER A 1 368 ? 4.839 11.065 23.871 1.00 75.44 368 SER A O 1
ATOM 2871 N N . ARG A 1 369 ? 6.612 10.706 22.533 1.00 69.88 369 ARG A N 1
ATOM 2872 C CA . ARG A 1 369 ? 6.723 12.104 22.082 1.00 69.88 369 ARG A CA 1
ATOM 2873 C C . ARG A 1 369 ? 5.530 12.529 21.237 1.00 69.88 369 ARG A C 1
ATOM 2875 O O . ARG A 1 369 ? 5.095 13.679 21.318 1.00 69.88 369 ARG A O 1
ATOM 2882 N N . MET A 1 370 ? 5.015 11.610 20.425 1.00 68.25 370 MET A N 1
ATOM 2883 C CA . MET A 1 370 ? 3.916 11.888 19.517 1.00 68.25 370 MET A CA 1
ATOM 2884 C C . MET A 1 370 ? 2.601 11.333 20.069 1.00 68.25 370 MET A C 1
ATOM 2886 O O . MET A 1 370 ? 2.537 10.203 20.550 1.00 68.25 370 MET A O 1
ATOM 2890 N N . PRO A 1 371 ? 1.494 12.086 19.981 1.00 66.56 371 PRO A N 1
ATOM 2891 C CA . PRO A 1 371 ? 0.188 11.509 20.228 1.00 66.56 371 PRO A CA 1
ATOM 2892 C C . PRO A 1 371 ? -0.062 10.370 19.219 1.00 66.56 371 PRO A C 1
ATOM 2894 O O . PRO A 1 371 ? 0.188 10.549 18.026 1.00 66.56 371 PRO A O 1
ATOM 2897 N N . PRO A 1 372 ? -0.636 9.235 19.651 1.00 64.31 372 PRO A N 1
ATOM 2898 C CA . PRO A 1 372 ? -0.886 8.071 18.793 1.00 64.31 372 PRO A CA 1
ATOM 2899 C C . PRO A 1 372 ? -1.633 8.355 17.465 1.00 64.31 372 PRO A C 1
ATOM 2901 O O . PRO A 1 372 ? -1.465 7.623 16.498 1.00 64.31 372 PRO A O 1
ATOM 2904 N N . ARG A 1 373 ? -2.404 9.452 17.369 1.00 61.75 373 ARG A N 1
ATOM 2905 C CA . ARG A 1 373 ? -3.052 9.888 16.112 1.00 61.75 373 ARG A CA 1
ATOM 2906 C C . ARG A 1 373 ? -2.084 10.360 15.036 1.00 61.75 373 ARG A C 1
ATOM 2908 O O . ARG A 1 373 ? -2.354 10.158 13.858 1.00 61.75 373 ARG A O 1
ATOM 2915 N N . LEU A 1 374 ? -1.002 11.027 15.436 1.00 67.38 374 LEU A N 1
ATOM 2916 C CA . LEU A 1 374 ? -0.040 11.575 14.485 1.00 67.38 374 LEU A CA 1
ATOM 2917 C C . LEU A 1 374 ? 0.804 10.470 13.857 1.00 67.38 374 LEU A C 1
ATOM 2919 O O . LEU A 1 374 ? 1.147 10.600 12.693 1.00 67.38 374 LEU A O 1
ATOM 2923 N N . TYR A 1 375 ? 1.044 9.361 14.569 1.00 69.75 375 TYR A N 1
ATOM 2924 C CA . TYR A 1 375 ? 1.712 8.196 13.987 1.00 69.75 375 TYR A CA 1
ATOM 2925 C C . TYR A 1 375 ? 0.963 7.689 12.753 1.00 69.75 375 TYR A C 1
ATOM 2927 O O . TYR A 1 375 ? 1.530 7.641 11.668 1.00 69.75 375 TYR A O 1
ATOM 2935 N N . LEU A 1 376 ? -0.328 7.370 12.897 1.00 68.50 376 LEU A N 1
ATOM 2936 C CA . LEU A 1 376 ? -1.106 6.863 11.770 1.00 68.50 376 LEU A CA 1
ATOM 2937 C C . LEU A 1 376 ? -1.212 7.906 10.653 1.00 68.50 376 LEU A C 1
ATOM 2939 O O . LEU A 1 376 ? -1.037 7.563 9.497 1.00 68.50 376 LEU A O 1
ATOM 2943 N N . GLY A 1 377 ? -1.471 9.174 10.986 1.00 65.31 377 GLY A N 1
ATOM 2944 C CA . GLY A 1 377 ? -1.621 10.228 9.982 1.00 65.31 377 GLY A CA 1
ATOM 2945 C C . GLY A 1 377 ? -0.344 10.498 9.183 1.00 65.31 377 GLY A C 1
ATOM 2946 O O . GLY A 1 377 ? -0.388 10.513 7.960 1.00 65.31 377 GLY A O 1
ATOM 2947 N N . ILE A 1 378 ? 0.792 10.697 9.854 1.00 74.62 378 ILE A N 1
ATOM 2948 C CA . ILE A 1 378 ? 2.053 11.091 9.207 1.00 74.62 378 ILE A CA 1
ATOM 2949 C C . ILE A 1 378 ? 2.682 9.901 8.480 1.00 74.62 378 ILE A C 1
ATOM 2951 O O . ILE A 1 378 ? 3.015 10.010 7.304 1.00 74.62 378 ILE A O 1
ATOM 2955 N N . PHE A 1 379 ? 2.822 8.754 9.150 1.00 82.62 379 PHE A N 1
ATOM 2956 C CA . PHE A 1 379 ? 3.543 7.625 8.562 1.00 82.62 379 PHE A CA 1
ATOM 2957 C C . PHE A 1 379 ? 2.751 6.953 7.443 1.00 82.62 379 PHE A C 1
ATOM 2959 O O . PHE A 1 379 ? 3.327 6.644 6.407 1.00 82.62 379 PHE A O 1
ATOM 2966 N N . LEU A 1 380 ? 1.427 6.806 7.585 1.00 80.56 380 LEU A N 1
ATOM 2967 C CA . LEU A 1 380 ? 0.611 6.227 6.516 1.00 80.56 380 LEU A CA 1
ATOM 2968 C C . LEU A 1 380 ? 0.550 7.136 5.284 1.00 80.56 380 LEU A C 1
ATOM 2970 O O . LEU A 1 380 ? 0.569 6.635 4.167 1.00 80.56 380 LEU A O 1
ATOM 2974 N N . THR A 1 381 ? 0.483 8.461 5.459 1.00 75.12 381 THR A N 1
ATOM 2975 C CA . THR A 1 381 ? 0.474 9.379 4.306 1.00 75.12 381 THR A CA 1
ATOM 2976 C C . THR A 1 381 ? 1.818 9.399 3.585 1.00 75.12 381 THR A C 1
ATOM 2978 O O . THR A 1 381 ? 1.832 9.399 2.354 1.00 75.12 381 THR A O 1
ATOM 2981 N N . ALA A 1 382 ? 2.933 9.343 4.320 1.00 81.69 382 ALA A N 1
ATOM 2982 C CA . ALA A 1 382 ? 4.262 9.188 3.732 1.00 81.69 382 ALA A CA 1
ATOM 2983 C C . ALA A 1 382 ? 4.387 7.876 2.936 1.00 81.69 382 ALA A C 1
ATOM 2985 O O . ALA A 1 382 ? 4.854 7.900 1.801 1.00 81.69 382 ALA A O 1
ATOM 2986 N N . ASP A 1 383 ? 3.903 6.759 3.486 1.00 87.75 383 ASP A N 1
ATOM 2987 C CA . ASP A 1 383 ? 3.975 5.434 2.852 1.00 87.75 383 ASP A CA 1
ATOM 2988 C C . ASP A 1 383 ? 3.073 5.335 1.608 1.00 87.75 383 ASP A C 1
ATOM 2990 O O . ASP A 1 383 ? 3.489 4.835 0.569 1.00 87.75 383 ASP A O 1
ATOM 2994 N N . VAL A 1 384 ? 1.863 5.907 1.654 1.00 81.00 384 VAL A N 1
ATOM 2995 C CA . VAL A 1 384 ? 0.982 6.016 0.474 1.00 81.00 384 VAL A CA 1
ATOM 2996 C C . VAL A 1 384 ? 1.616 6.892 -0.607 1.00 81.00 384 VAL A C 1
ATOM 2998 O O . VAL A 1 384 ? 1.554 6.559 -1.788 1.00 81.00 384 VAL A O 1
ATOM 3001 N N . THR A 1 385 ? 2.260 7.996 -0.222 1.00 80.62 385 THR A N 1
ATOM 3002 C CA . THR A 1 385 ? 2.967 8.866 -1.174 1.00 80.62 385 THR A CA 1
ATOM 3003 C C . THR A 1 385 ? 4.137 8.125 -1.825 1.00 80.62 385 THR A C 1
ATOM 3005 O O . THR A 1 385 ? 4.298 8.183 -3.044 1.00 80.62 385 THR A O 1
ATOM 3008 N N . ALA A 1 386 ? 4.914 7.381 -1.034 1.00 89.44 386 ALA A N 1
ATOM 3009 C CA . ALA A 1 386 ? 5.993 6.533 -1.524 1.00 89.44 386 ALA A CA 1
ATOM 3010 C C . ALA A 1 386 ? 5.489 5.451 -2.491 1.00 89.44 386 ALA A C 1
ATOM 3012 O O . ALA A 1 386 ? 6.038 5.318 -3.584 1.00 89.44 386 ALA A O 1
ATOM 3013 N N . LEU A 1 387 ? 4.408 4.749 -2.139 1.00 87.56 387 LEU A N 1
ATOM 3014 C CA . LEU A 1 387 ? 3.760 3.751 -2.995 1.00 87.56 387 LEU A CA 1
ATOM 3015 C C . LEU A 1 387 ? 3.301 4.339 -4.331 1.00 87.56 387 LEU A C 1
ATOM 3017 O O . LEU A 1 387 ? 3.486 3.715 -5.374 1.00 87.56 387 LEU A O 1
ATOM 3021 N N . CYS A 1 388 ? 2.733 5.547 -4.326 1.00 83.81 388 CYS A N 1
ATOM 3022 C CA . CYS A 1 388 ? 2.346 6.234 -5.558 1.00 83.81 388 CYS A CA 1
ATOM 3023 C C . CYS A 1 388 ? 3.561 6.531 -6.446 1.00 83.81 388 CYS A C 1
ATOM 3025 O O . CYS A 1 388 ? 3.516 6.262 -7.645 1.00 83.81 388 CYS A O 1
ATOM 3027 N N . LEU A 1 389 ? 4.658 7.040 -5.874 1.00 88.00 389 LEU A N 1
ATOM 3028 C CA . LEU A 1 389 ? 5.897 7.290 -6.620 1.00 88.00 389 LEU A CA 1
ATOM 3029 C C . LEU A 1 389 ? 6.499 5.996 -7.178 1.00 88.00 389 LEU A C 1
ATOM 3031 O O . LEU A 1 389 ? 6.920 5.974 -8.330 1.00 88.00 389 LEU A O 1
ATOM 3035 N N . GLN A 1 390 ? 6.488 4.908 -6.408 1.00 89.81 390 GLN A N 1
ATOM 3036 C CA . GLN A 1 390 ? 6.962 3.597 -6.859 1.00 89.81 390 GLN A CA 1
ATOM 3037 C C . GLN A 1 390 ? 6.110 3.044 -8.000 1.00 89.81 390 GLN A C 1
ATOM 3039 O O . GLN A 1 390 ? 6.655 2.590 -9.002 1.00 89.81 390 GLN A O 1
ATOM 3044 N N . ALA A 1 391 ? 4.783 3.134 -7.889 1.00 84.62 391 ALA A N 1
ATOM 3045 C CA . ALA A 1 391 ? 3.874 2.686 -8.935 1.00 84.62 391 ALA A CA 1
ATOM 3046 C C . ALA A 1 391 ? 4.062 3.495 -10.229 1.00 84.62 391 ALA A C 1
ATOM 3048 O O . ALA A 1 391 ? 4.115 2.920 -11.315 1.00 84.62 391 ALA A O 1
ATOM 3049 N N . ILE A 1 392 ? 4.225 4.819 -10.121 1.00 84.12 392 ILE A N 1
ATOM 3050 C CA . ILE A 1 392 ? 4.511 5.696 -11.264 1.00 84.12 392 ILE A CA 1
ATOM 3051 C C . ILE A 1 392 ? 5.881 5.371 -11.874 1.00 84.12 392 ILE A C 1
ATOM 3053 O O . ILE A 1 392 ? 5.987 5.187 -13.085 1.00 84.12 392 ILE A O 1
ATOM 3057 N N . GLY A 1 393 ? 6.928 5.280 -11.052 1.00 87.06 393 GLY A N 1
ATOM 3058 C CA . GLY A 1 393 ? 8.290 5.000 -11.502 1.00 87.06 393 GLY A CA 1
ATOM 3059 C C . GLY A 1 393 ? 8.425 3.630 -12.164 1.00 87.06 393 GLY A C 1
ATOM 3060 O O . GLY A 1 393 ? 8.982 3.531 -13.257 1.00 87.06 393 GLY A O 1
ATOM 3061 N N . GLY A 1 394 ? 7.843 2.591 -11.560 1.00 86.56 394 GLY A N 1
ATOM 3062 C CA . GLY A 1 394 ? 7.811 1.235 -12.109 1.00 86.56 394 GLY A CA 1
ATOM 3063 C C . GLY A 1 394 ? 7.025 1.151 -13.417 1.00 86.56 394 GLY A C 1
ATOM 3064 O O . GLY A 1 394 ? 7.470 0.519 -14.373 1.00 86.56 394 GLY A O 1
ATOM 3065 N N . ALA A 1 395 ? 5.900 1.863 -13.513 1.00 83.75 395 ALA A N 1
ATOM 3066 C CA . ALA A 1 395 ? 5.145 1.956 -14.754 1.00 83.75 395 ALA A CA 1
ATOM 3067 C C . ALA A 1 395 ? 5.967 2.618 -15.871 1.00 83.75 395 ALA A C 1
ATOM 3069 O O . ALA A 1 395 ? 6.089 2.048 -16.957 1.00 83.75 395 ALA A O 1
ATOM 3070 N N . LEU A 1 396 ? 6.589 3.770 -15.599 1.00 84.50 396 LEU A N 1
ATOM 3071 C CA . LEU A 1 396 ? 7.457 4.466 -16.553 1.00 84.50 396 LEU A CA 1
ATOM 3072 C C . LEU A 1 396 ? 8.651 3.608 -16.984 1.00 84.50 396 LEU A C 1
ATOM 3074 O O . LEU A 1 396 ? 8.979 3.576 -18.169 1.00 84.50 396 LEU A O 1
ATOM 3078 N N . ALA A 1 397 ? 9.257 2.872 -16.050 1.00 85.44 397 ALA A N 1
ATOM 3079 C CA . ALA A 1 397 ? 10.338 1.943 -16.355 1.00 85.44 397 ALA A CA 1
ATOM 3080 C C . ALA A 1 397 ? 9.868 0.785 -17.254 1.00 85.44 397 ALA A C 1
ATOM 3082 O O . ALA A 1 397 ? 10.585 0.402 -18.173 1.00 85.44 397 ALA A O 1
ATOM 3083 N N . SER A 1 398 ? 8.651 0.269 -17.044 1.00 82.94 398 SER A N 1
ATOM 3084 C CA . SER A 1 398 ? 8.115 -0.876 -17.797 1.00 82.94 398 SER A CA 1
ATOM 3085 C C . SER A 1 398 ? 7.805 -0.589 -19.268 1.00 82.94 398 SER A C 1
ATOM 3087 O O . SER A 1 398 ? 7.828 -1.504 -20.090 1.00 82.94 398 SER A O 1
ATOM 3089 N N . VAL A 1 399 ? 7.511 0.669 -19.613 1.00 81.75 399 VAL A N 1
ATOM 3090 C CA . VAL A 1 399 ? 7.189 1.081 -20.991 1.00 81.75 399 VAL A CA 1
ATOM 3091 C C . VAL A 1 399 ? 8.372 1.720 -21.716 1.00 81.75 399 VAL A C 1
ATOM 3093 O O . VAL A 1 399 ? 8.263 2.025 -22.905 1.00 81.75 399 VAL A O 1
ATOM 3096 N N . ALA A 1 400 ? 9.481 1.956 -21.014 1.00 82.69 400 ALA A N 1
ATOM 3097 C CA . ALA A 1 400 ? 10.653 2.596 -21.582 1.00 82.69 400 ALA A CA 1
ATOM 3098 C C . ALA A 1 400 ? 11.320 1.694 -22.630 1.00 82.69 400 ALA A C 1
ATOM 3100 O O . ALA A 1 400 ? 11.603 0.525 -22.386 1.00 82.69 400 ALA A O 1
ATOM 3101 N N . THR A 1 401 ? 11.613 2.266 -23.798 1.00 81.69 401 THR A N 1
ATOM 3102 C CA . THR A 1 401 ? 12.341 1.590 -24.885 1.00 81.69 401 THR A CA 1
ATOM 3103 C C . THR A 1 401 ? 13.841 1.888 -24.867 1.00 81.69 401 THR A C 1
ATOM 3105 O O . THR A 1 401 ? 14.591 1.292 -25.632 1.00 81.69 401 THR A O 1
ATOM 3108 N N . THR A 1 402 ? 14.284 2.822 -24.020 1.00 84.25 402 THR A N 1
ATOM 3109 C CA . THR A 1 402 ? 15.690 3.210 -23.849 1.00 84.25 402 THR A CA 1
ATOM 3110 C C . THR A 1 402 ? 16.120 3.025 -22.397 1.00 84.25 402 THR A C 1
ATOM 3112 O O . THR A 1 402 ? 15.318 3.190 -21.473 1.00 84.25 402 THR A O 1
ATOM 3115 N N . LEU A 1 403 ? 17.407 2.734 -22.183 1.00 82.81 403 LEU A N 1
ATOM 3116 C CA . LEU A 1 403 ? 17.981 2.605 -20.841 1.00 82.81 403 LEU A CA 1
ATOM 3117 C C . LEU A 1 403 ? 17.845 3.905 -20.033 1.00 82.81 403 LEU A C 1
ATOM 3119 O O . LEU A 1 403 ? 17.578 3.864 -18.838 1.00 82.81 403 LEU A O 1
ATOM 3123 N N . GLU A 1 404 ? 17.969 5.064 -20.682 1.00 84.44 404 GLU A N 1
ATOM 3124 C CA . GLU A 1 404 ? 17.772 6.364 -20.036 1.00 84.44 404 GLU A CA 1
ATOM 3125 C C . GLU A 1 404 ? 16.330 6.546 -19.534 1.00 84.44 404 GLU A C 1
ATOM 3127 O O . GLU A 1 404 ? 16.117 6.975 -18.398 1.00 84.44 404 GLU A O 1
ATOM 3132 N N . GLY A 1 405 ? 15.331 6.150 -20.333 1.00 82.94 405 GLY A N 1
ATOM 3133 C CA . GLY A 1 405 ? 13.928 6.162 -19.916 1.00 82.94 405 GLY A CA 1
ATOM 3134 C C . GLY A 1 405 ? 13.665 5.213 -18.744 1.00 82.94 405 GLY A C 1
ATOM 3135 O O . GLY A 1 405 ? 12.990 5.587 -17.783 1.00 82.94 405 GLY A O 1
ATOM 3136 N N . ALA A 1 406 ? 14.265 4.019 -18.777 1.00 84.69 406 ALA A N 1
ATOM 3137 C CA . ALA A 1 406 ? 14.178 3.055 -17.686 1.00 84.69 406 ALA A CA 1
ATOM 3138 C C . ALA A 1 406 ? 14.847 3.586 -16.407 1.00 84.69 406 ALA A C 1
ATOM 3140 O O . ALA A 1 406 ? 14.272 3.483 -15.325 1.00 84.69 406 ALA A O 1
ATOM 3141 N N . ASN A 1 407 ? 16.028 4.206 -16.510 1.00 88.31 407 ASN A N 1
ATOM 3142 C CA . ASN A 1 407 ? 16.720 4.859 -15.392 1.00 88.31 407 ASN A CA 1
ATOM 3143 C C . ASN A 1 407 ? 15.887 6.001 -14.805 1.00 88.31 407 ASN A C 1
ATOM 3145 O O . ASN A 1 407 ? 15.803 6.140 -13.590 1.00 88.31 407 ASN A O 1
ATOM 3149 N N . ARG A 1 408 ? 15.212 6.796 -15.643 1.00 86.69 408 ARG A N 1
ATOM 3150 C CA . ARG A 1 408 ? 14.318 7.859 -15.168 1.00 86.69 408 ARG A CA 1
ATOM 3151 C C . ARG A 1 408 ? 13.145 7.298 -14.361 1.00 86.69 408 ARG A C 1
ATOM 3153 O O . ARG A 1 408 ? 12.845 7.832 -13.296 1.00 86.69 408 ARG A O 1
ATOM 3160 N N . GLY A 1 409 ? 12.516 6.217 -14.829 1.00 86.94 409 GLY A N 1
ATOM 3161 C CA . GLY A 1 409 ? 11.493 5.494 -14.064 1.00 86.94 409 GLY A CA 1
ATOM 3162 C C . GLY A 1 409 ? 12.044 4.915 -12.755 1.00 86.94 409 GLY A C 1
ATOM 3163 O O . GLY A 1 409 ? 11.453 5.110 -11.693 1.00 86.94 409 GLY A O 1
ATOM 3164 N N . GLY A 1 410 ? 13.231 4.303 -12.813 1.00 89.31 410 GLY A N 1
ATOM 3165 C CA . GLY A 1 410 ? 13.969 3.800 -11.651 1.00 89.31 410 GLY A CA 1
ATOM 3166 C C . GLY A 1 410 ? 14.265 4.881 -10.607 1.00 89.31 410 GLY A C 1
ATOM 3167 O O . GLY A 1 410 ? 14.021 4.662 -9.427 1.00 89.31 410 GLY A O 1
ATOM 3168 N N . ASN A 1 411 ? 14.672 6.082 -11.025 1.00 90.56 411 ASN A N 1
ATOM 3169 C CA . ASN A 1 411 ? 14.933 7.218 -10.135 1.00 90.56 411 ASN A CA 1
ATOM 3170 C C . ASN A 1 411 ? 13.661 7.728 -9.439 1.00 90.56 411 ASN A C 1
ATOM 3172 O O . ASN A 1 411 ? 13.699 8.096 -8.265 1.00 90.56 411 ASN A O 1
ATOM 3176 N N . ILE A 1 412 ? 12.519 7.732 -10.135 1.00 89.88 412 ILE A N 1
ATOM 3177 C CA . ILE A 1 412 ? 11.224 8.086 -9.528 1.00 89.88 412 ILE A CA 1
ATOM 3178 C C . ILE A 1 412 ? 10.819 7.025 -8.494 1.00 89.88 412 ILE A C 1
ATOM 3180 O O . ILE A 1 412 ? 10.369 7.363 -7.398 1.00 89.88 412 ILE A O 1
ATOM 3184 N N . MET A 1 413 ? 11.035 5.746 -8.808 1.00 90.31 413 MET A N 1
ATOM 3185 C CA . MET A 1 413 ? 10.789 4.642 -7.881 1.00 90.31 413 MET A CA 1
ATOM 3186 C C . MET A 1 413 ? 11.708 4.713 -6.650 1.00 90.31 413 MET A C 1
ATOM 3188 O O . MET A 1 413 ? 11.236 4.566 -5.521 1.00 90.31 413 MET A O 1
ATOM 3192 N N . LEU A 1 414 ? 12.991 5.032 -6.855 1.00 92.88 414 LEU A N 1
ATOM 3193 C CA . LEU A 1 414 ? 13.983 5.267 -5.806 1.00 92.88 414 LEU A CA 1
ATOM 3194 C C . LEU A 1 414 ? 13.559 6.410 -4.875 1.00 92.88 414 LEU A C 1
ATOM 3196 O O . LEU A 1 414 ? 13.655 6.260 -3.661 1.00 92.88 414 LEU A O 1
ATOM 3200 N N . ALA A 1 415 ? 13.026 7.516 -5.405 1.00 92.00 415 ALA A N 1
ATOM 3201 C CA . ALA A 1 415 ? 12.520 8.614 -4.578 1.00 92.00 415 ALA A CA 1
ATOM 3202 C C . ALA A 1 415 ? 11.417 8.146 -3.610 1.00 92.00 415 ALA A C 1
ATOM 3204 O O . ALA A 1 415 ? 11.436 8.503 -2.430 1.00 92.00 415 ALA A O 1
ATOM 3205 N N . GLY A 1 416 ? 10.495 7.297 -4.079 1.00 90.12 416 GLY A N 1
ATOM 3206 C CA . GLY A 1 416 ? 9.486 6.671 -3.222 1.00 90.12 416 GLY A CA 1
ATOM 3207 C C . GLY A 1 416 ? 10.111 5.790 -2.138 1.00 90.12 416 GLY A C 1
ATOM 3208 O O . GLY A 1 416 ? 9.781 5.930 -0.962 1.00 90.12 416 GLY A O 1
ATOM 3209 N N . ILE A 1 417 ? 11.071 4.937 -2.504 1.00 93.00 417 ILE A N 1
ATOM 3210 C CA . ILE A 1 417 ? 11.786 4.063 -1.558 1.00 93.00 417 ILE A CA 1
ATOM 3211 C C . ILE A 1 417 ? 12.543 4.867 -0.494 1.00 93.00 417 ILE A C 1
ATOM 3213 O O . ILE A 1 417 ? 12.496 4.505 0.677 1.00 93.00 417 ILE A O 1
ATOM 3217 N N . VAL A 1 418 ? 13.181 5.985 -0.853 1.00 94.56 418 VAL A N 1
ATOM 3218 C CA . VAL A 1 418 ? 13.892 6.852 0.103 1.00 94.56 418 VAL A CA 1
ATOM 3219 C C . VAL A 1 418 ? 12.923 7.514 1.087 1.00 94.56 418 VAL A C 1
ATOM 3221 O O . VAL A 1 418 ? 13.201 7.550 2.288 1.00 94.56 418 VAL A O 1
ATOM 3224 N N . ILE A 1 419 ? 11.768 7.999 0.615 1.00 90.25 419 ILE A N 1
ATOM 3225 C CA . ILE A 1 419 ? 10.717 8.553 1.487 1.00 90.25 419 ILE A CA 1
ATOM 3226 C C . ILE A 1 419 ? 10.211 7.481 2.459 1.00 90.25 419 ILE A C 1
ATOM 3228 O O . ILE A 1 419 ? 10.090 7.740 3.659 1.00 90.25 419 ILE A O 1
ATOM 3232 N N . GLN A 1 420 ? 9.959 6.271 1.960 1.00 92.81 420 GLN A N 1
ATOM 3233 C CA . GLN A 1 420 ? 9.529 5.140 2.778 1.00 92.81 420 GLN A CA 1
ATOM 3234 C C . GLN A 1 420 ? 10.593 4.737 3.806 1.00 92.81 420 GLN A C 1
ATOM 3236 O O . GLN A 1 420 ? 10.271 4.563 4.981 1.00 92.81 420 GLN A O 1
ATOM 3241 N N . LEU A 1 421 ? 11.864 4.652 3.403 1.00 94.25 421 LEU A N 1
ATOM 3242 C CA . LEU A 1 421 ? 12.990 4.356 4.289 1.00 94.25 421 LEU A CA 1
ATOM 3243 C C . LEU A 1 421 ? 13.092 5.392 5.414 1.00 94.25 421 LEU A C 1
ATOM 3245 O O . LEU A 1 421 ? 13.209 5.019 6.580 1.00 94.25 421 LEU A O 1
ATOM 3249 N N . ALA A 1 422 ? 12.998 6.684 5.089 1.00 92.50 422 ALA A N 1
ATOM 3250 C CA . ALA A 1 422 ? 13.015 7.752 6.085 1.00 92.50 422 ALA A CA 1
ATOM 3251 C C . ALA A 1 422 ? 11.830 7.644 7.063 1.00 92.50 422 ALA A C 1
ATOM 3253 O O . ALA A 1 422 ? 12.004 7.825 8.271 1.00 92.50 422 ALA A O 1
ATOM 3254 N N . ALA A 1 423 ? 10.636 7.306 6.563 1.00 88.38 423 ALA A N 1
ATOM 3255 C CA . ALA A 1 423 ? 9.444 7.111 7.383 1.00 88.38 423 ALA A CA 1
ATOM 3256 C C . ALA A 1 423 ? 9.586 5.917 8.344 1.00 88.38 423 ALA A C 1
ATOM 3258 O O . ALA A 1 423 ? 9.306 6.061 9.536 1.00 88.38 423 ALA A O 1
ATOM 3259 N N . VAL A 1 424 ? 10.060 4.765 7.857 1.00 91.19 424 VAL A N 1
ATOM 3260 C CA . VAL A 1 424 ? 10.294 3.562 8.677 1.00 91.19 424 VAL A CA 1
ATOM 3261 C C . VAL A 1 424 ? 11.402 3.803 9.702 1.00 91.19 424 VAL A C 1
ATOM 3263 O O . VAL A 1 424 ? 11.209 3.506 10.878 1.00 91.19 424 VAL A O 1
ATOM 3266 N N . ALA A 1 425 ? 12.516 4.425 9.308 1.00 93.81 425 ALA A N 1
ATOM 3267 C CA . ALA A 1 425 ? 13.607 4.748 10.226 1.00 93.81 425 ALA A CA 1
ATOM 3268 C C . ALA A 1 425 ? 13.149 5.693 11.350 1.00 93.81 425 ALA A C 1
ATOM 3270 O O . ALA A 1 425 ? 13.458 5.475 12.523 1.00 93.81 425 ALA A O 1
ATOM 3271 N N . LEU A 1 426 ? 12.361 6.724 11.024 1.00 90.81 426 LEU A N 1
ATOM 3272 C CA . LEU A 1 426 ? 11.786 7.616 12.031 1.00 90.81 426 LEU A CA 1
ATOM 3273 C C . LEU A 1 426 ? 10.790 6.881 12.942 1.00 90.81 426 LEU A C 1
ATOM 3275 O O . LEU A 1 426 ? 10.783 7.109 14.154 1.00 90.81 426 LEU A O 1
ATOM 3279 N N . PHE A 1 427 ? 9.966 5.991 12.388 1.00 89.50 427 PHE A N 1
ATOM 3280 C CA . PHE A 1 427 ? 9.068 5.146 13.173 1.00 89.50 427 PHE A CA 1
ATOM 3281 C C . PHE A 1 427 ? 9.837 4.250 14.157 1.00 89.50 427 PHE A C 1
ATOM 3283 O O . PHE A 1 427 ? 9.445 4.155 15.324 1.00 89.50 427 PHE A O 1
ATO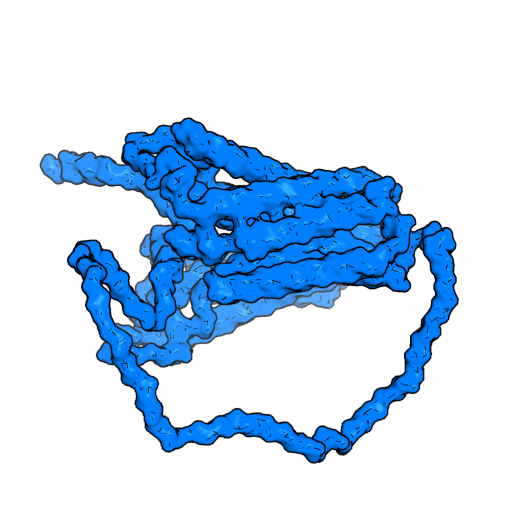M 3290 N N . ASP A 1 428 ? 10.949 3.651 13.732 1.00 92.25 428 ASP A N 1
ATOM 3291 C CA . ASP A 1 428 ? 11.808 2.826 14.583 1.00 92.25 428 ASP A CA 1
ATOM 3292 C C . ASP A 1 428 ? 12.460 3.638 15.697 1.00 92.25 428 ASP A C 1
ATOM 3294 O O . ASP A 1 428 ? 12.395 3.244 16.862 1.00 92.25 428 ASP A O 1
ATOM 3298 N N . LEU A 1 429 ? 12.999 4.819 15.383 1.00 92.62 429 LEU A N 1
ATOM 3299 C CA . LEU A 1 429 ? 13.564 5.728 16.383 1.00 92.62 429 LEU A CA 1
ATOM 3300 C C . LEU A 1 429 ? 12.540 6.088 17.466 1.00 92.62 429 LEU A C 1
ATOM 3302 O O . LEU A 1 429 ? 12.849 6.044 18.657 1.00 92.62 429 LEU A O 1
ATOM 3306 N N . LEU A 1 430 ? 11.300 6.391 17.074 1.00 89.00 430 LEU A N 1
ATOM 3307 C CA . LEU A 1 430 ? 10.220 6.690 18.015 1.00 89.00 430 LEU A CA 1
ATOM 3308 C C . LEU A 1 430 ? 9.772 5.463 18.818 1.00 89.00 430 LEU A C 1
ATOM 3310 O O . LEU A 1 430 ? 9.398 5.601 19.984 1.00 89.00 430 LEU A O 1
ATOM 3314 N N . SER A 1 431 ? 9.787 4.279 18.204 1.00 88.50 431 SER A N 1
ATOM 3315 C CA . SER A 1 431 ? 9.441 3.011 18.855 1.00 88.50 431 SER A CA 1
ATOM 3316 C C . SER A 1 431 ? 10.469 2.637 19.920 1.00 88.50 431 SER A C 1
ATOM 3318 O O . SER A 1 431 ? 10.103 2.312 21.052 1.00 88.50 431 SER A O 1
ATOM 3320 N N . ILE A 1 432 ? 11.756 2.747 19.579 1.00 90.62 432 ILE A N 1
ATOM 3321 C CA . ILE A 1 432 ? 12.884 2.533 20.488 1.00 90.62 432 ILE A CA 1
ATOM 3322 C C . ILE A 1 432 ? 12.846 3.568 21.609 1.00 90.62 432 ILE A C 1
ATOM 3324 O O . ILE A 1 432 ? 12.948 3.205 22.779 1.00 90.62 432 ILE A O 1
ATOM 3328 N N . GLU A 1 433 ? 12.638 4.846 21.286 1.00 88.88 433 GLU A N 1
ATOM 3329 C CA . GLU A 1 433 ? 12.538 5.898 22.293 1.00 88.88 433 GLU A CA 1
ATOM 3330 C C . GLU A 1 433 ? 11.404 5.625 23.290 1.00 88.88 433 GLU A C 1
ATOM 3332 O O . GLU A 1 433 ? 11.610 5.738 24.501 1.00 88.88 433 GLU A O 1
ATOM 3337 N N . PHE A 1 434 ? 10.225 5.232 22.804 1.00 86.25 434 PHE A N 1
ATOM 3338 C CA . PHE A 1 434 ? 9.106 4.847 23.659 1.00 86.25 434 PHE A CA 1
ATOM 3339 C C . PHE A 1 434 ? 9.474 3.668 24.574 1.00 86.25 434 PHE A C 1
ATOM 3341 O O . PHE A 1 434 ? 9.254 3.739 25.785 1.00 86.25 434 PHE A O 1
ATOM 3348 N N . ALA A 1 435 ? 10.085 2.615 24.022 1.00 86.81 435 ALA A N 1
ATOM 3349 C CA . ALA A 1 435 ? 10.495 1.440 24.786 1.00 86.81 435 ALA A CA 1
ATOM 3350 C C . ALA A 1 435 ? 11.548 1.779 25.858 1.00 86.81 435 ALA A C 1
ATOM 3352 O O . ALA A 1 435 ? 11.413 1.367 27.012 1.00 86.81 435 ALA A O 1
ATOM 3353 N N . VAL A 1 436 ? 12.565 2.575 25.518 1.00 87.00 436 VAL A N 1
ATOM 3354 C CA . VAL A 1 436 ? 13.616 3.015 26.449 1.00 87.00 436 VAL A CA 1
ATOM 3355 C C . VAL A 1 436 ? 13.029 3.892 27.552 1.00 87.00 436 VAL A C 1
ATOM 3357 O O . VAL A 1 436 ? 13.299 3.660 28.729 1.00 87.00 436 VAL A O 1
ATOM 3360 N N . ARG A 1 437 ? 12.177 4.865 27.213 1.00 84.38 437 ARG A N 1
ATOM 3361 C CA . ARG A 1 437 ? 11.553 5.758 28.202 1.00 84.38 437 ARG A CA 1
ATOM 3362 C C . ARG A 1 437 ? 10.626 5.025 29.157 1.00 84.38 437 ARG A C 1
ATOM 3364 O O . ARG A 1 437 ? 10.640 5.335 30.347 1.00 84.38 437 ARG A O 1
ATOM 3371 N N . PHE A 1 438 ? 9.861 4.057 28.657 1.00 82.88 438 PHE A N 1
ATOM 3372 C CA . PHE A 1 438 ? 9.030 3.202 29.497 1.00 82.88 438 PHE A CA 1
ATOM 3373 C C . PHE A 1 438 ? 9.886 2.303 30.405 1.00 82.88 438 PHE A C 1
ATOM 3375 O O . PHE A 1 438 ? 9.583 2.152 31.582 1.00 82.88 438 PHE A O 1
ATOM 3382 N N . THR A 1 439 ? 11.015 1.785 29.908 1.00 84.19 439 THR A N 1
ATOM 3383 C CA . THR A 1 439 ? 11.969 1.005 30.723 1.00 84.19 439 THR A CA 1
ATOM 3384 C C . THR A 1 439 ? 12.604 1.843 31.833 1.00 84.19 439 THR A C 1
ATOM 3386 O O . THR A 1 439 ? 12.754 1.372 32.957 1.00 84.19 439 THR A O 1
ATOM 3389 N N . LEU A 1 440 ? 12.967 3.091 31.526 1.00 82.81 440 LEU A N 1
ATOM 3390 C CA . LEU A 1 440 ? 13.630 4.011 32.452 1.00 82.81 440 LEU A CA 1
ATOM 3391 C C . LEU A 1 440 ? 12.651 4.827 33.312 1.00 82.81 440 LEU A C 1
ATOM 3393 O O . LEU A 1 440 ? 13.099 5.661 34.095 1.00 82.81 440 LEU A O 1
ATOM 3397 N N . ASN A 1 441 ? 11.335 4.629 33.160 1.00 76.94 441 ASN A N 1
ATOM 3398 C CA . ASN A 1 441 ? 10.285 5.411 33.820 1.00 76.94 441 ASN A CA 1
ATOM 3399 C C . ASN A 1 441 ? 10.462 6.940 33.676 1.00 76.94 441 ASN A C 1
ATOM 3401 O O . ASN A 1 441 ? 10.179 7.700 34.599 1.00 76.94 441 ASN A O 1
ATOM 3405 N N . ARG A 1 442 ? 10.914 7.405 32.500 1.00 76.88 442 ARG A N 1
ATOM 3406 C CA . ARG A 1 442 ? 11.129 8.834 32.193 1.00 76.88 442 ARG A CA 1
ATOM 3407 C C . ARG A 1 442 ? 10.054 9.371 31.232 1.00 76.88 442 ARG A C 1
ATOM 3409 O O . ARG A 1 442 ? 10.265 9.325 30.013 1.00 76.88 442 ARG A O 1
ATOM 3416 N N . PRO A 1 443 ? 8.906 9.870 31.731 1.00 73.81 443 PRO A N 1
ATOM 3417 C CA . PRO A 1 443 ? 7.860 10.421 30.871 1.00 73.81 443 PRO A CA 1
ATOM 3418 C C . PRO A 1 443 ? 8.356 11.664 30.112 1.00 73.81 443 PRO A C 1
ATOM 3420 O O . PRO A 1 443 ? 9.126 12.467 30.630 1.00 73.81 443 PRO A O 1
ATOM 3423 N N . VAL A 1 444 ? 7.932 11.817 28.853 1.00 67.56 444 VAL A N 1
ATOM 3424 C CA . VAL A 1 444 ? 8.204 13.002 28.011 1.00 67.56 444 VAL A CA 1
ATOM 3425 C C . VAL A 1 444 ? 7.396 14.199 28.499 1.00 67.56 444 VAL A C 1
ATOM 3427 O O . VAL A 1 444 ? 7.86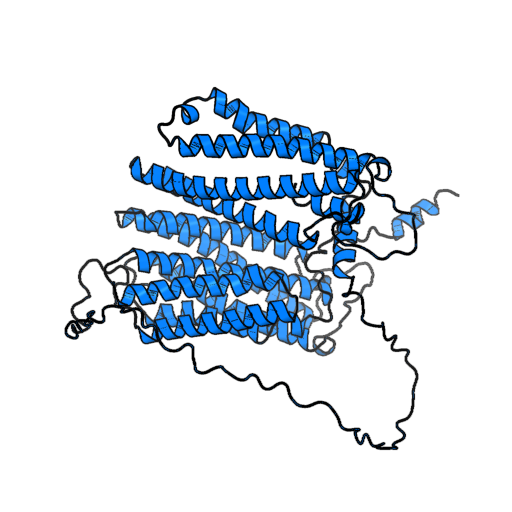2 15.333 28.463 1.00 67.56 444 VAL A O 1
ATOM 3430 N N . ARG A 1 445 ? 6.150 13.941 28.900 1.00 66.00 445 ARG A N 1
ATOM 3431 C CA . ARG A 1 445 ? 5.198 14.952 29.348 1.00 66.00 445 ARG A CA 1
ATOM 3432 C C . ARG A 1 445 ? 4.927 14.735 30.826 1.00 66.00 445 ARG A C 1
ATOM 3434 O O . ARG A 1 445 ? 4.478 13.656 31.206 1.00 66.00 445 ARG A O 1
ATOM 3441 N N . ASN A 1 446 ? 5.140 15.770 31.634 1.00 58.41 446 ASN A N 1
ATOM 3442 C CA . ASN A 1 446 ? 4.582 15.813 32.978 1.00 58.41 446 ASN A CA 1
ATOM 3443 C C . ASN A 1 446 ? 3.064 15.935 32.828 1.00 58.41 446 ASN A C 1
ATOM 3445 O O . ASN A 1 446 ? 2.557 16.986 32.440 1.00 58.41 446 ASN A O 1
ATOM 3449 N N . LEU A 1 447 ? 2.334 14.843 33.057 1.00 55.53 447 LEU A N 1
ATOM 3450 C CA . LEU A 1 447 ? 0.883 14.915 33.170 1.00 55.53 447 LEU A CA 1
ATOM 3451 C C . LEU A 1 447 ? 0.569 15.733 34.424 1.00 55.53 447 LEU A C 1
ATOM 3453 O O . LEU A 1 447 ? 0.714 15.250 35.544 1.00 55.53 447 LEU A O 1
ATOM 3457 N N . GLN A 1 448 ? 0.143 16.976 34.210 1.00 47.06 448 GLN A N 1
ATOM 3458 C CA . GLN A 1 448 ? -0.170 17.972 35.240 1.00 47.06 448 GLN A CA 1
ATOM 3459 C C . GLN A 1 448 ? -1.257 17.497 36.231 1.00 47.06 448 GLN A C 1
ATOM 3461 O O . GLN A 1 448 ? -1.374 18.050 37.316 1.00 47.06 448 GLN A O 1
ATOM 3466 N N . ASN A 1 449 ? -1.972 16.407 35.909 1.00 45.12 449 ASN A N 1
ATOM 3467 C CA . ASN A 1 449 ? -3.141 15.918 36.648 1.00 45.12 449 ASN A CA 1
ATOM 3468 C C . ASN A 1 449 ? -2.966 14.528 37.299 1.00 45.12 449 ASN A C 1
ATOM 3470 O O . ASN A 1 449 ? -3.940 13.790 37.424 1.00 45.12 449 ASN A O 1
ATOM 3474 N N . GLY A 1 450 ? -1.752 14.117 37.689 1.00 47.62 450 GLY A N 1
ATOM 3475 C CA . GLY A 1 450 ? -1.554 12.959 38.589 1.00 47.62 450 GLY A CA 1
ATOM 3476 C C . GLY A 1 450 ? -2.021 11.587 38.067 1.00 47.62 450 GLY A C 1
ATOM 3477 O O . GLY A 1 450 ? -2.013 10.604 38.810 1.00 47.62 450 GLY A O 1
ATOM 3478 N N . MET A 1 451 ? -2.408 11.492 36.795 1.00 47.94 451 MET A N 1
ATOM 3479 C CA . MET A 1 451 ? -2.838 10.257 36.150 1.00 47.94 451 MET A CA 1
ATOM 3480 C C . MET A 1 451 ? -1.591 9.442 35.809 1.00 47.94 451 MET A C 1
ATOM 3482 O O . MET A 1 451 ? -1.061 9.532 34.708 1.00 47.94 451 MET A O 1
ATOM 3486 N N . LYS A 1 452 ? -1.062 8.723 36.803 1.00 52.53 452 LYS A N 1
ATOM 3487 C CA . LYS A 1 452 ? 0.077 7.818 36.623 1.00 52.53 452 LYS A CA 1
ATOM 3488 C C . LYS A 1 452 ? -0.258 6.792 35.536 1.00 52.53 452 LYS A C 1
ATOM 3490 O O . LYS A 1 452 ? -1.387 6.294 35.504 1.00 52.53 452 LYS A O 1
ATOM 3495 N N . SER A 1 453 ? 0.723 6.449 34.697 1.00 55.47 453 SER A N 1
ATOM 3496 C CA . SER A 1 453 ? 0.689 5.255 33.850 1.00 55.47 453 SER A CA 1
ATOM 3497 C C . SER A 1 453 ? 0.012 4.086 34.567 1.00 55.47 453 SER A C 1
ATOM 3499 O O . SER A 1 453 ? 0.342 3.766 35.713 1.00 55.47 453 SER A O 1
ATOM 3501 N N . ARG A 1 454 ? -0.918 3.416 33.872 1.00 60.47 454 ARG A N 1
ATOM 3502 C CA . ARG A 1 454 ? -1.642 2.242 34.394 1.00 60.47 454 ARG A CA 1
ATOM 3503 C C . ARG A 1 454 ? -0.675 1.109 34.783 1.00 60.47 454 ARG A C 1
ATOM 3505 O O . ARG A 1 454 ? -1.047 0.228 35.551 1.00 60.47 454 ARG A O 1
ATOM 3512 N N . PHE A 1 455 ? 0.553 1.146 34.257 1.00 65.81 455 PHE A N 1
ATOM 3513 C CA . PHE A 1 455 ? 1.594 0.140 34.433 1.00 65.81 455 PHE A CA 1
ATOM 3514 C C . PHE A 1 455 ? 2.939 0.800 34.776 1.00 65.81 455 PHE A C 1
ATOM 3516 O O . PHE A 1 455 ? 3.444 1.628 34.022 1.00 65.81 455 PHE A O 1
ATOM 3523 N N . GLY A 1 456 ? 3.548 0.439 35.908 1.00 64.56 456 GLY A N 1
ATOM 3524 C CA . GLY A 1 456 ? 4.806 1.050 36.378 1.00 64.56 456 GLY A CA 1
ATOM 3525 C C . GLY A 1 456 ? 6.091 0.374 35.877 1.00 64.56 456 GLY A C 1
ATOM 3526 O O . GLY A 1 456 ? 7.190 0.825 36.197 1.00 64.56 456 GLY A O 1
ATOM 3527 N N . SER A 1 457 ? 5.975 -0.753 35.167 1.00 74.81 457 SER A N 1
ATOM 3528 C CA . SER A 1 457 ? 7.110 -1.527 34.641 1.00 74.81 457 SER A CA 1
ATOM 3529 C C . SER A 1 457 ? 6.652 -2.560 33.607 1.00 74.81 457 SER A C 1
ATOM 3531 O O . SER A 1 457 ? 5.509 -3.021 33.649 1.00 74.81 457 SER A O 1
ATOM 3533 N N . TRP A 1 458 ? 7.562 -3.029 32.750 1.00 77.56 458 TRP A N 1
ATOM 3534 C CA . TRP A 1 458 ? 7.327 -4.152 31.834 1.00 77.56 458 TRP A CA 1
ATOM 3535 C C . TRP A 1 458 ? 6.791 -5.410 32.525 1.00 77.56 458 TRP A C 1
ATOM 3537 O O . TRP A 1 458 ? 5.951 -6.098 31.957 1.00 77.56 458 TRP A O 1
ATOM 3547 N N . LYS A 1 459 ? 7.212 -5.680 33.770 1.00 77.25 459 LYS A N 1
ATOM 3548 C CA . LYS A 1 459 ? 6.741 -6.842 34.550 1.00 77.25 459 LYS A CA 1
ATOM 3549 C C . LYS A 1 459 ? 5.263 -6.755 34.942 1.00 77.25 459 LYS A C 1
ATOM 3551 O O . LYS A 1 459 ? 4.652 -7.774 35.232 1.00 77.25 459 LYS A O 1
ATOM 3556 N N . SER A 1 460 ? 4.707 -5.543 34.972 1.00 73.94 460 SER A N 1
ATOM 3557 C CA . SER A 1 460 ? 3.295 -5.305 35.296 1.00 73.94 460 SER A CA 1
ATOM 3558 C C . SER A 1 460 ? 2.372 -5.409 34.079 1.00 73.94 460 SER A C 1
ATOM 3560 O O . SER A 1 460 ? 1.154 -5.416 34.237 1.00 73.94 460 SER A O 1
ATOM 3562 N N . LEU A 1 461 ? 2.936 -5.499 32.868 1.00 78.75 461 LEU A N 1
ATOM 3563 C CA . LEU A 1 461 ? 2.161 -5.655 31.645 1.00 78.75 461 LEU A CA 1
ATOM 3564 C C . LEU A 1 461 ? 1.744 -7.119 31.446 1.00 78.75 461 LEU A C 1
ATOM 3566 O O . LEU A 1 461 ? 2.508 -8.032 31.765 1.00 78.75 461 LEU A O 1
ATOM 3570 N N . PRO A 1 462 ? 0.573 -7.371 30.836 1.00 80.75 462 PRO A N 1
ATOM 3571 C CA . PRO A 1 462 ? 0.247 -8.691 30.317 1.00 80.75 462 PRO A CA 1
ATOM 3572 C C . PRO A 1 462 ? 1.338 -9.150 29.350 1.00 80.75 462 PRO A C 1
ATOM 3574 O O . PRO A 1 462 ? 1.741 -8.375 28.482 1.00 80.75 462 PRO A O 1
ATOM 3577 N N . MET A 1 463 ? 1.763 -10.412 29.455 1.00 80.06 463 MET A N 1
ATOM 3578 C CA . MET A 1 463 ? 2.878 -10.988 28.685 1.00 80.06 463 MET A CA 1
ATOM 3579 C C . MET A 1 463 ? 2.773 -10.745 27.169 1.00 80.06 463 MET A C 1
ATOM 3581 O O . MET A 1 463 ? 3.786 -10.616 26.487 1.00 80.06 463 MET A O 1
ATOM 3585 N N . GLY A 1 464 ? 1.553 -10.614 26.638 1.00 83.50 464 GLY A N 1
ATOM 3586 C CA . GLY A 1 464 ? 1.324 -10.329 25.225 1.00 83.50 464 GLY A CA 1
ATOM 3587 C C . GLY A 1 464 ? 1.897 -8.993 24.735 1.00 83.50 464 GLY A C 1
ATOM 3588 O O . GLY A 1 464 ? 2.393 -8.919 23.616 1.00 83.50 464 GLY A O 1
ATOM 3589 N N . VAL A 1 465 ? 1.910 -7.944 25.558 1.00 84.19 465 VAL A N 1
ATOM 3590 C CA . VAL A 1 465 ? 2.411 -6.620 25.147 1.00 84.19 465 VAL A CA 1
ATOM 3591 C C . VAL A 1 465 ? 3.921 -6.610 24.865 1.00 84.19 465 VAL A C 1
ATOM 3593 O O . VAL A 1 465 ? 4.296 -6.180 23.773 1.00 84.19 465 VAL A O 1
ATOM 3596 N N . PRO A 1 466 ? 4.804 -7.087 25.769 1.00 85.81 466 PRO A N 1
ATOM 3597 C CA . PRO A 1 466 ? 6.234 -7.170 25.477 1.00 85.81 466 PRO A CA 1
ATOM 3598 C C . PRO A 1 466 ? 6.542 -8.130 24.324 1.00 85.81 466 PRO A C 1
ATOM 3600 O O . PRO A 1 466 ? 7.393 -7.811 23.499 1.00 85.81 466 PRO A O 1
ATOM 3603 N N . LEU A 1 467 ? 5.819 -9.252 24.202 1.00 88.56 467 LEU A N 1
ATOM 3604 C CA . LEU A 1 467 ? 5.944 -10.159 23.052 1.00 88.56 467 LEU A CA 1
ATOM 3605 C C . LEU A 1 467 ? 5.590 -9.454 21.734 1.00 88.56 467 LEU A C 1
ATOM 3607 O O . LEU A 1 467 ? 6.276 -9.640 20.734 1.00 88.56 467 LEU A O 1
ATOM 3611 N N . MET A 1 468 ? 4.559 -8.605 21.727 1.00 90.44 468 MET A N 1
ATOM 3612 C CA . MET A 1 468 ? 4.203 -7.833 20.538 1.00 90.44 468 MET A CA 1
ATOM 3613 C C . MET A 1 468 ? 5.252 -6.771 20.208 1.00 90.44 468 MET A C 1
ATOM 3615 O O . MET A 1 468 ? 5.586 -6.592 19.043 1.00 90.44 468 MET A O 1
ATOM 3619 N N . MET A 1 469 ? 5.776 -6.067 21.214 1.00 90.25 469 MET A N 1
ATOM 3620 C CA . MET A 1 469 ? 6.857 -5.096 21.015 1.00 90.25 469 MET A CA 1
ATOM 3621 C C . MET A 1 469 ? 8.108 -5.768 20.438 1.00 90.25 469 MET A C 1
ATOM 3623 O O . MET A 1 469 ? 8.727 -5.213 19.536 1.00 90.25 469 MET A O 1
ATOM 3627 N N . LEU A 1 470 ? 8.434 -6.980 20.900 1.00 91.50 470 LEU A N 1
ATOM 3628 C CA . LEU A 1 470 ? 9.508 -7.792 20.331 1.00 91.50 470 LEU A CA 1
ATOM 3629 C C . LEU A 1 470 ? 9.216 -8.171 18.873 1.00 91.50 470 LEU A C 1
ATOM 3631 O O . LEU A 1 470 ? 10.078 -7.997 18.018 1.00 91.50 470 LEU A O 1
ATOM 3635 N N . GLY A 1 471 ? 7.998 -8.630 18.573 1.00 92.44 471 GLY A N 1
ATOM 3636 C CA . GLY A 1 471 ? 7.582 -8.935 17.202 1.00 92.44 471 GLY A CA 1
ATOM 3637 C C . GLY A 1 471 ? 7.649 -7.716 16.275 1.00 92.44 471 GLY A C 1
ATOM 3638 O O . GLY A 1 471 ? 8.149 -7.821 15.160 1.00 92.44 471 GLY A O 1
ATOM 3639 N N . LEU A 1 472 ? 7.216 -6.541 16.744 1.00 92.62 472 LEU A N 1
ATOM 3640 C CA . LEU A 1 472 ? 7.344 -5.286 15.999 1.00 92.62 472 LEU A CA 1
ATOM 3641 C C . LEU A 1 472 ? 8.807 -4.924 15.740 1.00 92.62 472 LEU A C 1
ATOM 3643 O O . LEU A 1 472 ? 9.118 -4.541 14.622 1.00 92.62 472 LEU A O 1
ATOM 3647 N N . ALA A 1 473 ? 9.686 -5.075 16.734 1.00 93.81 473 ALA A N 1
ATOM 3648 C CA . ALA A 1 473 ? 11.108 -4.766 16.594 1.00 93.81 473 ALA A CA 1
ATOM 3649 C C . ALA A 1 473 ? 11.823 -5.712 15.615 1.00 93.81 473 ALA A C 1
ATOM 3651 O O . ALA A 1 473 ? 12.647 -5.271 14.820 1.00 93.81 473 ALA A O 1
ATOM 3652 N N . ILE A 1 474 ? 11.495 -7.010 15.639 1.00 94.88 474 ILE A N 1
ATOM 3653 C CA . ILE A 1 474 ? 12.041 -7.978 14.677 1.00 94.88 474 ILE A CA 1
ATOM 3654 C C . ILE A 1 474 ? 11.546 -7.640 13.268 1.00 94.88 474 ILE A C 1
ATOM 3656 O O . ILE A 1 474 ? 12.353 -7.517 12.349 1.00 94.88 474 ILE A O 1
ATOM 3660 N N . ALA A 1 475 ? 10.235 -7.455 13.087 1.00 94.88 475 ALA A N 1
ATOM 3661 C CA . ALA A 1 475 ? 9.675 -7.136 11.777 1.00 94.88 475 ALA A CA 1
ATOM 3662 C C . ALA A 1 475 ? 10.228 -5.813 11.225 1.00 94.88 475 ALA A C 1
ATOM 3664 O O . ALA A 1 475 ? 10.587 -5.750 10.050 1.00 94.88 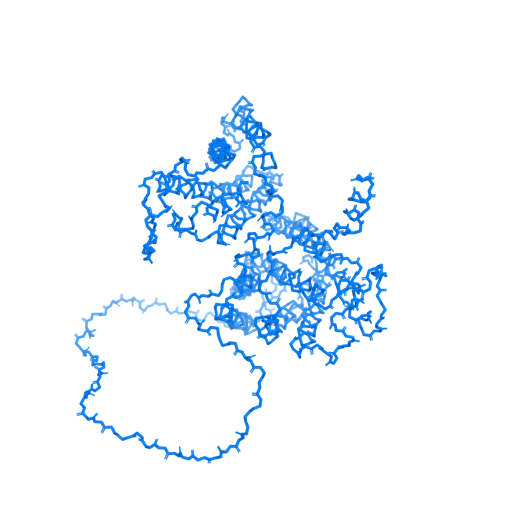475 ALA A O 1
ATOM 3665 N N . SER A 1 476 ? 10.345 -4.782 12.067 1.00 94.06 476 SER A N 1
ATOM 3666 C CA . SER A 1 476 ? 10.845 -3.476 11.644 1.00 94.06 476 SER A CA 1
ATOM 3667 C C . SER A 1 476 ? 12.319 -3.504 11.261 1.00 94.06 476 SER A C 1
ATOM 3669 O O . SER A 1 476 ? 12.672 -2.974 10.212 1.00 94.06 476 SER A O 1
ATOM 3671 N N . LEU A 1 477 ? 13.154 -4.231 12.011 1.00 94.94 477 LEU A N 1
ATOM 3672 C CA . LEU A 1 477 ? 14.564 -4.429 11.680 1.00 94.94 477 LEU A CA 1
ATOM 3673 C C . LEU A 1 477 ? 14.745 -5.048 10.286 1.00 94.94 477 LEU A C 1
ATOM 3675 O O . LEU A 1 477 ? 15.540 -4.552 9.492 1.00 94.94 477 LEU A O 1
ATOM 3679 N N . PHE A 1 478 ? 14.005 -6.112 9.963 1.00 95.44 478 PHE A N 1
ATOM 3680 C CA . PHE A 1 478 ? 14.120 -6.759 8.651 1.00 95.44 478 PHE A CA 1
ATOM 3681 C C . PHE A 1 478 ? 13.578 -5.884 7.513 1.00 95.44 478 PHE A C 1
ATOM 3683 O O . PHE A 1 478 ? 14.178 -5.841 6.439 1.00 95.44 478 PHE A O 1
ATOM 3690 N N . ILE A 1 479 ? 12.499 -5.132 7.745 1.00 94.38 479 ILE A N 1
ATOM 3691 C CA . ILE A 1 479 ? 11.990 -4.158 6.767 1.00 94.38 479 ILE A CA 1
ATOM 3692 C C . ILE A 1 479 ? 13.000 -3.029 6.541 1.00 94.38 479 ILE A C 1
ATOM 3694 O O . ILE A 1 479 ? 13.185 -2.598 5.402 1.00 94.38 479 ILE A O 1
ATOM 3698 N N . LEU A 1 480 ? 13.686 -2.571 7.590 1.00 94.31 480 LEU A N 1
ATOM 3699 C CA . LEU A 1 480 ? 14.735 -1.564 7.483 1.00 94.31 480 LEU A CA 1
ATOM 3700 C C . LEU A 1 480 ? 15.923 -2.091 6.667 1.00 94.31 480 LEU A C 1
ATOM 3702 O O . LEU A 1 480 ? 16.371 -1.410 5.746 1.00 94.31 480 LEU A O 1
ATOM 3706 N N . ILE A 1 481 ? 16.379 -3.323 6.938 1.00 93.88 481 ILE A N 1
ATOM 3707 C CA . ILE A 1 481 ? 17.450 -3.988 6.172 1.00 93.88 481 ILE A CA 1
ATOM 3708 C C . ILE A 1 481 ? 17.087 -4.060 4.684 1.00 93.88 481 ILE A C 1
ATOM 3710 O O . ILE A 1 481 ? 17.884 -3.646 3.839 1.00 93.88 481 ILE A O 1
ATOM 3714 N N . ARG A 1 482 ? 15.871 -4.514 4.355 1.00 94.19 482 ARG A N 1
ATOM 3715 C CA . ARG A 1 482 ? 15.367 -4.521 2.974 1.00 94.19 482 ARG A CA 1
ATOM 3716 C C . ARG A 1 482 ? 15.345 -3.123 2.365 1.00 94.19 482 ARG A C 1
ATOM 3718 O O . ARG A 1 482 ? 15.774 -2.947 1.231 1.00 94.19 482 ARG A O 1
ATOM 3725 N N . SER A 1 483 ? 14.833 -2.132 3.093 1.00 93.19 483 SER A N 1
ATOM 3726 C CA . SER A 1 483 ? 14.690 -0.761 2.584 1.00 93.19 483 SER A CA 1
ATOM 3727 C C . SER A 1 483 ? 16.049 -0.144 2.239 1.00 93.19 483 SER A C 1
ATOM 3729 O O . SER A 1 483 ? 16.184 0.530 1.217 1.00 93.19 483 SER A O 1
ATOM 3731 N N . VAL A 1 484 ? 17.080 -0.430 3.041 1.00 94.31 484 VAL A N 1
ATOM 3732 C CA . VAL A 1 484 ? 18.468 -0.053 2.739 1.00 94.31 484 VAL A CA 1
ATOM 3733 C C . VAL A 1 484 ? 18.970 -0.792 1.499 1.00 94.31 484 VAL A C 1
ATOM 3735 O O . VAL A 1 484 ? 19.451 -0.141 0.575 1.00 94.31 484 VAL A O 1
ATOM 3738 N N . TYR A 1 485 ? 18.804 -2.118 1.429 1.00 92.94 485 TYR A N 1
ATOM 3739 C CA . TYR A 1 485 ? 19.195 -2.909 0.256 1.00 92.94 485 TYR A CA 1
ATOM 3740 C C . TYR A 1 485 ? 18.570 -2.370 -1.040 1.00 92.94 485 TYR A C 1
ATOM 3742 O O . TYR A 1 485 ? 19.294 -2.114 -1.997 1.00 92.94 485 TYR A O 1
ATOM 3750 N N . ARG A 1 486 ? 17.257 -2.102 -1.048 1.00 91.31 486 ARG A N 1
ATOM 3751 C CA . ARG A 1 486 ? 16.543 -1.568 -2.219 1.00 91.31 486 ARG A CA 1
ATOM 3752 C C . ARG A 1 486 ? 16.987 -0.176 -2.627 1.00 91.31 486 ARG A C 1
ATOM 3754 O O . ARG A 1 486 ? 17.038 0.126 -3.816 1.00 91.31 486 ARG A O 1
ATOM 3761 N N . THR A 1 487 ? 17.327 0.662 -1.652 1.00 92.38 487 THR A N 1
ATOM 3762 C CA . THR A 1 487 ? 17.894 1.981 -1.936 1.00 92.38 487 THR A CA 1
ATOM 3763 C C . THR A 1 487 ? 19.222 1.830 -2.674 1.00 92.38 487 THR A C 1
ATOM 3765 O O . THR A 1 487 ? 19.427 2.479 -3.696 1.00 92.38 487 THR A O 1
ATOM 3768 N N . ILE A 1 488 ? 20.103 0.941 -2.204 1.00 90.75 488 ILE A N 1
ATOM 3769 C CA . ILE A 1 488 ? 21.410 0.710 -2.830 1.00 90.75 488 ILE A CA 1
ATOM 3770 C C . ILE A 1 488 ? 21.240 0.064 -4.216 1.00 90.75 488 ILE A C 1
ATOM 3772 O O . ILE A 1 488 ? 21.848 0.533 -5.171 1.00 90.75 488 ILE A O 1
ATOM 3776 N N . GLU A 1 489 ? 20.374 -0.943 -4.352 1.00 87.94 489 GLU A N 1
ATOM 3777 C CA . GLU A 1 489 ? 20.107 -1.642 -5.618 1.00 87.94 489 GLU A CA 1
ATOM 3778 C C . GLU A 1 489 ? 19.658 -0.688 -6.735 1.00 87.94 489 GLU A C 1
ATOM 3780 O O . GLU A 1 489 ? 20.190 -0.748 -7.837 1.00 87.94 489 GLU A O 1
ATOM 3785 N N . LEU A 1 490 ? 18.714 0.219 -6.462 1.00 86.75 490 LEU A N 1
ATOM 3786 C CA . LEU A 1 490 ? 18.217 1.153 -7.481 1.00 86.75 490 LEU A CA 1
ATOM 3787 C C . LEU A 1 490 ? 19.114 2.374 -7.685 1.00 86.75 490 LEU A C 1
ATOM 3789 O O . LEU A 1 490 ? 19.042 2.997 -8.740 1.00 86.75 490 LEU A O 1
ATOM 3793 N N . THR A 1 491 ? 19.968 2.700 -6.712 1.00 87.19 491 THR A N 1
ATOM 3794 C CA . THR A 1 491 ? 21.021 3.712 -6.900 1.00 87.19 491 THR A CA 1
ATOM 3795 C C . THR A 1 491 ? 22.121 3.194 -7.833 1.00 87.19 491 THR A C 1
ATOM 3797 O O . THR A 1 491 ? 22.670 3.969 -8.609 1.00 87.19 491 THR A O 1
ATOM 3800 N N . ASP A 1 492 ? 22.407 1.888 -7.793 1.00 84.50 492 ASP A N 1
ATOM 3801 C CA . ASP A 1 492 ? 23.370 1.203 -8.676 1.00 84.50 492 ASP A CA 1
ATOM 3802 C C . ASP A 1 492 ? 22.851 1.071 -10.129 1.00 84.50 492 ASP A C 1
ATOM 3804 O O . ASP A 1 492 ? 23.613 0.838 -11.067 1.00 84.50 492 ASP A O 1
ATOM 3808 N N . GLY A 1 493 ? 21.545 1.282 -10.338 1.00 81.75 493 GLY A N 1
ATOM 3809 C CA . GLY A 1 493 ? 20.891 1.262 -11.647 1.00 81.75 493 GLY A CA 1
ATOM 3810 C C . GLY A 1 493 ? 20.679 -0.146 -12.222 1.00 81.75 493 GLY A C 1
ATOM 3811 O O . GLY A 1 493 ? 21.048 -1.160 -11.634 1.00 81.75 493 GLY A O 1
ATOM 3812 N N . TRP A 1 494 ? 20.072 -0.227 -13.411 1.00 79.31 494 TRP A N 1
ATOM 3813 C CA . TRP A 1 494 ? 19.661 -1.508 -14.021 1.00 79.31 494 TRP A CA 1
ATOM 3814 C C . TRP A 1 494 ? 20.823 -2.424 -14.444 1.00 79.31 494 TRP A C 1
ATOM 3816 O O . TRP A 1 494 ? 20.631 -3.630 -14.579 1.00 79.31 494 TRP A O 1
ATOM 3826 N N . ASN A 1 495 ? 22.026 -1.865 -14.610 1.00 78.44 495 ASN A N 1
ATOM 3827 C CA . ASN A 1 495 ? 23.252 -2.605 -14.939 1.00 78.44 495 ASN A CA 1
ATOM 3828 C C . ASN A 1 495 ? 24.187 -2.770 -13.724 1.00 78.44 495 ASN A C 1
ATOM 3830 O O . ASN A 1 495 ? 25.358 -3.109 -13.890 1.00 78.44 495 ASN A O 1
ATOM 3834 N N . GLY A 1 496 ? 23.693 -2.495 -12.515 1.00 76.56 496 GLY A N 1
ATOM 3835 C CA . GLY A 1 496 ? 24.469 -2.565 -11.283 1.00 76.56 496 GLY A CA 1
ATOM 3836 C C . GLY A 1 496 ? 24.962 -3.975 -10.930 1.00 76.56 496 GLY A C 1
ATOM 3837 O O . GLY A 1 496 ? 24.358 -4.996 -11.284 1.00 76.56 496 GLY A O 1
ATOM 3838 N N . ALA A 1 497 ? 26.050 -4.056 -10.164 1.00 72.94 497 ALA A N 1
ATOM 3839 C CA . ALA A 1 497 ? 26.571 -5.324 -9.642 1.00 72.94 497 ALA A CA 1
ATOM 3840 C C . ALA A 1 497 ? 25.602 -5.970 -8.630 1.00 72.94 497 ALA A C 1
ATOM 3842 O O . ALA A 1 497 ? 25.581 -7.190 -8.442 1.00 72.94 497 ALA A O 1
ATOM 3843 N N . ILE A 1 498 ? 24.779 -5.151 -7.969 1.00 76.00 498 ILE A N 1
ATOM 3844 C CA . ILE A 1 498 ? 23.860 -5.613 -6.926 1.00 76.00 498 ILE A CA 1
ATOM 3845 C C . ILE A 1 498 ? 22.620 -6.269 -7.532 1.00 76.00 498 ILE A C 1
ATOM 3847 O O . ILE A 1 498 ? 22.229 -7.348 -7.080 1.00 76.00 498 ILE A O 1
ATOM 3851 N N . ILE A 1 499 ? 22.036 -5.669 -8.575 1.00 74.25 499 ILE A N 1
ATOM 3852 C CA . ILE A 1 499 ? 20.856 -6.221 -9.256 1.00 74.25 499 ILE A CA 1
ATOM 3853 C C . ILE A 1 499 ? 21.196 -7.485 -10.056 1.00 74.25 499 ILE A C 1
ATOM 3855 O O . ILE A 1 499 ? 20.369 -8.388 -10.159 1.00 74.25 499 ILE A O 1
ATOM 3859 N N . SER A 1 500 ? 22.438 -7.591 -10.544 1.00 72.81 500 SER A N 1
ATOM 3860 C CA . SER A 1 500 ? 22.970 -8.760 -11.258 1.00 72.81 500 SER A CA 1
ATOM 3861 C C . SER A 1 500 ? 23.410 -9.910 -10.341 1.00 72.81 500 SER A C 1
ATOM 3863 O O . SER A 1 500 ? 23.766 -10.983 -10.826 1.00 72.81 500 SER A O 1
ATOM 3865 N N . THR A 1 501 ? 23.348 -9.745 -9.014 1.00 79.50 501 THR A N 1
ATOM 3866 C CA . THR A 1 501 ? 23.714 -10.802 -8.064 1.00 79.50 501 THR A CA 1
ATOM 3867 C C . THR A 1 501 ? 22.484 -11.390 -7.368 1.00 79.50 501 THR A C 1
ATOM 3869 O O . THR A 1 501 ? 21.957 -10.834 -6.404 1.00 79.50 501 THR A O 1
ATOM 3872 N N . GLU A 1 502 ? 22.085 -12.598 -7.776 1.00 83.12 502 GLU A N 1
ATOM 3873 C CA . GLU A 1 502 ? 20.917 -13.313 -7.234 1.00 83.12 502 GLU A CA 1
ATOM 3874 C C . GLU A 1 502 ? 20.923 -13.470 -5.699 1.00 83.12 502 GLU A C 1
ATOM 3876 O O . GLU A 1 502 ? 19.884 -13.361 -5.043 1.00 83.12 502 GLU A O 1
ATOM 3881 N N . LYS A 1 503 ? 22.091 -13.741 -5.107 1.00 86.12 503 LYS A N 1
ATOM 3882 C CA . LYS A 1 503 ? 22.201 -14.077 -3.677 1.00 86.12 503 LYS A CA 1
ATOM 3883 C C . LYS A 1 503 ? 21.717 -12.945 -2.7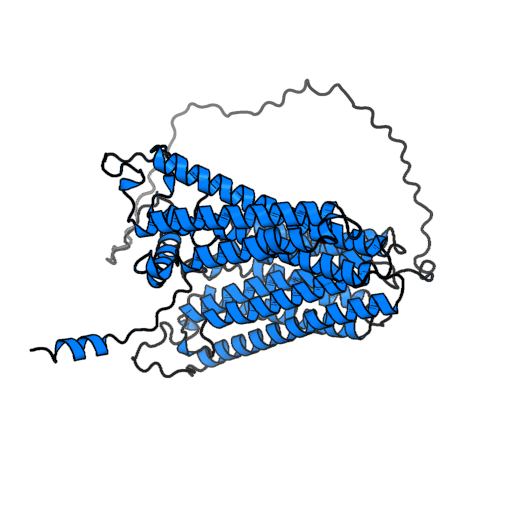70 1.00 86.12 503 LYS A C 1
ATOM 3885 O O . LYS A 1 503 ? 21.052 -13.220 -1.772 1.00 86.12 503 LYS A O 1
ATOM 3890 N N . TRP A 1 504 ? 22.038 -11.698 -3.117 1.00 86.19 504 TRP A N 1
ATOM 3891 C CA . TRP A 1 504 ? 21.675 -10.533 -2.312 1.00 86.19 504 TRP A CA 1
ATOM 3892 C C . TRP A 1 504 ? 20.178 -10.258 -2.364 1.00 86.19 504 TRP A C 1
ATOM 3894 O O . TRP A 1 504 ? 19.569 -10.053 -1.316 1.00 86.19 504 TRP A O 1
ATOM 3904 N N . PHE A 1 505 ? 19.584 -10.377 -3.551 1.00 87.12 505 PHE A N 1
ATOM 3905 C CA . PHE A 1 505 ? 18.142 -10.261 -3.740 1.00 87.12 505 PHE A CA 1
ATOM 3906 C C . PHE A 1 505 ? 17.382 -11.296 -2.900 1.00 87.12 505 PHE A C 1
ATOM 3908 O O . PHE A 1 505 ? 16.491 -10.959 -2.124 1.00 87.12 505 PHE A O 1
ATOM 3915 N N . ASN A 1 506 ? 17.781 -12.567 -2.970 1.00 88.94 506 ASN A N 1
ATOM 3916 C CA . ASN A 1 506 ? 17.079 -13.635 -2.258 1.00 88.94 506 ASN A CA 1
ATOM 3917 C C . ASN A 1 506 ? 17.109 -13.458 -0.729 1.00 88.94 506 ASN A C 1
ATOM 3919 O O . ASN A 1 506 ? 16.101 -13.699 -0.068 1.00 88.94 506 ASN A O 1
ATOM 3923 N N . TRP A 1 507 ? 18.232 -13.019 -0.155 1.00 90.25 507 TRP A N 1
ATOM 3924 C CA . TRP A 1 507 ? 18.359 -12.845 1.296 1.00 90.25 507 TRP A CA 1
ATOM 3925 C C . TRP A 1 507 ? 17.779 -11.528 1.809 1.00 90.25 507 TRP A C 1
ATOM 3927 O O . TRP A 1 507 ? 16.974 -11.538 2.743 1.00 90.25 507 TRP A O 1
ATOM 3937 N N . PHE A 1 508 ? 18.197 -10.402 1.229 1.00 91.31 508 PHE A N 1
ATOM 3938 C CA . PHE A 1 508 ? 17.865 -9.077 1.753 1.00 91.31 508 PHE A CA 1
ATOM 3939 C C . PHE A 1 508 ? 16.516 -8.558 1.278 1.00 91.31 508 PHE A C 1
ATOM 3941 O O . PHE A 1 508 ? 15.923 -7.728 1.965 1.00 91.31 508 PHE A O 1
ATOM 3948 N N . ASP A 1 509 ? 16.001 -9.077 0.164 1.00 89.44 509 ASP A N 1
ATOM 3949 C CA . ASP A 1 509 ? 14.651 -8.775 -0.277 1.00 89.44 509 ASP A CA 1
ATOM 3950 C C . ASP A 1 509 ? 13.666 -9.850 0.184 1.00 89.44 509 ASP A C 1
ATOM 3952 O O . ASP A 1 509 ? 12.907 -9.627 1.132 1.00 89.44 509 ASP A O 1
ATOM 3956 N N . GLY A 1 510 ? 13.714 -11.035 -0.430 1.00 88.62 510 GLY A N 1
ATOM 3957 C CA . GLY A 1 510 ? 12.770 -12.122 -0.157 1.00 88.62 510 GLY A CA 1
ATOM 3958 C C . GLY A 1 510 ? 12.818 -12.607 1.284 1.00 88.62 510 GLY A C 1
ATOM 3959 O O . GLY A 1 510 ? 11.805 -12.618 1.984 1.00 88.62 510 GLY A O 1
ATOM 3960 N N . GLY A 1 511 ? 14.011 -12.984 1.748 1.00 92.31 511 GLY A N 1
ATOM 3961 C CA . GLY A 1 511 ? 14.228 -13.509 3.094 1.00 92.31 511 GLY A CA 1
ATOM 3962 C C . GLY A 1 511 ? 13.765 -12.544 4.182 1.00 92.31 511 GLY A C 1
ATOM 3963 O O . GLY A 1 511 ? 13.075 -12.956 5.116 1.00 92.31 511 GLY A O 1
ATOM 3964 N N . ALA A 1 512 ? 14.063 -11.252 4.032 1.00 94.19 512 ALA A N 1
ATOM 3965 C CA . ALA A 1 512 ? 13.664 -10.231 4.993 1.00 94.19 512 ALA A CA 1
ATOM 3966 C C . ALA A 1 512 ? 12.137 -10.133 5.167 1.00 94.19 512 ALA A C 1
ATOM 3968 O O . ALA A 1 512 ? 11.650 -10.089 6.300 1.00 94.19 512 ALA A O 1
ATOM 3969 N N . ILE A 1 513 ? 11.363 -10.167 4.075 1.00 94.06 513 ILE A N 1
ATOM 3970 C CA . ILE A 1 513 ? 9.894 -10.099 4.161 1.00 94.06 513 ILE A CA 1
ATOM 3971 C C . ILE A 1 513 ? 9.280 -11.415 4.605 1.00 94.06 513 ILE A C 1
ATOM 3973 O O . ILE A 1 513 ? 8.334 -11.382 5.392 1.00 94.06 513 ILE A O 1
ATOM 3977 N N . VAL A 1 514 ? 9.844 -12.565 4.224 1.00 95.31 514 VAL A N 1
ATOM 3978 C CA . VAL A 1 514 ? 9.424 -13.851 4.804 1.00 95.31 514 VAL A CA 1
ATOM 3979 C C . VAL A 1 514 ? 9.569 -13.810 6.324 1.00 95.31 514 VAL A C 1
ATOM 3981 O O . VAL A 1 514 ? 8.618 -14.140 7.033 1.00 95.31 514 VAL A O 1
ATOM 3984 N N . VAL A 1 515 ? 10.713 -13.356 6.848 1.00 95.44 515 VAL A N 1
ATOM 3985 C CA . VAL A 1 515 ? 10.927 -13.255 8.299 1.00 95.44 515 VAL A CA 1
ATOM 3986 C C . VAL A 1 515 ? 9.937 -12.280 8.938 1.00 95.44 515 VAL A C 1
ATOM 3988 O O . VAL A 1 515 ? 9.335 -12.620 9.959 1.00 95.44 515 VAL A O 1
ATOM 3991 N N . ALA A 1 516 ? 9.693 -11.112 8.339 1.00 94.50 516 ALA A N 1
ATOM 3992 C CA . ALA A 1 516 ? 8.705 -10.158 8.847 1.00 94.50 516 ALA A CA 1
ATOM 3993 C C . ALA A 1 516 ? 7.277 -10.747 8.866 1.00 94.50 516 ALA A C 1
ATOM 3995 O O . ALA A 1 516 ? 6.566 -10.646 9.869 1.00 94.50 516 ALA A O 1
ATOM 3996 N N . MET A 1 517 ? 6.862 -11.437 7.801 1.00 94.00 517 MET A N 1
ATOM 3997 C CA . MET A 1 517 ? 5.550 -12.085 7.718 1.00 94.00 517 MET A CA 1
ATOM 3998 C C . MET A 1 517 ? 5.403 -13.240 8.710 1.00 94.00 517 MET A C 1
ATOM 4000 O O . MET A 1 517 ? 4.366 -13.356 9.369 1.00 94.00 517 MET A O 1
ATOM 4004 N N . VAL A 1 518 ? 6.430 -14.083 8.854 1.00 94.81 518 VAL A N 1
ATOM 4005 C CA . VAL A 1 518 ? 6.464 -15.162 9.853 1.00 94.81 518 VAL A CA 1
ATOM 4006 C C . VAL A 1 518 ? 6.413 -14.582 11.265 1.00 94.81 518 VAL A C 1
ATOM 4008 O O . VAL A 1 518 ? 5.676 -15.089 12.109 1.00 94.81 518 VAL A O 1
ATOM 4011 N N . THR A 1 519 ? 7.103 -13.469 11.511 1.00 93.56 519 THR A N 1
ATOM 4012 C CA . THR A 1 519 ? 7.057 -12.756 12.792 1.00 93.56 519 THR A CA 1
ATOM 4013 C C . THR A 1 519 ? 5.626 -12.343 13.131 1.00 93.56 519 THR A C 1
ATOM 4015 O O . THR A 1 519 ? 5.166 -12.628 14.232 1.00 93.56 519 THR A O 1
ATOM 4018 N N . PHE A 1 520 ? 4.861 -11.785 12.188 1.00 89.44 520 PHE A N 1
ATOM 4019 C CA . PHE A 1 520 ? 3.446 -11.476 12.432 1.00 89.44 520 PHE A CA 1
ATOM 4020 C C . PHE A 1 520 ? 2.536 -12.710 12.528 1.00 89.44 520 PHE A C 1
ATOM 4022 O O . PHE A 1 520 ? 1.464 -12.606 13.122 1.00 89.44 520 PHE A O 1
ATOM 4029 N N . ASN A 1 521 ? 2.927 -13.861 11.972 1.00 90.31 521 ASN A N 1
ATOM 4030 C CA . ASN A 1 521 ? 2.201 -15.125 12.152 1.00 90.31 521 ASN A CA 1
ATOM 4031 C C . ASN A 1 521 ? 2.367 -15.684 13.572 1.00 90.31 521 ASN A C 1
ATOM 4033 O O . ASN A 1 521 ? 1.422 -16.253 14.121 1.00 90.31 521 ASN A O 1
ATOM 4037 N N . VAL A 1 522 ? 3.562 -15.535 14.154 1.00 90.81 522 VAL A N 1
ATOM 4038 C CA . VAL A 1 522 ? 3.886 -15.986 15.517 1.00 90.81 522 VAL A CA 1
ATOM 4039 C C . VAL A 1 522 ? 3.391 -14.968 16.546 1.00 90.81 522 VAL A C 1
ATOM 4041 O O . VAL A 1 522 ? 2.592 -15.292 17.426 1.00 90.81 522 VAL A O 1
ATOM 4044 N N . PHE A 1 523 ? 3.806 -13.710 16.404 1.00 88.69 523 PHE A N 1
ATOM 4045 C CA . PHE A 1 523 ? 3.433 -12.592 17.270 1.00 88.69 523 PHE A CA 1
ATOM 4046 C C . PHE A 1 523 ? 2.168 -11.903 16.759 1.00 88.69 523 PHE A C 1
ATOM 4048 O O . PHE A 1 523 ? 2.129 -10.696 16.521 1.00 88.69 523 PHE A O 1
ATOM 4055 N N . HIS A 1 524 ? 1.111 -12.683 16.554 1.00 84.19 524 HIS A N 1
ATOM 4056 C CA . HIS A 1 524 ? -0.090 -12.148 15.938 1.00 84.19 524 HIS A CA 1
ATOM 4057 C C . HIS A 1 524 ? -0.865 -11.242 16.920 1.00 84.19 524 HIS A C 1
ATOM 4059 O O . HIS A 1 524 ? -1.191 -11.657 18.046 1.00 84.19 524 HIS A O 1
ATOM 4065 N N . PRO A 1 525 ? -1.246 -10.015 16.506 1.00 77.88 525 PRO A N 1
ATOM 4066 C CA . PRO A 1 525 ? -1.866 -9.024 17.391 1.00 77.88 525 PRO A CA 1
ATOM 4067 C C . PRO A 1 525 ? -3.205 -9.498 17.971 1.00 77.88 525 PRO A C 1
ATOM 4069 O O . PRO A 1 525 ? -3.602 -9.081 19.060 1.00 77.88 525 PRO A O 1
ATOM 4072 N N . GLY A 1 526 ? -3.891 -10.405 17.269 1.00 71.19 526 GLY A N 1
ATOM 4073 C CA . GLY A 1 526 ? -5.126 -11.034 17.731 1.00 71.19 526 GLY A CA 1
ATOM 4074 C C . GLY A 1 526 ? -4.960 -11.998 18.911 1.00 71.19 526 GLY A C 1
ATOM 4075 O O . GLY A 1 526 ? -5.962 -12.277 19.560 1.00 71.19 526 GLY A O 1
ATOM 4076 N N . TYR A 1 527 ? -3.749 -12.492 19.206 1.00 77.81 527 TYR A N 1
ATOM 4077 C CA . TYR A 1 527 ? -3.468 -13.268 20.425 1.00 77.81 527 TYR A CA 1
ATOM 4078 C C . TYR A 1 527 ? -2.958 -12.367 21.546 1.00 77.81 527 TYR A C 1
ATOM 4080 O O . TYR A 1 527 ? -3.411 -12.457 22.683 1.00 77.81 527 TYR A O 1
ATOM 4088 N N . LEU A 1 528 ? -2.021 -11.481 21.208 1.00 78.62 528 LEU A N 1
ATOM 4089 C CA . LEU A 1 528 ? -1.200 -10.785 22.192 1.00 78.62 528 LEU A CA 1
ATOM 4090 C C . LEU A 1 528 ? -1.843 -9.503 22.740 1.00 78.62 528 LEU A C 1
ATOM 4092 O O . LEU A 1 528 ? -1.561 -9.112 23.870 1.00 78.62 528 LEU A O 1
ATOM 4096 N N . ILE A 1 529 ? -2.731 -8.859 21.971 1.00 69.81 529 ILE A N 1
ATOM 4097 C CA . ILE A 1 529 ? -3.343 -7.566 22.334 1.00 69.81 529 ILE A CA 1
ATOM 4098 C C . ILE A 1 529 ? -4.878 -7.688 22.493 1.00 69.81 529 ILE A C 1
ATOM 4100 O O . ILE A 1 529 ? -5.591 -6.696 22.636 1.00 69.81 529 ILE A O 1
ATOM 4104 N N . GLN A 1 530 ? -5.431 -8.910 22.521 1.00 60.03 530 GLN A N 1
ATOM 4105 C CA . GLN A 1 530 ? -6.886 -9.145 22.549 1.00 60.03 530 GLN A CA 1
ATOM 4106 C C . GLN A 1 530 ? -7.583 -8.546 23.793 1.00 60.03 530 GLN A C 1
ATOM 4108 O O . GLN A 1 530 ? -8.733 -8.117 23.703 1.00 60.03 530 GLN A O 1
ATOM 4113 N N . GLY A 1 531 ? -6.874 -8.443 24.925 1.00 51.88 531 GLY A N 1
ATOM 4114 C CA . GLY A 1 531 ? -7.373 -7.842 26.172 1.00 51.88 531 GLY A CA 1
ATOM 4115 C C . GLY A 1 531 ? -7.496 -6.311 26.161 1.00 51.88 531 GLY A C 1
ATOM 4116 O O . GLY A 1 531 ? -8.132 -5.748 27.045 1.00 51.88 531 GLY A O 1
ATOM 4117 N N . PHE A 1 532 ? -6.943 -5.633 25.151 1.00 54.69 532 PHE A N 1
ATOM 4118 C CA . PHE A 1 532 ? -6.885 -4.168 25.083 1.00 54.69 532 PHE A CA 1
ATOM 4119 C C . PHE A 1 532 ? -7.970 -3.534 24.192 1.00 54.69 532 PHE A C 1
ATOM 4121 O O . PHE A 1 532 ? -7.866 -2.381 23.798 1.00 54.69 532 PHE A O 1
ATOM 4128 N N . GLY A 1 533 ? -9.030 -4.280 23.853 1.00 46.72 533 GLY A N 1
ATOM 4129 C CA . GLY A 1 533 ? -10.167 -3.791 23.059 1.00 46.72 533 GLY A CA 1
ATOM 4130 C C . GLY A 1 533 ? -9.829 -3.540 21.581 1.00 46.72 533 GLY A C 1
ATOM 4131 O O . GLY A 1 533 ? -8.813 -2.943 21.239 1.00 46.72 533 GLY A O 1
ATOM 4132 N N . ASN A 1 534 ? -10.680 -3.988 20.655 1.00 43.53 534 ASN A N 1
ATOM 4133 C CA . ASN A 1 534 ? -10.479 -3.851 19.197 1.00 43.53 534 ASN A CA 1
ATOM 4134 C C . ASN A 1 534 ? -10.772 -2.434 18.656 1.00 43.53 534 ASN A C 1
ATOM 4136 O O . ASN A 1 534 ? -11.289 -2.264 17.553 1.00 43.53 534 ASN A O 1
ATOM 4140 N N . LYS A 1 535 ? -10.408 -1.404 19.420 1.00 46.53 535 LYS A N 1
ATOM 4141 C CA . LYS A 1 535 ? -10.724 0.010 19.186 1.00 46.53 535 LYS A CA 1
ATOM 4142 C C . LYS A 1 535 ? -9.778 0.706 18.201 1.00 46.53 535 LYS A C 1
ATOM 4144 O O . LYS A 1 535 ? -9.468 1.882 18.354 1.00 46.53 535 LYS A O 1
ATOM 4149 N N . LEU A 1 536 ? -9.330 0.005 17.161 1.00 41.19 536 LEU A N 1
ATOM 4150 C CA . LEU A 1 536 ? -8.454 0.573 16.123 1.00 41.19 536 LEU A CA 1
ATOM 4151 C C . LEU A 1 536 ? -9.106 1.727 15.333 1.00 41.19 536 LEU A C 1
ATOM 4153 O O . LEU A 1 536 ? -8.404 2.483 14.675 1.00 41.19 536 LEU A O 1
ATOM 4157 N N . LEU A 1 537 ? -10.428 1.903 15.448 1.00 41.69 537 LEU A N 1
ATOM 4158 C CA . LEU A 1 537 ? -11.193 2.979 14.808 1.00 41.69 537 LEU A CA 1
ATOM 4159 C C . LEU A 1 537 ? -11.756 4.024 15.799 1.00 41.69 537 LEU A C 1
ATOM 4161 O O . LEU A 1 537 ? -12.407 4.974 15.371 1.00 41.69 537 LEU A O 1
ATOM 4165 N N . ASP A 1 538 ? -11.464 3.921 17.104 1.00 38.12 538 ASP A N 1
ATOM 4166 C CA . ASP A 1 538 ? -11.888 4.910 18.116 1.00 38.12 538 ASP A CA 1
ATOM 4167 C C . ASP A 1 538 ? -10.809 5.961 18.387 1.00 38.12 538 ASP A C 1
ATOM 4169 O O . ASP A 1 538 ? -10.590 6.364 19.536 1.00 38.12 538 ASP A O 1
ATOM 4173 N N . PHE A 1 539 ? -10.090 6.419 17.360 1.00 36.94 539 PHE A N 1
ATOM 4174 C CA . PHE A 1 539 ? -9.084 7.463 17.541 1.00 36.94 539 PHE A CA 1
ATOM 4175 C C . PHE A 1 539 ? -9.721 8.834 17.730 1.00 36.94 539 PHE A C 1
ATOM 4177 O O . PHE A 1 539 ? -9.586 9.764 16.946 1.00 36.94 539 PHE A O 1
ATOM 4184 N N . ASN A 1 540 ? -10.365 8.981 18.873 1.00 28.36 540 ASN A N 1
ATOM 4185 C CA . ASN A 1 540 ? -11.326 10.015 19.123 1.00 28.36 540 ASN A CA 1
ATOM 4186 C C . ASN A 1 540 ? -10.826 11.059 20.086 1.00 28.36 540 ASN A C 1
ATOM 4188 O O . ASN A 1 540 ? -10.464 10.743 21.222 1.00 28.36 540 ASN A O 1
ATOM 4192 N N . LEU A 1 541 ? -10.730 12.285 19.574 1.00 37.91 541 LEU A N 1
ATOM 4193 C CA . LEU A 1 541 ? -10.342 13.485 20.298 1.00 37.91 541 LEU A CA 1
ATOM 4194 C C . LEU A 1 541 ? -11.074 13.582 21.635 1.00 37.91 541 LEU A C 1
ATOM 4196 O O . LEU A 1 541 ? -12.256 13.886 21.693 1.00 37.91 541 LEU A O 1
ATOM 4200 N N . SER A 1 542 ? -10.328 13.394 22.710 1.00 25.38 542 SER A N 1
ATOM 4201 C CA . SER A 1 542 ? -10.615 14.032 23.979 1.00 25.38 542 SER A CA 1
ATOM 4202 C C . SER A 1 542 ? -9.315 14.694 24.405 1.00 25.38 542 SER A C 1
ATOM 4204 O O . SER A 1 542 ? -8.380 14.022 24.847 1.00 25.38 542 SER A O 1
ATOM 4206 N N . LEU A 1 543 ? -9.236 16.009 24.200 1.00 27.05 543 LEU A N 1
ATOM 4207 C CA . LEU A 1 543 ? -8.622 16.828 25.234 1.00 27.05 543 LEU A CA 1
ATOM 4208 C C . LEU A 1 543 ? -9.444 16.549 26.502 1.00 27.05 543 LEU A C 1
ATOM 4210 O O . LEU A 1 543 ? -10.676 16.496 26.399 1.00 27.05 543 LEU A O 1
ATOM 4214 N N . PRO A 1 544 ? -8.826 16.313 27.665 1.00 28.77 544 PRO A N 1
ATOM 4215 C CA . PRO A 1 544 ? -9.542 16.582 28.894 1.00 28.77 544 PRO A CA 1
ATOM 4216 C C . PRO A 1 544 ? -9.869 18.076 28.828 1.00 28.77 544 PRO A C 1
ATOM 4218 O O . PRO A 1 544 ? -8.968 18.903 28.911 1.00 28.77 544 PRO A O 1
ATOM 4221 N N . VAL A 1 545 ? -11.129 18.421 28.555 1.00 31.58 545 VAL A N 1
ATOM 4222 C CA . VAL A 1 545 ? -11.625 19.722 28.995 1.00 31.58 545 VAL A CA 1
ATOM 4223 C C . VAL A 1 545 ? -11.569 19.612 30.501 1.00 31.58 545 VAL A C 1
ATOM 4225 O O . VAL A 1 545 ? -12.203 18.724 31.078 1.00 31.58 545 VAL A O 1
ATOM 4228 N N . ASP A 1 546 ? -10.689 20.414 31.077 1.00 31.38 546 ASP A N 1
ATOM 4229 C CA . ASP A 1 546 ? -10.408 20.430 32.491 1.00 31.38 546 ASP A CA 1
ATOM 4230 C C . ASP A 1 546 ? -11.737 20.631 33.223 1.00 31.38 546 ASP A C 1
ATOM 4232 O O . ASP A 1 546 ? -12.425 21.639 33.063 1.00 31.38 546 ASP A O 1
ATOM 4236 N N . SER A 1 547 ? -12.163 19.624 33.984 1.00 33.62 547 SER A N 1
ATOM 4237 C CA . SER A 1 547 ? -13.372 19.707 34.807 1.00 33.62 547 SER A CA 1
ATOM 4238 C C . SER A 1 547 ? -13.233 20.744 35.932 1.00 33.62 547 SER A C 1
ATOM 4240 O O . SER A 1 547 ? -14.197 20.968 36.656 1.00 33.62 547 SER A O 1
ATOM 4242 N N . SER A 1 548 ? -12.069 21.396 36.045 1.00 33.16 548 SER A N 1
ATOM 4243 C CA . SER A 1 548 ? -11.797 22.537 36.920 1.00 33.16 548 SER A CA 1
ATOM 4244 C C . SER A 1 548 ? -12.442 23.847 36.427 1.00 33.16 548 SER A C 1
ATOM 4246 O O . SER A 1 548 ? -12.867 24.656 37.253 1.00 33.16 548 SER A O 1
ATOM 4248 N N . GLU A 1 549 ? -12.620 24.047 35.111 1.00 34.28 549 GLU A N 1
ATOM 4249 C CA . GLU A 1 549 ? -13.238 25.276 34.575 1.00 34.28 549 GLU A CA 1
ATOM 4250 C C . GLU A 1 549 ? -14.755 25.311 34.794 1.00 34.28 549 GLU A C 1
ATOM 4252 O O . GLU A 1 549 ? -15.330 26.380 34.998 1.00 34.28 549 GLU A O 1
ATOM 4257 N N . LYS A 1 550 ? -15.413 24.144 34.849 1.00 33.53 550 LYS A N 1
ATOM 4258 C CA . LYS A 1 550 ? -16.843 24.080 35.187 1.00 33.53 550 LYS A CA 1
ATOM 4259 C C . LYS A 1 550 ? -17.112 24.400 36.655 1.00 33.53 550 LYS A C 1
ATOM 4261 O O . LYS A 1 550 ? -18.079 25.094 36.933 1.00 33.53 550 LYS A O 1
ATOM 4266 N N . SER A 1 551 ? -16.234 23.997 37.576 1.00 33.12 551 SER A N 1
ATOM 4267 C CA . SER A 1 551 ? -16.391 24.333 39.000 1.00 33.12 551 SER A CA 1
ATOM 4268 C C . SER A 1 551 ? -16.096 25.801 39.333 1.00 33.12 551 SER A C 1
ATOM 4270 O O . SER A 1 551 ? -16.556 26.292 40.359 1.00 33.12 551 SER A O 1
ATOM 4272 N N . LEU A 1 552 ? -15.348 26.517 38.484 1.00 37.38 552 LEU A N 1
ATOM 4273 C CA . LEU A 1 552 ? -15.056 27.944 38.685 1.00 37.38 552 LEU A CA 1
ATOM 4274 C C . LEU A 1 552 ? -16.125 28.864 38.068 1.00 37.38 552 LEU A C 1
ATOM 4276 O O . LEU A 1 552 ? -16.360 29.958 38.583 1.00 37.38 552 LEU A O 1
ATOM 4280 N N . GLN A 1 553 ? -16.826 28.416 37.021 1.00 35.56 553 GLN A N 1
ATOM 4281 C CA . GLN A 1 553 ? -17.982 29.143 36.480 1.00 35.56 553 GLN A CA 1
ATOM 4282 C C . GLN A 1 553 ? -19.273 28.912 37.277 1.00 35.56 553 GLN A C 1
ATOM 4284 O O . GLN A 1 553 ? -20.128 29.789 37.295 1.00 35.56 553 GLN A O 1
ATOM 4289 N N . GLU A 1 554 ? -19.411 27.782 37.977 1.00 37.53 554 GLU A N 1
ATOM 4290 C CA . GLU A 1 554 ? -20.605 27.499 38.791 1.00 37.53 554 GLU A CA 1
ATOM 4291 C C . GLU A 1 554 ? -20.566 28.187 40.173 1.00 37.53 554 GLU A C 1
ATOM 4293 O O . GLU A 1 554 ? -21.611 28.446 40.754 1.00 37.53 554 GLU A O 1
ATOM 4298 N N . ASN A 1 555 ? -19.380 28.585 40.660 1.00 36.06 555 ASN A N 1
ATOM 4299 C CA . ASN A 1 555 ? -19.210 29.320 41.926 1.00 36.06 555 ASN A CA 1
ATOM 4300 C C . ASN A 1 555 ? -19.107 30.852 41.776 1.00 36.06 555 ASN A C 1
ATOM 4302 O O . ASN A 1 555 ? -18.942 31.548 42.774 1.00 36.06 555 ASN A O 1
ATOM 4306 N N . SER A 1 556 ? -19.180 31.390 40.555 1.00 35.69 556 SER A N 1
ATOM 4307 C CA . SER A 1 556 ? -19.214 32.844 40.297 1.00 35.69 556 SER A CA 1
ATOM 4308 C C . SER A 1 556 ? -20.605 33.357 39.904 1.00 35.69 556 SER A C 1
ATOM 4310 O O . SER A 1 556 ? -20.762 34.528 39.564 1.00 35.69 556 SER A O 1
ATOM 4312 N N . VAL A 1 557 ? -21.620 32.492 39.992 1.00 43.91 557 VAL A N 1
ATOM 4313 C CA . VAL A 1 557 ? -23.038 32.838 39.839 1.00 43.91 557 VAL A CA 1
ATOM 4314 C C . VAL A 1 557 ? -23.812 32.305 41.048 1.00 43.91 557 VAL A C 1
ATOM 4316 O O . VAL A 1 557 ? -24.660 31.426 40.921 1.00 43.91 557 VAL A O 1
ATOM 4319 N N . VAL A 1 558 ? -23.481 32.822 42.232 1.00 38.28 558 VAL A N 1
ATOM 4320 C CA . VAL A 1 558 ? -24.363 32.856 43.411 1.00 38.28 558 VAL A CA 1
ATOM 4321 C C . VAL A 1 558 ? -24.198 34.212 44.072 1.00 38.28 558 VAL A C 1
ATOM 4323 O O . VAL A 1 558 ? -23.029 34.617 44.269 1.00 38.28 558 VAL A O 1
#

Secondary structure (DSSP, 8-state):
-TTTHHHHHHHH-GGG-SS-HHHHHHHHHHHHHHHHHHHHHHHHHHHH-SSHHHHHHHHHHHHHHHHHHHHHHHHHHHHHHHHHHHHHHT--SS----S------SGGGS-HHHHHHHHHHHHHHHHHHHHHHHHHHHHHS-TT-HHHH-HHHIIIIIIIHHHHHHHHHHHT-HHHHSTTHHHHHHHHHHHHHH-PPTT-----------------------------------TT---------------------TTS---TT-TTSSPPPHHHHHHHHHHHHHHHHHHHHHHHHHT-GGGIIIIIHHHHHHHHHHHHHHHHHH-TT-HHHHHHHHHHHHHHHHHHHHHHHHHHHHHHHHH-GGG-SS-HHHHHHHHHHHHHHHHHHHHHHHHHHHH-SSHHHHHHHHHHHHHHHHHHHHHHHHHHHHHHHHHHHHHTT--SS--TT----S-SSGGGS-THHHHHHHHHHHHHHHHHHHHHHHHHHHHS-TT-TTTT-HHHIIIIIIIHHHHHHHHHHHS-HHHHSGGG-S-TT---------HHHHHHHHSS--

Sequence (558 aa):
MFLILPRIVSEAGQEYSRIPPRLYLGIFLTADVTALCLQAVGGALASAAGNLQGANRGGNIMLAGIVIQLAAVMLFDLLSLEFAVRFSLNRPVRKVDHDNDSRRGGWKSLPRGMLLMMLGLAIASVFILIRSVYRTIELTDGWTGTIISTEKWFNWFDGGAIVATMATFNVFHPSYLIKGFGSKILDFNRKLSTKPPDGAPMRRLSSDRIVIEGGGYEKYNPSPNKSPFIFEVNPSILREKPVIPLDMTIDLAPRADASNQTGDGNPFNYVPTLWICALFIALFGLTTIVHVFQAVRRRVWYMLPTVALCGFIEIIGWSGRLWGHFNTTNSGPFMMQICTTIMAPSFITAAMFLILPRIVSEIGREYSRMPPRLYLGIFLTADVTALCLQAIGGALASVATTLEGANRGGNIMLAGIVIQLAAVALFDLLSIEFAVRFTLNRPVRNLQNGMKSRFGSWKSLPMGVPLMMLGLAIASLFILIRSVYRTIELTDGWNGAIISTEKWFNWFDGGAIVVAMVTFNVFHPGYLIQGFGNKLLDFNLSLPVDSSEKSLQENSVV

pLDDT: mean 71.6, std 21.42, range [23.2, 95.56]

Foldseek 3Di:
DLLLLLVLCLVQDVQQFPDHSVVSCVVLVVLLLQLVLQLLQLVLQLVPDPDQVSVLSSLVSNLVSLVSNLVSLVVVLVRLVSSVVCLQVVNGPDDDPDPDPPDRGHPVVDDPLSVLLSVLVNQLSVLVNLLSVLSNVCSVCGPPRPSVVDVVNCCCNNVVSVVSNVVSCVVSPQPVSDPCSFPVSLVVLVVVQPDDPPDDDPPPPDDDDDDDDDDDDDDDDDDDDDDDPDPDDDPPPPDDDDDDDPDPPPPPPPPDPLVPPCPPQQLLSHQQDQVLLVVLLVLLVVLLVLQVVCCVVLVVVLSCQALNVLSVLQNQLSVLSNVCNVVRNDCVSVLSNVLSLLLSCLSLVLVLLLPLLLLCVQQDVQQFPDNSVVSNVVLNVLSSVLNSQSSNLSSQLSPDPDLVSNLSSLVSNLVSLVSNLVSLVVVLVRLVSSVVCLQVVPGPDDPPPPPDGPANHPVRDQPLSVLLSVLSNLLSVLSNQLSVLSNVVSVLGSPRPSSNDNVNCSCSRSVSSSRNSVSCSVSPCSVRVVVSTPSSPSPHDDDPPPPVVVVVVVVVPD